Protein AF-0000000084759907 (afdb_homodimer)

Organism: Klebsiella aerogenes (strain ATCC 13048 / DSM 30053 / CCUG 1429 / JCM 1235 / KCTC 2190 / NBRC 13534 / NCIMB 10102 / NCTC 10006 / CDC 819-56) (NCBI:txid1028307)

Solvent-accessible surface area (backbone atoms only — not comparable to full-atom values): 24979 Å² total; per-residue (Å²): 133,86,45,31,64,56,52,44,50,54,52,48,52,50,49,43,72,73,48,43,68,75,48,41,65,66,50,70,73,31,71,71,45,77,44,54,67,70,35,72,51,76,68,52,68,46,30,34,35,36,30,67,34,40,32,29,42,32,28,35,56,46,85,34,51,57,77,48,69,73,71,87,73,69,74,87,65,75,75,53,58,35,48,60,47,72,41,39,60,69,39,74,44,29,52,39,41,48,44,28,75,64,71,75,63,42,36,30,21,58,40,71,23,29,31,30,61,42,45,48,68,60,51,50,63,61,33,50,35,74,73,38,34,52,50,50,47,24,52,51,18,41,55,51,48,51,42,51,48,50,39,47,47,75,48,29,92,40,74,63,52,29,51,54,54,46,51,52,50,49,50,51,29,51,75,68,68,67,56,77,61,67,31,47,65,58,48,48,49,40,57,43,82,64,56,65,69,58,51,51,50,52,53,50,50,38,39,74,68,52,25,33,42,71,57,95,54,20,73,73,43,72,72,39,82,72,71,93,70,135,131,86,46,29,64,55,54,42,52,53,52,48,52,50,50,41,73,72,47,44,70,73,49,41,64,65,50,69,74,31,73,72,45,77,44,52,66,71,35,73,53,76,69,54,68,46,29,33,36,36,30,68,34,39,32,30,42,32,28,36,57,45,86,34,51,56,76,52,70,73,71,89,73,68,75,86,64,76,73,51,57,34,46,60,48,71,42,39,61,69,40,73,43,29,51,36,45,49,45,29,55,90,64,74,63,42,36,30,20,57,39,71,24,28,32,28,61,43,45,46,66,60,51,49,63,61,33,52,35,74,73,40,33,53,51,50,46,25,51,51,17,41,53,52,48,50,42,51,49,50,42,48,46,73,48,30,92,41,73,63,52,28,50,53,52,46,51,52,48,50,51,50,29,51,74,69,70,67,57,76,62,65,32,47,65,59,48,48,49,43,57,44,80,64,57,67,69,57,52,51,50,53,53,50,50,36,38,75,71,52,24,34,41,72,58,96,55,20,73,73,41,73,71,38,82,73,72,93,72,133

Radius of gyration: 22.02 Å; Cα contacts (8 Å, |Δi|>4): 801; chains: 2; bounding box: 55×53×52 Å

Foldseek 3Di:
DDDPLLVLVVVVVVLCVVCVVLCVVVVVVFDKDWADAFDKDDAAAQKKKFWAAAKKFKKAFDPDPFPPPPPPPDDPPPRQIAGQDMDGHGAMDNCCNHPHDDGDIMITGQTGTMMGMDGPVSVCVSQPDDSSVVSVVVNVVSVVSSNVSLVVLQPPPDPVSSLLSLVVVQVSCVVVVRDRDFASLCSSVSHYVDDSVVSVVSVVVCVVVVQFDDDPRGTPDRRHDDDPPD/DDDPLLVLVVVVVVLCVVCVVLCVVVVVVFDKDWADAFDKDDQAAQKKKFWAAAKKFKKAFDPDDFDPPPPPPDDPPPRQIAGQDMDGHGAMDNCCNHPHDPGDMMITGQTGTMMGMDGNVVVCVSQPDDVSVVSVVVNVVSVVSSNVSLVVLQVPPDPVSSLLSLVVVQVSCVVVVRDRDFASLCSSVSHYVDDSVVSVVSVVVCVVVVQFDDDPRGTPDRRHDDDPPD

InterPro domains:
  IPR014710 RmlC-like jelly roll fold [G3DSA:2.60.120.10] (42-224)
  IPR041687 IprA, winged helix-turn-helix domain [PF15977] (183-227)

Secondary structure (DSSP, 8-state):
---HHHHHHHHHHHHHHHHGGGGHHHHHTS--EEE-TT-EE-PPTTEEEEEEEEEEEEEEESSS-TT----TTS------EEEEEEE-TT-EE-HHHHHSS---EEEEEEEEEEEEEEEHHHHHHHH-SHHHHHHHHHHHHHHHHHHHHHHHHTTSSSHHHHHHHHHHHHHHHHHHT------HHHHHHTT----HHHHHHHHHHHHHTTSEEEETTEEEEE-SPPPS--/---HHHHHHHHHHHHHHHHGGGGHHHHHTS--EEE-TT-EE-PPTTEEEEEEEEEEEEEEESSS-TT----TTS------EEEEEEE-TT-EE-HHHHHS----EEEEEEEEEEEEEEEHHHHHHHH-SHHHHHHHHHHHHHHHHHHHHHHHHTTSSSHHHHHHHHHHHHHHHHHHT------HHHHHHTT----HHHHHHHHHHHHHTTSEEEETTEEEEE-SPPPS--

pLDDT: mean 89.06, std 15.17, range [31.58, 98.56]

Nearest PDB structures (foldseek):
  2oz6-assembly1_A-2  TM=7.450E-01  e=2.806E-09  Pseudomonas aeruginosa
  7ff8-assembly1_A  TM=7.560E-01  e=1.128E-08  Pseudomonas aeruginosa PAO1
  7ff8-assembly1_B  TM=6.885E-01  e=2.065E-08  Pseudomonas aeruginosa PAO1
  8yz7-assembly1_A-2  TM=7.806E-01  e=4.000E-07  Deinococcus radiodurans R1 = ATCC 13939 = DSM 20539
  4i2o-assembly1_B  TM=7.352E-01  e=2.466E-07  Bradyrhizobium japonicum

Structure (mmCIF, N/CA/C/O backbone):
data_AF-0000000084759907-model_v1
#
loop_
_entity.id
_entity.type
_entity.pdbx_description
1 polymer 'IprA winged helix-turn-helix domain-containing protein'
#
loop_
_atom_site.group_PDB
_atom_site.id
_atom_site.type_symbol
_atom_site.label_atom_id
_atom_site.label_alt_id
_atom_site.label_comp_id
_atom_site.label_asym_id
_atom_site.label_entity_id
_atom_site.label_seq_id
_atom_site.pdbx_PDB_ins_code
_atom_site.Cartn_x
_atom_site.Cartn_y
_atom_site.Cartn_z
_atom_site.occupancy
_atom_site.B_iso_or_equiv
_atom_site.auth_seq_id
_atom_site.auth_comp_id
_atom_site.auth_asym_id
_atom_site.auth_atom_id
_atom_site.pdbx_PDB_model_num
ATOM 1 N N . MET A 1 1 ? 16.562 2.604 18 1 53.28 1 MET A N 1
ATOM 2 C CA . MET A 1 1 ? 15.148 2.209 18.031 1 53.28 1 MET A CA 1
ATOM 3 C C . MET A 1 1 ? 14.766 1.45 16.766 1 53.28 1 MET A C 1
ATOM 5 O O . MET A 1 1 ? 15.133 1.854 15.656 1 53.28 1 MET A O 1
ATOM 9 N N . LYS A 1 2 ? 14.328 0.301 16.922 1 64.94 2 LYS A N 1
ATOM 10 C CA . LYS A 1 2 ? 13.93 -0.572 15.828 1 64.94 2 LYS A CA 1
ATOM 11 C C . LYS A 1 2 ? 12.539 -0.198 15.305 1 64.94 2 LYS A C 1
ATOM 13 O O . LYS A 1 2 ? 11.602 -0.029 16.094 1 64.94 2 LYS A O 1
ATOM 18 N N . THR A 1 3 ? 12.531 0.354 14.008 1 80.56 3 THR A N 1
ATOM 19 C CA . THR A 1 3 ? 11.266 0.69 13.367 1 80.56 3 THR A CA 1
ATOM 20 C C . THR A 1 3 ? 10.711 -0.506 12.594 1 80.56 3 THR A C 1
ATOM 22 O O . THR A 1 3 ? 11.438 -1.467 12.336 1 80.56 3 THR A O 1
ATOM 25 N N . THR A 1 4 ? 9.453 -0.481 12.352 1 83.19 4 THR A N 1
ATOM 26 C CA . THR A 1 4 ? 8.828 -1.514 11.539 1 83.19 4 THR A CA 1
ATOM 27 C C . THR A 1 4 ? 9.539 -1.646 10.195 1 83.19 4 THR A C 1
ATOM 29 O O . THR A 1 4 ? 9.836 -2.758 9.75 1 83.19 4 THR A O 1
ATOM 32 N N . TYR A 1 5 ? 9.867 -0.606 9.68 1 88.38 5 TYR A N 1
ATOM 33 C CA . TYR A 1 5 ? 10.578 -0.612 8.406 1 88.38 5 TYR A CA 1
ATOM 34 C C . TYR A 1 5 ? 11.891 -1.383 8.516 1 88.38 5 TYR A C 1
ATOM 36 O O . TYR A 1 5 ? 12.195 -2.221 7.664 1 88.38 5 TYR A O 1
ATOM 44 N N . SER A 1 6 ? 12.633 -1.087 9.562 1 90.25 6 SER A N 1
ATOM 45 C CA . SER A 1 6 ? 13.938 -1.727 9.734 1 90.25 6 SER A CA 1
ATOM 46 C C . SER A 1 6 ? 13.797 -3.242 9.836 1 90.25 6 SER A C 1
ATOM 48 O O . SER A 1 6 ? 14.57 -3.984 9.227 1 90.25 6 SER A O 1
ATOM 50 N N . ASP A 1 7 ? 12.797 -3.615 10.523 1 89.94 7 ASP A N 1
ATOM 51 C CA . ASP A 1 7 ? 12.578 -5.047 10.68 1 89.94 7 ASP A CA 1
ATOM 52 C C . ASP A 1 7 ? 12.188 -5.695 9.352 1 89.94 7 ASP A C 1
ATOM 54 O O . ASP A 1 7 ? 12.719 -6.75 8.992 1 89.94 7 ASP A O 1
ATOM 58 N N . VAL A 1 8 ? 11.312 -5.07 8.617 1 91.94 8 VAL A N 1
ATOM 59 C CA . VAL A 1 8 ? 10.82 -5.605 7.352 1 91.94 8 VAL A CA 1
ATOM 60 C C . VAL A 1 8 ? 11.969 -5.691 6.344 1 91.94 8 VAL A C 1
ATOM 62 O O . VAL A 1 8 ? 12.164 -6.73 5.707 1 91.94 8 VAL A O 1
ATOM 65 N N . ILE A 1 9 ? 12.75 -4.684 6.281 1 93.25 9 ILE A N 1
ATOM 66 C CA . ILE A 1 9 ? 13.781 -4.629 5.258 1 93.25 9 ILE A CA 1
ATOM 67 C C . ILE A 1 9 ? 14.906 -5.609 5.605 1 93.25 9 ILE A C 1
ATOM 69 O O . ILE A 1 9 ? 15.508 -6.215 4.715 1 93.25 9 ILE A O 1
ATOM 73 N N . ASP A 1 10 ? 15.219 -5.773 6.918 1 94.38 10 ASP A N 1
ATOM 74 C CA . ASP A 1 10 ? 16.219 -6.762 7.328 1 94.38 10 ASP A CA 1
ATOM 75 C C . ASP A 1 10 ? 15.781 -8.172 6.934 1 94.38 10 ASP A C 1
ATOM 77 O O . ASP A 1 10 ? 16.578 -8.953 6.414 1 94.38 10 ASP A O 1
ATOM 81 N N . GLN A 1 11 ? 14.562 -8.445 7.195 1 94.75 11 GLN A N 1
ATOM 82 C CA . GLN A 1 11 ? 14.039 -9.758 6.828 1 94.75 11 GLN A CA 1
ATOM 83 C C . GLN A 1 11 ? 14.031 -9.938 5.312 1 94.75 11 GLN A C 1
ATOM 85 O O . GLN A 1 11 ? 14.367 -11.008 4.805 1 94.75 11 GLN A O 1
ATOM 90 N N . TYR A 1 12 ? 13.656 -8.922 4.602 1 95.69 12 TYR A N 1
ATOM 91 C CA . TYR A 1 12 ? 13.68 -8.969 3.143 1 95.69 12 TYR A CA 1
ATOM 92 C C . TYR A 1 12 ? 15.078 -9.289 2.625 1 95.69 12 TYR A C 1
ATOM 94 O O . TYR A 1 12 ? 15.242 -10.18 1.787 1 95.69 12 TYR A O 1
ATOM 102 N N . ASN A 1 13 ? 16.016 -8.555 3.123 1 94.31 13 ASN A N 1
ATOM 103 C CA . ASN A 1 13 ? 17.406 -8.758 2.688 1 94.31 13 ASN A CA 1
ATOM 104 C C . ASN A 1 13 ? 17.891 -10.172 2.986 1 94.31 13 ASN A C 1
ATOM 106 O O . ASN A 1 13 ? 18.656 -10.75 2.211 1 94.31 13 ASN A O 1
ATOM 110 N N . HIS A 1 14 ? 17.438 -10.648 4.055 1 94.69 14 HIS A N 1
ATOM 111 C CA . HIS A 1 14 ? 17.797 -12.016 4.398 1 94.69 14 HIS A CA 1
ATOM 112 C C . HIS A 1 14 ? 17.219 -13.008 3.385 1 94.69 14 HIS A C 1
ATOM 114 O O . HIS A 1 14 ? 17.922 -13.914 2.934 1 94.69 14 HIS A O 1
ATOM 120 N N . VAL A 1 15 ? 15.953 -12.805 3.041 1 93.88 15 VAL A N 1
ATOM 121 C CA . VAL A 1 15 ? 15.289 -13.672 2.076 1 93.88 15 VAL A CA 1
ATOM 122 C C . VAL A 1 15 ? 16.016 -13.602 0.734 1 93.88 15 VAL A C 1
ATOM 124 O O . VAL A 1 15 ? 16.297 -14.641 0.122 1 93.88 15 VAL A O 1
ATOM 127 N N . VAL A 1 16 ? 16.312 -12.461 0.287 1 94 16 VAL A N 1
ATOM 128 C CA . VAL A 1 16 ? 16.969 -12.273 -1.004 1 94 16 VAL A CA 1
ATOM 129 C C . VAL A 1 16 ? 18.359 -12.891 -0.975 1 94 16 VAL A C 1
ATOM 131 O O . VAL A 1 16 ? 18.766 -13.57 -1.924 1 94 16 VAL A O 1
ATOM 134 N N . ALA A 1 17 ? 19.078 -12.711 0.065 1 92.25 17 ALA A N 1
ATOM 135 C CA . ALA A 1 17 ? 20.422 -13.273 0.189 1 92.25 17 ALA A CA 1
ATOM 136 C C . ALA A 1 17 ? 20.391 -14.805 0.161 1 92.25 17 ALA A C 1
ATOM 138 O O . ALA A 1 17 ? 21.266 -15.445 -0.42 1 92.25 17 ALA A O 1
ATOM 139 N N . SER A 1 18 ? 19.359 -15.344 0.701 1 91.94 18 SER A N 1
ATOM 140 C CA . SER A 1 18 ? 19.297 -16.797 0.861 1 91.94 18 SER A CA 1
ATOM 141 C C . SER A 1 18 ? 18.703 -17.453 -0.375 1 91.94 18 SER A C 1
ATOM 143 O O . SER A 1 18 ? 19.062 -18.594 -0.698 1 91.94 18 SER A O 1
ATOM 145 N N . ASP A 1 19 ? 17.844 -16.734 -1.062 1 90.19 19 ASP A N 1
ATOM 146 C CA . ASP A 1 19 ? 17 -17.469 -2.012 1 90.19 19 ASP A CA 1
ATOM 147 C C . ASP A 1 19 ? 17.078 -16.828 -3.4 1 90.19 19 ASP A C 1
ATOM 149 O O . ASP A 1 19 ? 16.344 -17.234 -4.309 1 90.19 19 ASP A O 1
ATOM 153 N N . LEU A 1 20 ? 17.984 -15.938 -3.574 1 87.56 20 LEU A N 1
ATOM 154 C CA . LEU A 1 20 ? 18.047 -15.242 -4.855 1 87.56 20 LEU A CA 1
ATOM 155 C C . LEU A 1 20 ? 18.422 -16.203 -5.98 1 87.56 20 LEU A C 1
ATOM 157 O O . LEU A 1 20 ? 18.094 -15.953 -7.145 1 87.56 20 LEU A O 1
ATOM 161 N N . GLU A 1 21 ? 19.031 -17.266 -5.641 1 92.19 21 GLU A N 1
ATOM 162 C CA . GLU A 1 21 ? 19.406 -18.25 -6.637 1 92.19 21 GLU A CA 1
ATOM 163 C C . GLU A 1 21 ? 18.188 -18.828 -7.352 1 92.19 21 GLU A C 1
ATOM 165 O O . GLU A 1 21 ? 18.281 -19.234 -8.508 1 92.19 21 GLU A O 1
ATOM 170 N N . LEU A 1 22 ? 17.078 -18.797 -6.676 1 93.75 22 LEU A N 1
ATOM 171 C CA . LEU A 1 22 ? 15.836 -19.344 -7.234 1 93.75 22 LEU A CA 1
ATOM 172 C C . LEU A 1 22 ? 15.406 -18.562 -8.469 1 93.75 22 LEU A C 1
ATOM 174 O O . LEU A 1 22 ? 14.734 -19.094 -9.352 1 93.75 22 LEU A O 1
ATOM 178 N N . ILE A 1 23 ? 15.836 -17.297 -8.523 1 93.75 23 ILE A N 1
ATOM 179 C CA . ILE A 1 23 ? 15.359 -16.516 -9.656 1 93.75 23 ILE A CA 1
ATOM 180 C C . ILE A 1 23 ? 16.516 -16.203 -10.602 1 93.75 23 ILE A C 1
ATOM 182 O O . ILE A 1 23 ? 16.328 -15.578 -11.641 1 93.75 23 ILE A O 1
ATOM 186 N N . GLN A 1 24 ? 17.703 -16.703 -10.32 1 94.44 24 GLN A N 1
ATOM 187 C CA . GLN A 1 24 ? 18.891 -16.453 -11.117 1 94.44 24 GLN A CA 1
ATOM 188 C C . GLN A 1 24 ? 18.719 -16.953 -12.547 1 94.44 24 GLN A C 1
ATOM 190 O O . GLN A 1 24 ? 19.156 -16.297 -13.5 1 94.44 24 GLN A O 1
ATOM 195 N N . PRO A 1 25 ? 18.109 -18.078 -12.727 1 95.38 25 PRO A N 1
ATOM 196 C CA . PRO A 1 25 ? 17.922 -18.531 -14.102 1 95.38 25 PRO A CA 1
ATOM 197 C C . PRO A 1 25 ? 17.047 -17.594 -14.93 1 95.38 25 PRO A C 1
ATOM 199 O O . PRO A 1 25 ? 17.297 -17.406 -16.125 1 95.38 25 PRO A O 1
ATOM 202 N N . LEU A 1 26 ? 16.062 -17.047 -14.305 1 94.75 26 LEU A N 1
ATOM 203 C CA . LEU A 1 26 ? 15.203 -16.094 -15 1 94.75 26 LEU A CA 1
ATOM 204 C C . LEU A 1 26 ? 15.984 -14.82 -15.328 1 94.75 26 LEU A C 1
ATOM 206 O O . LEU A 1 26 ? 15.844 -14.266 -16.422 1 94.75 26 LEU A O 1
ATOM 210 N N . ILE A 1 27 ? 16.844 -14.391 -14.43 1 95 27 ILE A N 1
ATOM 211 C CA . ILE A 1 27 ? 17.672 -13.211 -14.609 1 95 27 ILE A CA 1
ATOM 212 C C . ILE A 1 27 ? 18.688 -13.461 -15.727 1 95 27 ILE A C 1
ATOM 214 O O . ILE A 1 27 ? 18.828 -12.633 -16.641 1 95 27 ILE A O 1
ATOM 218 N N . SER A 1 28 ? 19.266 -14.594 -15.711 1 95.19 28 SER A N 1
ATOM 219 C CA . SER A 1 28 ? 20.344 -14.914 -16.656 1 95.19 28 SER A CA 1
ATOM 220 C C . SER A 1 28 ? 19.797 -15.133 -18.062 1 95.19 28 SER A C 1
ATOM 222 O O . SER A 1 28 ? 20.516 -14.984 -19.047 1 95.19 28 SER A O 1
ATOM 224 N N . ALA A 1 29 ? 18.531 -15.461 -18.156 1 94.75 29 ALA A N 1
ATOM 225 C CA . ALA A 1 29 ? 17.906 -15.734 -19.453 1 94.75 29 ALA A CA 1
ATOM 226 C C . ALA A 1 29 ? 17.594 -14.438 -20.188 1 94.75 29 ALA A C 1
ATOM 228 O O . ALA A 1 29 ? 17.25 -14.461 -21.375 1 94.75 29 ALA A O 1
ATOM 229 N N . ASN A 1 30 ? 17.719 -13.312 -19.547 1 94.75 30 ASN A N 1
ATOM 230 C CA . ASN A 1 30 ? 17.359 -12.023 -20.125 1 94.75 30 ASN A CA 1
ATOM 231 C C . ASN A 1 30 ? 18.547 -11.055 -20.109 1 94.75 30 ASN A C 1
ATOM 233 O O . ASN A 1 30 ? 19.391 -11.125 -19.219 1 94.75 30 ASN A O 1
ATOM 237 N N . GLN A 1 31 ? 18.547 -10.172 -21.078 1 94.44 31 GLN A N 1
ATOM 238 C CA . GLN A 1 31 ? 19.625 -9.188 -21.141 1 94.44 31 GLN A CA 1
ATOM 239 C C . GLN A 1 31 ? 19.375 -8.047 -20.156 1 94.44 31 GLN A C 1
ATOM 241 O O . GLN A 1 31 ? 18.344 -7.395 -20.203 1 94.44 31 GLN A O 1
ATOM 246 N N . PRO A 1 32 ? 20.344 -7.816 -19.375 1 96.81 32 PRO A N 1
ATOM 247 C CA . PRO A 1 32 ? 20.188 -6.711 -18.422 1 96.81 32 PRO A CA 1
ATOM 248 C C . PRO A 1 32 ? 20.203 -5.344 -19.094 1 96.81 32 PRO A C 1
ATOM 250 O O . PRO A 1 32 ? 20.891 -5.152 -20.094 1 96.81 32 PRO A O 1
ATOM 253 N N . ARG A 1 33 ? 19.422 -4.461 -18.609 1 97.81 33 ARG A N 1
ATOM 254 C CA . ARG A 1 33 ? 19.406 -3.059 -19.016 1 97.81 33 ARG A CA 1
ATOM 255 C C . ARG A 1 33 ? 19.953 -2.16 -17.922 1 97.81 33 ARG A C 1
ATOM 257 O O . ARG A 1 33 ? 19.547 -2.262 -16.766 1 97.81 33 ARG A O 1
ATOM 264 N N . ILE A 1 34 ? 20.891 -1.344 -18.281 1 98.12 34 ILE A N 1
ATOM 265 C CA . ILE A 1 34 ? 21.453 -0.356 -17.359 1 98.12 34 ILE A CA 1
ATOM 266 C C . ILE A 1 34 ? 20.766 0.991 -17.578 1 98.12 34 ILE A C 1
ATOM 268 O O . ILE A 1 34 ? 20.703 1.494 -18.703 1 98.12 34 ILE A O 1
ATOM 272 N N . ILE A 1 35 ? 20.266 1.501 -16.5 1 98.12 35 ILE A N 1
ATOM 273 C CA . ILE A 1 35 ? 19.594 2.789 -16.578 1 98.12 35 ILE A CA 1
ATOM 274 C C . ILE A 1 35 ? 20.438 3.861 -15.891 1 98.12 35 ILE A C 1
ATOM 276 O O . ILE A 1 35 ? 20.875 3.678 -14.758 1 98.12 35 ILE A O 1
ATOM 280 N N . LYS A 1 36 ? 20.656 4.918 -16.578 1 97.69 36 LYS A N 1
ATOM 281 C CA . LYS A 1 36 ? 21.453 6.012 -16.031 1 97.69 36 LYS A CA 1
ATOM 282 C C . LYS A 1 36 ? 20.766 6.648 -14.82 1 97.69 36 LYS A C 1
ATOM 284 O O . LYS A 1 36 ? 19.531 6.707 -14.766 1 97.69 36 LYS A O 1
ATOM 289 N N . ASP A 1 37 ? 21.578 7.141 -13.945 1 96.75 37 ASP A N 1
ATOM 290 C CA . ASP A 1 37 ? 21.031 7.828 -12.781 1 96.75 37 ASP A CA 1
ATOM 291 C C . ASP A 1 37 ? 20.078 8.953 -13.203 1 96.75 37 ASP A C 1
ATOM 293 O O . ASP A 1 37 ? 20.375 9.695 -14.148 1 96.75 37 ASP A O 1
ATOM 297 N N . ASN A 1 38 ? 18.953 8.977 -12.578 1 96.19 38 ASN A N 1
ATOM 298 C CA . ASN A 1 38 ? 17.859 9.922 -12.797 1 96.19 38 ASN A CA 1
ATOM 299 C C . ASN A 1 38 ? 17.094 9.617 -14.086 1 96.19 38 ASN A C 1
ATOM 301 O O . ASN A 1 38 ? 16.234 10.391 -14.492 1 96.19 38 ASN A O 1
ATOM 305 N N . GLY A 1 39 ? 17.469 8.531 -14.664 1 97.31 39 GLY A N 1
ATOM 306 C CA . GLY A 1 39 ? 16.672 8.078 -15.789 1 97.31 39 GLY A CA 1
ATOM 307 C C . GLY A 1 39 ? 15.297 7.582 -15.375 1 97.31 39 GLY A C 1
ATOM 308 O O . GLY A 1 39 ? 15.164 6.848 -14.398 1 97.31 39 GLY A O 1
ATOM 309 N N . VAL A 1 40 ? 14.336 8.016 -16.141 1 96 40 VAL A N 1
ATOM 310 C CA . VAL A 1 40 ? 12.961 7.586 -15.922 1 96 40 VAL A CA 1
ATOM 311 C C . VAL A 1 40 ? 12.602 6.48 -16.906 1 96 40 VAL A C 1
ATOM 313 O O . VAL A 1 40 ? 12.977 6.543 -18.078 1 96 40 VAL A O 1
ATOM 316 N N . PHE A 1 41 ? 11.922 5.48 -16.406 1 94.81 41 PHE A N 1
ATOM 317 C CA . PHE A 1 41 ? 11.461 4.441 -17.312 1 94.81 41 PHE A CA 1
ATOM 318 C C . PHE A 1 41 ? 10.062 3.963 -16.922 1 94.81 41 PHE A C 1
ATOM 320 O O . PHE A 1 41 ? 9.617 4.195 -15.797 1 94.81 41 PHE A O 1
ATOM 327 N N . LYS A 1 42 ? 9.367 3.43 -17.844 1 90.5 42 LYS A N 1
ATOM 328 C CA . LYS A 1 42 ? 8.039 2.852 -17.625 1 90.5 42 LYS A CA 1
ATOM 329 C C . LYS A 1 42 ? 8.055 1.344 -17.859 1 90.5 42 LYS A C 1
ATOM 331 O O . LYS A 1 42 ? 8.93 0.825 -18.547 1 90.5 42 LYS A O 1
ATOM 336 N N . ILE A 1 43 ? 7.238 0.707 -17.203 1 94.5 43 ILE A N 1
ATOM 337 C CA . ILE A 1 43 ? 7.02 -0.717 -17.438 1 94.5 43 ILE A CA 1
ATOM 338 C C . ILE A 1 43 ? 5.758 -0.919 -18.266 1 94.5 43 ILE A C 1
ATOM 340 O O . ILE A 1 43 ? 4.672 -0.478 -17.891 1 94.5 43 ILE A O 1
ATOM 344 N N . GLU A 1 44 ? 5.914 -1.521 -19.422 1 93.25 44 GLU A N 1
ATOM 345 C CA . GLU A 1 44 ? 4.801 -1.723 -20.344 1 93.25 44 GLU A CA 1
ATOM 346 C C . GLU A 1 44 ? 3.955 -2.924 -19.922 1 93.25 44 GLU A C 1
ATOM 348 O O . GLU A 1 44 ? 4.469 -3.877 -19.344 1 93.25 44 GLU A O 1
ATOM 353 N N . PRO A 1 45 ? 2.621 -2.801 -20.266 1 94.12 45 PRO A N 1
ATOM 354 C CA . PRO A 1 45 ? 1.812 -4 -20.047 1 94.12 45 PRO A CA 1
ATOM 355 C C . PRO A 1 45 ? 2.404 -5.246 -20.703 1 94.12 45 PRO A C 1
ATOM 357 O O . PRO A 1 45 ? 2.854 -5.188 -21.844 1 94.12 45 PRO A O 1
ATOM 360 N N . GLY A 1 46 ? 2.48 -6.344 -19.969 1 95.25 46 GLY A N 1
ATOM 361 C CA . GLY A 1 46 ? 3.021 -7.586 -20.5 1 95.25 46 GLY A CA 1
ATOM 362 C C . GLY A 1 46 ? 4.48 -7.797 -20.141 1 95.25 46 GLY A C 1
ATOM 363 O O . GLY A 1 46 ? 5.062 -8.836 -20.484 1 95.25 46 GLY A O 1
ATOM 364 N N . GLU A 1 47 ? 4.961 -6.777 -19.438 1 95.38 47 GLU A N 1
ATOM 365 C CA . GLU A 1 47 ? 6.352 -6.871 -19 1 95.38 47 GLU A CA 1
ATOM 366 C C . GLU A 1 47 ? 6.461 -6.926 -17.484 1 95.38 47 GLU A C 1
ATOM 368 O O . GLU A 1 47 ? 5.703 -6.258 -16.781 1 95.38 47 GLU A O 1
ATOM 373 N N . VAL A 1 48 ? 7.383 -7.758 -17.031 1 97 48 VAL A N 1
ATOM 374 C CA . VAL A 1 48 ? 7.754 -7.797 -15.625 1 97 48 VAL A CA 1
ATOM 375 C C . VAL A 1 48 ? 9.242 -7.473 -15.477 1 97 48 VAL A C 1
ATOM 377 O O . VAL A 1 48 ? 10.062 -7.918 -16.281 1 97 48 VAL A O 1
ATOM 380 N N . VAL A 1 49 ? 9.555 -6.703 -14.516 1 98.06 49 VAL A N 1
ATOM 381 C CA . VAL A 1 49 ? 10.922 -6.215 -14.32 1 98.06 49 VAL A CA 1
ATOM 382 C C . VAL A 1 49 ? 11.461 -6.719 -12.984 1 98.06 49 VAL A C 1
ATOM 384 O O . VAL A 1 49 ? 10.773 -6.664 -11.961 1 98.06 49 VAL A O 1
ATOM 387 N N . ILE A 1 50 ? 12.648 -7.191 -13.008 1 98.12 50 ILE A N 1
ATOM 388 C CA . ILE A 1 50 ? 13.359 -7.602 -11.797 1 98.12 50 ILE A CA 1
ATOM 389 C C . ILE A 1 50 ? 14.547 -6.676 -11.555 1 98.12 50 ILE A C 1
ATOM 391 O O . ILE A 1 50 ? 15.352 -6.438 -12.461 1 98.12 50 ILE A O 1
ATOM 395 N N . VAL A 1 51 ? 14.648 -6.164 -10.414 1 98.31 51 VAL A N 1
ATOM 396 C CA . VAL A 1 51 ? 15.789 -5.324 -10.055 1 98.31 51 VAL A CA 1
ATOM 397 C C . VAL A 1 51 ? 17 -6.199 -9.734 1 98.31 51 VAL A C 1
ATOM 399 O O . VAL A 1 51 ? 16.969 -6.996 -8.789 1 98.31 51 VAL A O 1
ATOM 402 N N . VAL A 1 52 ? 18 -6 -10.492 1 97.75 52 VAL A N 1
ATOM 403 C CA . VAL A 1 52 ? 19.219 -6.793 -10.305 1 97.75 52 VAL A CA 1
ATOM 404 C C . VAL A 1 52 ? 20.188 -6.051 -9.398 1 97.75 52 VAL A C 1
ATOM 406 O O . VAL A 1 52 ? 20.859 -6.66 -8.555 1 97.75 52 VAL A O 1
ATOM 409 N N . GLU A 1 53 ? 20.328 -4.766 -9.594 1 97.06 53 GLU A N 1
ATOM 410 C CA . GLU A 1 53 ? 21.203 -3.893 -8.812 1 97.06 53 GLU A CA 1
ATOM 411 C C . GLU A 1 53 ? 20.641 -2.473 -8.742 1 97.06 53 GLU A C 1
ATOM 413 O O . GLU A 1 53 ? 19.891 -2.051 -9.625 1 97.06 53 GLU A O 1
ATOM 418 N N . GLY A 1 54 ? 21.078 -1.82 -7.648 1 97.75 54 GLY A N 1
ATOM 419 C CA . GLY A 1 54 ? 20.844 -0.388 -7.566 1 97.75 54 GLY A CA 1
ATOM 420 C C . GLY A 1 54 ? 19.578 -0.033 -6.828 1 97.75 54 GLY A C 1
ATOM 421 O O . GLY A 1 54 ? 19.047 -0.848 -6.074 1 97.75 54 GLY A O 1
ATOM 422 N N . ILE A 1 55 ? 19.188 1.263 -6.953 1 98.19 55 ILE A N 1
ATOM 423 C CA . ILE A 1 55 ? 18.062 1.822 -6.219 1 98.19 55 ILE A CA 1
ATOM 424 C C . ILE A 1 55 ? 17.125 2.531 -7.184 1 98.19 55 ILE A C 1
ATOM 426 O O . ILE A 1 55 ? 17.547 3.381 -7.969 1 98.19 55 ILE A O 1
ATOM 430 N N . ILE A 1 56 ? 15.875 2.148 -7.133 1 98.31 56 ILE A N 1
ATOM 431 C CA . ILE A 1 56 ? 14.836 2.75 -7.965 1 98.31 56 ILE A CA 1
ATOM 432 C C . ILE A 1 56 ? 13.82 3.471 -7.082 1 98.31 56 ILE A C 1
ATOM 434 O O . ILE A 1 56 ? 13.414 2.951 -6.043 1 98.31 56 ILE A O 1
ATOM 438 N N . ALA A 1 57 ? 13.484 4.68 -7.371 1 96.69 57 ALA A N 1
ATOM 439 C CA . ALA A 1 57 ? 12.359 5.359 -6.734 1 96.69 57 ALA A CA 1
ATOM 440 C C . ALA A 1 57 ? 11.055 5.066 -7.461 1 96.69 57 ALA A C 1
ATOM 442 O O . ALA A 1 57 ? 10.992 5.137 -8.695 1 96.69 57 ALA A O 1
ATOM 443 N N . ILE A 1 58 ? 10.094 4.656 -6.723 1 95.5 58 ILE A N 1
ATOM 444 C CA . ILE A 1 58 ? 8.75 4.445 -7.258 1 95.5 58 ILE A CA 1
ATOM 445 C C . ILE A 1 58 ? 7.848 5.613 -6.859 1 95.5 58 ILE A C 1
ATOM 447 O O . ILE A 1 58 ? 7.664 5.891 -5.672 1 95.5 58 ILE A O 1
ATOM 451 N N . GLU A 1 59 ? 7.223 6.234 -7.859 1 91.81 59 GLU A N 1
ATOM 452 C CA . GLU A 1 59 ? 6.504 7.477 -7.598 1 91.81 59 GLU A CA 1
ATOM 453 C C . GLU A 1 59 ? 5.133 7.477 -8.273 1 91.81 59 GLU A C 1
ATOM 455 O O . GLU A 1 59 ? 4.93 6.785 -9.273 1 91.81 59 GLU A O 1
ATOM 460 N N . VAL A 1 60 ? 4.258 8.141 -7.621 1 85.81 60 VAL A N 1
ATOM 461 C CA . VAL A 1 60 ? 2.934 8.391 -8.18 1 85.81 60 VAL A CA 1
ATOM 462 C C . VAL A 1 60 ? 2.684 9.891 -8.266 1 85.81 60 VAL A C 1
ATOM 464 O O . VAL A 1 60 ? 3.232 10.672 -7.477 1 85.81 60 VAL A O 1
ATOM 467 N N . GLU A 1 61 ? 1.879 10.273 -9.281 1 76.81 61 GLU A N 1
ATOM 468 C CA . GLU A 1 61 ? 1.539 11.695 -9.391 1 76.81 61 GLU A CA 1
ATOM 469 C C . GLU A 1 61 ? 0.533 12.102 -8.32 1 76.81 61 GLU A C 1
ATOM 471 O O . GLU A 1 61 ? -0.461 11.414 -8.094 1 76.81 61 GLU A O 1
ATOM 476 N N . TYR A 1 62 ? 0.872 13.164 -7.602 1 62.72 62 TYR A N 1
ATOM 477 C CA . TYR A 1 62 ? -0.032 13.664 -6.57 1 62.72 62 TYR A CA 1
ATOM 478 C C . TYR A 1 62 ? -1.387 14.031 -7.164 1 62.72 62 TYR A C 1
ATOM 480 O O . TYR A 1 62 ? -2.432 13.695 -6.598 1 62.72 62 TYR A O 1
ATOM 488 N N . ASN A 1 63 ? -1.321 15.211 -8.078 1 55.66 63 ASN A N 1
ATOM 489 C CA . ASN A 1 63 ? -2.527 15.891 -8.539 1 55.66 63 ASN A CA 1
ATOM 490 C C . ASN A 1 63 ? -3.438 14.945 -9.32 1 55.66 63 ASN A C 1
ATOM 492 O O . ASN A 1 63 ? -4.582 15.289 -9.617 1 55.66 63 ASN A O 1
ATOM 496 N N . ALA A 1 64 ? -2.842 14.023 -9.797 1 47.72 64 ALA A N 1
ATOM 497 C CA . ALA A 1 64 ? -3.688 13.227 -10.68 1 47.72 64 ALA A CA 1
ATOM 498 C C . ALA A 1 64 ? -4.418 12.133 -9.898 1 47.72 64 ALA A C 1
ATOM 500 O O . ALA A 1 64 ? -3.785 11.305 -9.242 1 47.72 64 ALA A O 1
ATOM 501 N N . GLY A 1 65 ? -5.551 12.516 -9.281 1 45.69 65 GLY A N 1
ATOM 502 C CA . GLY A 1 65 ? -6.207 11.258 -8.961 1 45.69 65 GLY A CA 1
ATOM 503 C C . GLY A 1 65 ? -5.781 10.117 -9.867 1 45.69 65 GLY A C 1
ATOM 504 O O . GLY A 1 65 ? -5.344 10.344 -10.992 1 45.69 65 GLY A O 1
ATOM 505 N N . PHE A 1 66 ? -5.375 9.086 -9.445 1 41.97 66 PHE A N 1
ATOM 506 C CA . PHE A 1 66 ? -5.219 7.945 -10.352 1 41.97 66 PHE A CA 1
ATOM 507 C C . PHE A 1 66 ? -6.336 7.918 -11.383 1 41.97 66 PHE A C 1
ATOM 509 O O . PHE A 1 66 ? -7.52 7.969 -11.031 1 41.97 66 PHE A O 1
ATOM 516 N N . GLY A 1 67 ? -6.199 8.398 -12.695 1 39.34 67 GLY A N 1
ATOM 517 C CA . GLY A 1 67 ? -7.102 8.414 -13.844 1 39.34 67 GLY A CA 1
ATOM 518 C C . GLY A 1 67 ? -7.316 9.805 -14.406 1 39.34 67 GLY A C 1
ATOM 519 O O . GLY A 1 67 ? -8.117 9.992 -15.328 1 39.34 67 GLY A O 1
ATOM 520 N N . SER A 1 68 ? -7.301 10.773 -13.633 1 36.16 68 SER A N 1
ATOM 521 C CA . SER A 1 68 ? -7.609 12.031 -14.305 1 36.16 68 SER A CA 1
ATOM 522 C C . SER A 1 68 ? -6.52 12.398 -15.312 1 36.16 68 SER A C 1
ATOM 524 O O . SER A 1 68 ? -5.34 12.469 -14.961 1 36.16 68 SER A O 1
ATOM 526 N N . ALA A 1 69 ? -6.793 12.039 -16.516 1 34.22 69 ALA A N 1
ATOM 527 C CA . ALA A 1 69 ? -5.996 12.703 -17.547 1 34.22 69 ALA A CA 1
ATOM 528 C C . ALA A 1 69 ? -5.828 14.188 -17.234 1 34.22 69 ALA A C 1
ATOM 530 O O . ALA A 1 69 ? -6.809 14.891 -16.969 1 34.22 69 ALA A O 1
ATOM 531 N N . SER A 1 70 ? -4.762 14.562 -16.766 1 37.47 70 SER A N 1
ATOM 532 C CA . SER A 1 70 ? -4.543 16 -16.719 1 37.47 70 SER A CA 1
ATOM 533 C C . SER A 1 70 ? -5.25 16.719 -17.859 1 37.47 70 SER A C 1
ATOM 535 O O . SER A 1 70 ? -5.16 16.281 -19.016 1 37.47 70 SER A O 1
ATOM 537 N N . LYS A 1 71 ? -6.344 17.359 -17.75 1 34.31 71 LYS A N 1
ATOM 538 C CA . LYS A 1 71 ? -6.656 18.328 -18.797 1 34.31 71 LYS A CA 1
ATOM 539 C C . LYS A 1 71 ? -5.426 19.156 -19.172 1 34.31 71 LYS A C 1
ATOM 541 O O . LYS A 1 71 ? -4.66 19.562 -18.297 1 34.31 71 LYS A O 1
ATOM 546 N N . ARG A 1 72 ? -4.934 19.125 -20.5 1 34.25 72 ARG A N 1
ATOM 547 C CA . ARG A 1 72 ? -3.844 19.719 -21.281 1 34.25 72 ARG A CA 1
ATOM 548 C C . ARG A 1 72 ? -3.543 21.141 -20.812 1 34.25 72 ARG A C 1
ATOM 550 O O . ARG A 1 72 ? -2.57 21.75 -21.266 1 34.25 72 ARG A O 1
ATOM 557 N N . GLY A 1 73 ? -4.48 21.984 -20.453 1 31.58 73 GLY A N 1
ATOM 558 C CA . GLY A 1 73 ? -4.23 23.422 -20.469 1 31.58 73 GLY A CA 1
ATOM 559 C C . GLY A 1 73 ? -3.584 23.922 -19.203 1 31.58 73 GLY A C 1
ATOM 560 O O . GLY A 1 73 ? -3.455 25.141 -19 1 31.58 73 GLY A O 1
ATOM 561 N N . ALA A 1 74 ? -4.059 23.406 -18.031 1 35.28 74 ALA A N 1
ATOM 562 C CA . ALA A 1 74 ? -3.453 24.172 -16.938 1 35.28 74 ALA A CA 1
ATOM 563 C C . ALA A 1 74 ? -1.931 24.094 -17 1 35.28 74 ALA A C 1
ATOM 565 O O . ALA A 1 74 ? -1.369 23.078 -17.406 1 35.28 74 ALA A O 1
ATOM 566 N N . ARG A 1 75 ? -1.163 25.109 -16.828 1 34.34 75 ARG A N 1
ATOM 567 C CA . ARG A 1 75 ? 0.269 25.391 -16.812 1 34.34 75 ARG A CA 1
ATOM 568 C C . ARG A 1 75 ? 1.058 24.203 -16.297 1 34.34 75 ARG A C 1
ATOM 570 O O . ARG A 1 75 ? 0.516 23.344 -15.578 1 34.34 75 ARG A O 1
ATOM 577 N N . SER A 1 76 ? 2.348 23.938 -16.781 1 38.09 76 SER A N 1
ATOM 578 C CA . SER A 1 76 ? 3.557 23.156 -16.531 1 38.09 76 SER A CA 1
ATOM 579 C C . SER A 1 76 ? 3.736 22.875 -15.047 1 38.09 76 SER A C 1
ATOM 581 O O . SER A 1 76 ? 4.828 23.062 -14.5 1 38.09 76 SER A O 1
ATOM 583 N N . LYS A 1 77 ? 2.752 23.078 -14.211 1 39.84 77 LYS A N 1
ATOM 584 C CA . LYS A 1 77 ? 3.143 22.938 -12.812 1 39.84 77 LYS A CA 1
ATOM 585 C C . LYS A 1 77 ? 3.814 21.594 -12.547 1 39.84 77 LYS A C 1
ATOM 587 O O . LYS A 1 77 ? 3.438 20.578 -13.141 1 39.84 77 LYS A O 1
ATOM 592 N N . THR A 1 78 ? 5.098 21.562 -12.281 1 46.72 78 THR A N 1
ATOM 593 C CA . THR A 1 78 ? 5.926 20.469 -11.773 1 46.72 78 THR A CA 1
ATOM 594 C C . THR A 1 78 ? 5.066 19.422 -11.07 1 46.72 78 THR A C 1
ATOM 596 O O . THR A 1 78 ? 4.328 19.734 -10.141 1 46.72 78 THR A O 1
ATOM 599 N N . LEU A 1 79 ? 4.582 18.5 -11.852 1 55.84 79 LEU A N 1
ATOM 600 C CA . LEU A 1 79 ? 3.832 17.375 -11.305 1 55.84 79 LEU A CA 1
ATOM 601 C C . LEU A 1 79 ? 4.418 16.938 -9.961 1 55.84 79 LEU A C 1
ATOM 603 O O . LEU A 1 79 ? 5.594 16.578 -9.891 1 55.84 79 LEU A O 1
ATOM 607 N N . ASP A 1 80 ? 3.893 17.422 -8.906 1 72.81 80 ASP A N 1
ATOM 608 C CA . ASP A 1 80 ? 4.359 16.984 -7.598 1 72.81 80 ASP A CA 1
ATOM 609 C C . ASP A 1 80 ? 4.219 15.477 -7.434 1 72.81 80 ASP A C 1
ATOM 611 O O . ASP A 1 80 ? 3.143 14.922 -7.668 1 72.81 80 ASP A O 1
ATOM 615 N N . MET A 1 81 ? 5.418 14.859 -7.52 1 80.81 81 MET A N 1
ATOM 616 C CA . MET A 1 81 ? 5.477 13.414 -7.375 1 80.81 81 MET A CA 1
ATOM 617 C C . MET A 1 81 ? 5.625 13.016 -5.906 1 80.81 81 MET A C 1
ATOM 619 O O . MET A 1 81 ? 6.254 13.734 -5.129 1 80.81 81 MET A O 1
ATOM 623 N N . LEU A 1 82 ? 4.918 11.992 -5.645 1 86.81 82 LEU A N 1
ATOM 624 C CA . LEU A 1 82 ? 5.059 11.391 -4.324 1 86.81 82 LEU A CA 1
ATOM 625 C C . LEU A 1 82 ? 5.801 10.062 -4.414 1 86.81 82 LEU A C 1
ATOM 627 O O . LEU A 1 82 ? 5.41 9.18 -5.188 1 86.81 82 LEU A O 1
ATOM 631 N N . GLN A 1 83 ? 6.898 9.977 -3.699 1 91.31 83 GLN A N 1
ATOM 632 C CA . GLN A 1 83 ? 7.59 8.695 -3.643 1 91.31 83 GLN A CA 1
ATOM 633 C C . GLN A 1 83 ? 6.898 7.738 -2.676 1 91.31 83 GLN A C 1
ATOM 635 O O . GLN A 1 83 ? 6.738 8.047 -1.493 1 91.31 83 GLN A O 1
ATOM 640 N N . ILE A 1 84 ? 6.547 6.594 -3.197 1 91 84 ILE A N 1
ATOM 641 C CA . ILE A 1 84 ? 5.758 5.688 -2.367 1 91 84 ILE A CA 1
ATOM 642 C C . ILE A 1 84 ? 6.605 4.484 -1.971 1 91 84 ILE A C 1
ATOM 644 O O . ILE A 1 84 ? 6.223 3.711 -1.088 1 91 84 ILE A O 1
ATOM 648 N N . GLY A 1 85 ? 7.707 4.348 -2.617 1 92.38 85 GLY A N 1
ATOM 649 C CA . GLY A 1 85 ? 8.57 3.219 -2.305 1 92.38 85 GLY A CA 1
ATOM 650 C C . GLY A 1 85 ? 9.875 3.236 -3.07 1 92.38 85 GLY A C 1
ATOM 651 O O . GLY A 1 85 ? 10.18 4.207 -3.77 1 92.38 85 GLY A O 1
ATOM 652 N N . LYS A 1 86 ? 10.656 2.18 -2.791 1 95.69 86 LYS A N 1
ATOM 653 C CA . LYS A 1 86 ? 11.938 1.972 -3.455 1 95.69 86 LYS A CA 1
ATOM 654 C C . LYS A 1 86 ? 12.047 0.557 -4.016 1 95.69 86 LYS A C 1
ATOM 656 O O . LYS A 1 86 ? 11.438 -0.375 -3.482 1 95.69 86 LYS A O 1
ATOM 661 N N . GLY A 1 87 ? 12.695 0.512 -5.098 1 97.44 87 GLY A N 1
ATOM 662 C CA . GLY A 1 87 ? 13.094 -0.781 -5.629 1 97.44 87 GLY A CA 1
ATOM 663 C C . GLY A 1 87 ? 14.555 -1.105 -5.371 1 97.44 87 GLY A C 1
ATOM 664 O O . GLY A 1 87 ? 15.438 -0.283 -5.637 1 97.44 87 GLY A O 1
ATOM 665 N N . ILE A 1 88 ? 14.797 -2.227 -4.832 1 97.25 88 ILE A N 1
ATOM 666 C CA . ILE A 1 88 ? 16.156 -2.715 -4.602 1 97.25 88 ILE A CA 1
ATOM 667 C C . ILE A 1 88 ? 16.281 -4.141 -5.133 1 97.25 88 ILE A C 1
ATOM 669 O O . ILE A 1 88 ? 15.32 -4.707 -5.66 1 97.25 88 ILE A O 1
ATOM 673 N N . ARG A 1 89 ? 17.438 -4.664 -4.977 1 96.75 89 ARG A N 1
ATOM 674 C CA . ARG A 1 89 ? 17.781 -5.965 -5.539 1 96.75 89 ARG A CA 1
ATOM 675 C C . ARG A 1 89 ? 16.75 -7.02 -5.145 1 96.75 89 ARG A C 1
ATOM 677 O O . ARG A 1 89 ? 16.422 -7.16 -3.965 1 96.75 89 ARG A O 1
ATOM 684 N N . GLY A 1 90 ? 16.234 -7.738 -6.176 1 96.94 90 GLY A N 1
ATOM 685 C CA . GLY A 1 90 ? 15.336 -8.859 -5.941 1 96.94 90 GLY A CA 1
ATOM 686 C C . GLY A 1 90 ? 13.867 -8.484 -6.078 1 96.94 90 GLY A C 1
ATOM 687 O O . GLY A 1 90 ? 13.008 -9.359 -6.203 1 96.94 90 GLY A O 1
ATOM 688 N N . MET A 1 91 ? 13.539 -7.238 -6.004 1 97.62 91 MET A N 1
ATOM 689 C CA . MET A 1 91 ? 12.148 -6.82 -6.113 1 97.62 91 MET A CA 1
ATOM 690 C C . MET A 1 91 ? 11.648 -6.965 -7.543 1 97.62 91 MET A C 1
ATOM 692 O O . MET A 1 91 ? 12.43 -6.867 -8.492 1 97.62 91 MET A O 1
ATOM 696 N N . ILE A 1 92 ? 10.406 -7.23 -7.664 1 97.75 92 ILE A N 1
ATOM 697 C CA . ILE A 1 92 ? 9.758 -7.508 -8.938 1 97.75 92 ILE A CA 1
ATOM 698 C C . ILE A 1 92 ? 8.648 -6.484 -9.188 1 97.75 92 ILE A C 1
ATOM 700 O O . ILE A 1 92 ? 7.797 -6.258 -8.328 1 97.75 92 ILE A O 1
ATOM 704 N N . PHE A 1 93 ? 8.695 -5.852 -10.336 1 97.12 93 PHE A N 1
ATOM 705 C CA . PHE A 1 93 ? 7.707 -4.852 -10.727 1 97.12 93 PHE A CA 1
ATOM 706 C C . PHE A 1 93 ? 7.031 -5.238 -12.039 1 97.12 93 PHE A C 1
ATOM 708 O O . PHE A 1 93 ? 7.461 -6.18 -12.711 1 97.12 93 PHE A O 1
ATOM 715 N N . GLY A 1 94 ? 5.965 -4.555 -12.312 1 96.25 94 GLY A N 1
ATOM 716 C CA . GLY A 1 94 ? 5.246 -4.824 -13.547 1 96.25 94 GLY A CA 1
ATOM 717 C C . GLY A 1 94 ? 3.988 -5.648 -13.344 1 96.25 94 GLY A C 1
ATOM 718 O O . GLY A 1 94 ? 3.229 -5.883 -14.281 1 96.25 94 GLY A O 1
ATOM 719 N N . ILE A 1 95 ? 3.775 -6.074 -12.086 1 96.25 95 ILE A N 1
ATOM 720 C CA . ILE A 1 95 ? 2.598 -6.879 -11.781 1 96.25 95 ILE A CA 1
ATOM 721 C C . ILE A 1 95 ? 1.336 -6.039 -11.969 1 96.25 95 ILE A C 1
ATOM 723 O O . ILE A 1 95 ? 0.38 -6.48 -12.609 1 96.25 95 ILE A O 1
ATOM 727 N N . ILE A 1 96 ? 1.337 -4.844 -11.469 1 94.62 96 ILE A N 1
ATOM 728 C CA . ILE A 1 96 ? 0.183 -3.965 -11.617 1 94.62 96 ILE A CA 1
ATOM 729 C C . ILE A 1 96 ? -0.049 -3.654 -13.094 1 94.62 96 ILE A C 1
ATOM 731 O O . ILE A 1 96 ? -1.177 -3.75 -13.578 1 94.62 96 ILE A O 1
ATOM 735 N N . GLU A 1 97 ? 0.994 -3.352 -13.805 1 94.44 97 GLU A N 1
ATOM 736 C CA . GLU A 1 97 ? 0.903 -2.977 -15.211 1 94.44 97 GLU A CA 1
ATOM 737 C C . GLU A 1 97 ? 0.394 -4.141 -16.062 1 94.44 97 GLU A C 1
ATOM 739 O O . GLU A 1 97 ? -0.323 -3.932 -17.047 1 94.44 97 GLU A O 1
ATOM 744 N N . SER A 1 98 ? 0.73 -5.297 -15.664 1 95.56 98 SER A N 1
ATOM 745 C CA . SER A 1 98 ? 0.467 -6.445 -16.531 1 95.56 98 SER A CA 1
ATOM 746 C C . SER A 1 98 ? -0.824 -7.152 -16.125 1 95.56 98 SER A C 1
ATOM 748 O O . SER A 1 98 ? -1.465 -7.801 -16.953 1 95.56 98 SER A O 1
ATOM 750 N N . TYR A 1 99 ? -1.168 -7.078 -14.844 1 95.75 99 TYR A N 1
ATOM 751 C CA . TYR A 1 99 ? -2.293 -7.875 -14.367 1 95.75 99 TYR A CA 1
ATOM 752 C C . TYR A 1 99 ? -3.379 -6.984 -13.773 1 95.75 99 TYR A C 1
ATOM 754 O O . TYR A 1 99 ? -4.508 -7.43 -13.555 1 95.75 99 TYR A O 1
ATOM 762 N N . GLY A 1 100 ? -3.039 -5.723 -13.445 1 93.56 100 GLY A N 1
ATOM 763 C CA . GLY A 1 100 ? -3.943 -4.863 -12.703 1 93.56 100 GLY A CA 1
ATOM 764 C C . GLY A 1 100 ? -4.566 -3.771 -13.555 1 93.56 100 GLY A C 1
ATOM 765 O O . GLY A 1 100 ? -4.621 -3.889 -14.773 1 93.56 100 GLY A O 1
ATOM 766 N N . PRO A 1 101 ? -5.348 -2.621 -12.891 1 86.75 101 PRO A N 1
ATOM 767 C CA . PRO A 1 101 ? -6.105 -1.548 -13.531 1 86.75 101 PRO A CA 1
ATOM 768 C C . PRO A 1 101 ? -5.207 -0.476 -14.148 1 86.75 101 PRO A C 1
ATOM 770 O O . PRO A 1 101 ? -5.703 0.541 -14.641 1 86.75 101 PRO A O 1
ATOM 773 N N . ALA A 1 102 ? -4.336 -0.482 -14.727 1 72.94 102 ALA A N 1
ATOM 774 C CA . ALA A 1 102 ? -3.428 0.511 -15.297 1 72.94 102 ALA A CA 1
ATOM 775 C C . ALA A 1 102 ? -3.199 1.667 -14.328 1 72.94 102 ALA A C 1
ATOM 777 O O . ALA A 1 102 ? -4.027 2.578 -14.234 1 72.94 102 ALA A O 1
ATOM 778 N N . LEU A 1 103 ? -2.449 1.646 -13.359 1 78.38 103 LEU A N 1
ATOM 779 C CA . LEU A 1 103 ? -1.955 2.764 -12.562 1 78.38 103 LEU A CA 1
ATOM 780 C C . LEU A 1 103 ? -0.685 3.346 -13.172 1 78.38 103 LEU A C 1
ATOM 782 O O . LEU A 1 103 ? 0.145 2.607 -13.711 1 78.38 103 LEU A O 1
ATOM 786 N N . SER A 1 104 ? -0.679 4.598 -13.102 1 78.94 104 SER A N 1
ATOM 787 C CA . SER A 1 104 ? 0.507 5.262 -13.633 1 78.94 104 SER A CA 1
ATOM 788 C C . SER A 1 104 ? 1.61 5.348 -12.586 1 78.94 104 SER A C 1
ATOM 790 O O . SER A 1 104 ? 1.606 6.246 -11.742 1 78.94 104 SER A O 1
ATOM 792 N N . LEU A 1 105 ? 2.447 4.41 -12.594 1 89.94 105 LEU A N 1
ATOM 793 C CA . LEU A 1 105 ? 3.623 4.469 -11.734 1 89.94 105 LEU A CA 1
ATOM 794 C C . LEU A 1 105 ? 4.84 4.961 -12.516 1 89.94 105 LEU A C 1
ATOM 796 O O . LEU A 1 105 ? 4.992 4.656 -13.695 1 89.94 105 LEU A O 1
ATOM 800 N N . LYS A 1 106 ? 5.527 5.773 -11.875 1 93 106 LYS A N 1
ATOM 801 C CA . LYS A 1 106 ? 6.789 6.262 -12.43 1 93 106 LYS A CA 1
ATOM 802 C C . LYS A 1 106 ? 7.98 5.633 -11.711 1 93 106 LYS A C 1
ATOM 804 O O . LYS A 1 106 ? 8.047 5.629 -10.484 1 93 106 LYS A O 1
ATOM 809 N N . TYR A 1 107 ? 8.875 5.148 -12.531 1 96.62 107 TYR A N 1
ATOM 810 C CA . TYR A 1 107 ? 10.094 4.551 -12 1 96.62 107 TYR A CA 1
ATOM 811 C C . TYR A 1 107 ? 11.312 5.398 -12.352 1 96.62 107 TYR A C 1
ATOM 813 O O . TYR A 1 107 ? 11.562 5.676 -13.531 1 96.62 107 TYR A O 1
ATOM 821 N N . THR A 1 108 ? 12.031 5.812 -11.383 1 97.38 108 THR A N 1
ATOM 822 C CA . THR A 1 108 ? 13.227 6.625 -11.594 1 97.38 108 THR A CA 1
ATOM 823 C C . THR A 1 108 ? 14.469 5.922 -11.055 1 97.38 108 THR A C 1
ATOM 825 O O . THR A 1 108 ? 14.523 5.582 -9.867 1 97.38 108 THR A O 1
ATOM 828 N N . ALA A 1 109 ? 15.469 5.723 -11.93 1 98.44 109 ALA A N 1
ATOM 829 C CA . ALA A 1 109 ? 16.75 5.184 -11.484 1 98.44 109 ALA A CA 1
ATOM 830 C C . ALA A 1 109 ? 17.516 6.203 -10.641 1 98.44 109 ALA A C 1
ATOM 832 O O . ALA A 1 109 ? 17.75 7.328 -11.086 1 98.44 109 ALA A O 1
ATOM 833 N N . LYS A 1 110 ? 17.906 5.746 -9.461 1 97.62 110 LYS A N 1
ATOM 834 C CA . LYS A 1 110 ? 18.531 6.715 -8.562 1 97.62 110 LYS A CA 1
ATOM 835 C C . LYS A 1 110 ? 20.016 6.418 -8.391 1 97.62 110 LYS A C 1
ATOM 837 O O . LYS A 1 110 ? 20.828 7.336 -8.258 1 97.62 110 LYS A O 1
ATOM 842 N N . LYS A 1 111 ? 20.375 5.145 -8.328 1 96.88 111 LYS A N 1
ATOM 843 C CA . LYS A 1 111 ? 21.766 4.789 -8.109 1 96.88 111 LYS A CA 1
ATOM 844 C C . LYS A 1 111 ? 22.109 3.443 -8.742 1 96.88 111 LYS A C 1
ATOM 846 O O . LYS A 1 111 ? 21.609 2.402 -8.305 1 96.88 111 LYS A O 1
ATOM 851 N N . ASN A 1 112 ? 22.969 3.396 -9.766 1 97.19 112 ASN A N 1
ATOM 852 C CA . ASN A 1 112 ? 23.562 2.205 -10.367 1 97.19 112 ASN A CA 1
ATOM 853 C C . ASN A 1 112 ? 22.5 1.152 -10.68 1 97.19 112 ASN A C 1
ATOM 855 O O . ASN A 1 112 ? 22.656 -0.017 -10.328 1 97.19 112 ASN A O 1
ATOM 859 N N . VAL A 1 113 ? 21.531 1.505 -11.406 1 98.38 113 VAL A N 1
ATOM 860 C CA . VAL A 1 113 ? 20.391 0.63 -11.586 1 98.38 113 VAL A CA 1
ATOM 861 C C . VAL A 1 113 ? 20.641 -0.323 -12.758 1 98.38 113 VAL A C 1
ATOM 863 O O . VAL A 1 113 ? 21 0.111 -13.852 1 98.38 113 VAL A O 1
ATOM 866 N N . LYS A 1 114 ? 20.531 -1.521 -12.492 1 98.5 114 LYS A N 1
ATOM 867 C CA . LYS A 1 114 ? 20.484 -2.611 -13.461 1 98.5 114 LYS A CA 1
ATOM 868 C C . LYS A 1 114 ? 19.203 -3.438 -13.305 1 98.5 114 LYS A C 1
ATOM 870 O O . LYS A 1 114 ? 18.891 -3.9 -12.211 1 98.5 114 LYS A O 1
ATOM 875 N N . ILE A 1 115 ? 18.469 -3.627 -14.422 1 98.56 115 ILE A N 1
ATOM 876 C CA . ILE A 1 115 ? 17.219 -4.395 -14.367 1 98.56 115 ILE A CA 1
ATOM 877 C C . ILE A 1 115 ? 17.203 -5.43 -15.492 1 98.56 115 ILE A C 1
ATOM 879 O O . ILE A 1 115 ? 17.953 -5.316 -16.453 1 98.56 115 ILE A O 1
ATOM 883 N N . VAL A 1 116 ? 16.375 -6.418 -15.336 1 98.12 116 VAL A N 1
ATOM 884 C CA . VAL A 1 116 ? 16.031 -7.344 -16.406 1 98.12 116 VAL A CA 1
ATOM 885 C C . VAL A 1 116 ? 14.531 -7.34 -16.641 1 98.12 116 VAL A C 1
ATOM 887 O O . VAL A 1 116 ? 13.75 -7.227 -15.688 1 98.12 116 VAL A O 1
ATOM 890 N N . THR A 1 117 ? 14.156 -7.422 -17.859 1 97.94 117 THR A N 1
ATOM 891 C CA . THR A 1 117 ? 12.75 -7.453 -18.25 1 97.94 117 THR A CA 1
ATOM 892 C C . THR A 1 117 ? 12.398 -8.789 -18.906 1 97.94 117 THR A C 1
ATOM 894 O O . THR A 1 117 ? 13.156 -9.305 -19.719 1 97.94 117 THR A O 1
ATOM 897 N N . CYS A 1 118 ? 11.367 -9.352 -18.484 1 96.81 118 CYS A N 1
ATOM 898 C CA . CYS A 1 118 ? 10.867 -10.562 -19.125 1 96.81 118 CYS A CA 1
ATOM 899 C C . CYS A 1 118 ? 9.398 -10.422 -19.484 1 96.81 118 CYS A C 1
ATOM 901 O O . CYS A 1 118 ? 8.68 -9.625 -18.891 1 96.81 118 CYS A O 1
ATOM 903 N N . GLY A 1 119 ? 8.992 -11.164 -20.453 1 96.88 119 GLY A N 1
ATOM 904 C CA . GLY A 1 119 ? 7.598 -11.156 -20.844 1 96.88 119 GLY A CA 1
ATOM 905 C C . GLY A 1 119 ? 6.691 -11.875 -19.859 1 96.88 119 GLY A C 1
ATOM 906 O O . GLY A 1 119 ? 7.152 -12.727 -19.109 1 96.88 119 GLY A O 1
ATOM 907 N N . LYS A 1 120 ? 5.477 -11.547 -19.938 1 96.19 120 LYS A N 1
ATOM 908 C CA . LYS A 1 120 ? 4.469 -12.102 -19.047 1 96.19 120 LYS A CA 1
ATOM 909 C C . LYS A 1 120 ? 4.426 -13.617 -19.141 1 96.19 120 LYS A C 1
ATOM 911 O O . LYS A 1 120 ? 4.352 -14.305 -18.109 1 96.19 120 LYS A O 1
ATOM 916 N N . GLU A 1 121 ? 4.461 -14.188 -20.312 1 95.5 121 GLU A N 1
ATOM 917 C CA . GLU A 1 121 ? 4.402 -15.633 -20.516 1 95.5 121 GLU A CA 1
ATOM 918 C C . GLU A 1 121 ? 5.605 -16.328 -19.875 1 95.5 121 GLU A C 1
ATOM 920 O O . GLU A 1 121 ? 5.457 -17.344 -19.203 1 95.5 121 GLU A O 1
ATOM 925 N N . ALA A 1 122 ? 6.75 -15.781 -20.141 1 96 122 ALA A N 1
ATOM 926 C CA . ALA A 1 122 ? 7.961 -16.344 -19.547 1 96 122 ALA A CA 1
ATOM 927 C C . ALA A 1 122 ? 7.918 -16.266 -18.031 1 96 122 ALA A C 1
ATOM 929 O O . ALA A 1 122 ? 8.328 -17.203 -17.344 1 96 122 ALA A O 1
ATOM 930 N N . PHE A 1 123 ? 7.426 -15.211 -17.5 1 97.38 123 PHE A N 1
ATOM 931 C CA . PHE A 1 123 ? 7.27 -15 -16.062 1 97.38 123 PHE A CA 1
ATOM 932 C C . PHE A 1 123 ? 6.367 -16.062 -15.461 1 97.38 123 PHE A C 1
ATOM 934 O O . PHE A 1 123 ? 6.734 -16.703 -14.477 1 97.38 123 PHE A O 1
ATOM 941 N N . GLU A 1 124 ? 5.242 -16.25 -16.094 1 97.5 124 GLU A N 1
ATOM 942 C CA . GLU A 1 124 ? 4.289 -17.234 -15.594 1 97.5 124 GLU A CA 1
ATOM 943 C C . GLU A 1 124 ? 4.863 -18.641 -15.656 1 97.5 124 GLU A C 1
ATOM 945 O O . GLU A 1 124 ? 4.801 -19.391 -14.672 1 97.5 124 GLU A O 1
ATOM 950 N N . HIS A 1 125 ? 5.457 -18.938 -16.75 1 96.44 125 HIS A N 1
ATOM 951 C CA . HIS A 1 125 ? 6.031 -20.266 -16.922 1 96.44 125 HIS A CA 1
ATOM 952 C C . HIS A 1 125 ? 7.102 -20.547 -15.867 1 96.44 125 HIS A C 1
ATOM 954 O O . HIS A 1 125 ? 7.207 -21.656 -15.359 1 96.44 125 HIS A O 1
ATOM 960 N N . TYR A 1 126 ? 7.816 -19.531 -15.555 1 97.38 126 TYR A N 1
ATOM 961 C CA . TYR A 1 126 ? 8.93 -19.703 -14.625 1 97.38 126 TYR A CA 1
ATOM 962 C C . TYR A 1 126 ? 8.43 -19.922 -13.211 1 97.38 126 TYR A C 1
ATOM 964 O O . TYR A 1 126 ? 8.961 -20.766 -12.477 1 97.38 126 TYR A O 1
ATOM 972 N N . PHE A 1 127 ? 7.395 -19.25 -12.82 1 97.56 127 PHE A N 1
ATOM 973 C CA . PHE A 1 127 ? 7.023 -19.203 -11.406 1 97.56 127 PHE A CA 1
ATOM 974 C C . PHE A 1 127 ? 5.949 -20.25 -11.102 1 97.56 127 PHE A C 1
ATOM 976 O O . PHE A 1 127 ? 5.656 -20.516 -9.938 1 97.56 127 PHE A O 1
ATOM 983 N N . ILE A 1 128 ? 5.414 -20.859 -12.148 1 97.12 128 ILE A N 1
ATOM 984 C CA . ILE A 1 128 ? 4.445 -21.922 -11.922 1 97.12 128 ILE A CA 1
ATOM 985 C C . ILE A 1 128 ? 5.172 -23.219 -11.555 1 97.12 128 ILE A C 1
ATOM 987 O O . ILE A 1 128 ? 5.078 -24.219 -12.273 1 97.12 128 ILE A O 1
ATOM 991 N N . GLN A 1 129 ? 5.957 -23.156 -10.625 1 95.25 129 GLN A N 1
ATOM 992 C CA . GLN A 1 129 ? 6.68 -24.203 -9.922 1 95.25 129 GLN A CA 1
ATOM 993 C C . GLN A 1 129 ? 6.68 -23.969 -8.414 1 95.25 129 GLN A C 1
ATOM 995 O O . GLN A 1 129 ? 6.793 -22.828 -7.961 1 95.25 129 GLN A O 1
ATOM 1000 N N . ARG A 1 130 ? 6.625 -24.984 -7.668 1 90.5 130 ARG A N 1
ATOM 1001 C CA . ARG A 1 130 ? 6.332 -24.875 -6.242 1 90.5 130 ARG A CA 1
ATOM 1002 C C . ARG A 1 130 ? 7.344 -23.969 -5.551 1 90.5 130 ARG A C 1
ATOM 1004 O O . ARG A 1 130 ? 6.965 -23 -4.883 1 90.5 130 ARG A O 1
ATOM 1011 N N . ASP A 1 131 ? 8.617 -24.219 -5.629 1 93.12 131 ASP A N 1
ATOM 1012 C CA . ASP A 1 131 ? 9.633 -23.438 -4.914 1 93.12 131 ASP A CA 1
ATOM 1013 C C . ASP A 1 131 ? 9.703 -22.016 -5.434 1 93.12 131 ASP A C 1
ATOM 1015 O O . ASP A 1 131 ? 9.859 -21.062 -4.656 1 93.12 131 ASP A O 1
ATOM 1019 N N . ARG A 1 132 ? 9.477 -21.828 -6.719 1 96.69 132 ARG A N 1
ATOM 1020 C CA . ARG A 1 132 ? 9.555 -20.516 -7.324 1 96.69 132 ARG A CA 1
ATOM 1021 C C . ARG A 1 132 ? 8.297 -19.703 -7.031 1 96.69 132 ARG A C 1
ATOM 1023 O O . ARG A 1 132 ? 8.367 -18.484 -6.824 1 96.69 132 ARG A O 1
ATOM 1030 N N . PHE A 1 133 ? 7.246 -20.453 -6.992 1 97.56 133 PHE A N 1
ATOM 1031 C CA . PHE A 1 133 ? 5.988 -19.828 -6.609 1 97.56 133 PHE A CA 1
ATOM 1032 C C . PHE A 1 133 ? 6.074 -19.25 -5.199 1 97.56 133 PHE A C 1
ATOM 1034 O O . PHE A 1 133 ? 5.719 -18.094 -4.969 1 97.56 133 PHE A O 1
ATOM 1041 N N . ALA A 1 134 ? 6.52 -20.016 -4.309 1 96.25 134 ALA A N 1
ATOM 1042 C CA . ALA A 1 134 ? 6.645 -19.594 -2.918 1 96.25 134 ALA A CA 1
ATOM 1043 C C . ALA A 1 134 ? 7.57 -18.375 -2.803 1 96.25 134 ALA A C 1
ATOM 1045 O O . ALA A 1 134 ? 7.285 -17.438 -2.049 1 96.25 134 ALA A O 1
ATOM 1046 N N . TYR A 1 135 ? 8.641 -18.422 -3.5 1 96.94 135 TYR A N 1
ATOM 1047 C CA . TYR A 1 135 ? 9.586 -17.312 -3.486 1 96.94 135 TYR A CA 1
ATOM 1048 C C . TYR A 1 135 ? 8.93 -16.031 -4.012 1 96.94 135 TYR A C 1
ATOM 1050 O O . TYR A 1 135 ? 9.086 -14.961 -3.424 1 96.94 135 TYR A O 1
ATOM 1058 N N . LEU A 1 136 ? 8.156 -16.141 -5.09 1 97.5 136 LEU A N 1
ATOM 1059 C CA . LEU A 1 136 ? 7.434 -15 -5.641 1 97.5 136 LEU A CA 1
ATOM 1060 C C . LEU A 1 136 ? 6.457 -14.43 -4.621 1 97.5 136 LEU A C 1
ATOM 1062 O O . LEU A 1 136 ? 6.391 -13.211 -4.43 1 97.5 136 LEU A O 1
ATOM 1066 N N . MET A 1 137 ? 5.734 -15.266 -3.963 1 96.81 137 MET A N 1
ATOM 1067 C CA . MET A 1 137 ? 4.793 -14.82 -2.939 1 96.81 137 MET A CA 1
ATOM 1068 C C . MET A 1 137 ? 5.52 -14.086 -1.817 1 96.81 137 MET A C 1
ATOM 1070 O O . MET A 1 137 ? 5.008 -13.109 -1.277 1 96.81 137 MET A O 1
ATOM 1074 N N . GLU A 1 138 ? 6.68 -14.57 -1.458 1 96.62 138 GLU A N 1
ATOM 1075 C CA . GLU A 1 138 ? 7.477 -13.906 -0.431 1 96.62 138 GLU A CA 1
ATOM 1076 C C . GLU A 1 138 ? 7.859 -12.492 -0.86 1 96.62 138 GLU A C 1
ATOM 1078 O O . GLU A 1 138 ? 7.68 -11.539 -0.102 1 96.62 138 GLU A O 1
ATOM 1083 N N . ILE A 1 139 ? 8.336 -12.383 -2.041 1 96.94 139 ILE A N 1
ATOM 1084 C CA . ILE A 1 139 ? 8.75 -11.078 -2.553 1 96.94 139 ILE A CA 1
ATOM 1085 C C . ILE A 1 139 ? 7.551 -10.133 -2.586 1 96.94 139 ILE A C 1
ATOM 1087 O O . ILE A 1 139 ? 7.645 -8.984 -2.135 1 96.94 139 ILE A O 1
ATOM 1091 N N . MET A 1 140 ? 6.438 -10.602 -3.053 1 96.19 140 MET A N 1
ATOM 1092 C CA . MET A 1 140 ? 5.23 -9.789 -3.137 1 96.19 140 MET A CA 1
ATOM 1093 C C . MET A 1 140 ? 4.742 -9.391 -1.748 1 96.19 140 MET A C 1
ATOM 1095 O O . MET A 1 140 ? 4.297 -8.266 -1.542 1 96.19 140 MET A O 1
ATOM 1099 N N . ALA A 1 141 ? 4.84 -10.328 -0.851 1 96.31 141 ALA A N 1
ATOM 1100 C CA . ALA A 1 141 ? 4.43 -10.047 0.522 1 96.31 141 ALA A CA 1
ATOM 1101 C C . ALA A 1 141 ? 5.277 -8.93 1.13 1 96.31 141 ALA A C 1
ATOM 1103 O O . ALA A 1 141 ? 4.75 -8.047 1.805 1 96.31 141 ALA A O 1
ATOM 1104 N N . PHE A 1 142 ? 6.535 -8.984 0.912 1 95.62 142 PHE A N 1
ATOM 1105 C CA . PHE A 1 142 ? 7.422 -7.961 1.445 1 95.62 142 PHE A CA 1
ATOM 1106 C C . PHE A 1 142 ? 7.148 -6.613 0.786 1 95.62 142 PHE A C 1
ATOM 1108 O O . PHE A 1 142 ? 7.141 -5.578 1.456 1 95.62 142 PHE A O 1
ATOM 1115 N N . GLN A 1 143 ? 6.938 -6.629 -0.521 1 94.94 143 GLN A N 1
ATOM 1116 C CA . GLN A 1 143 ? 6.641 -5.379 -1.216 1 94.94 143 GLN A CA 1
ATOM 1117 C C . GLN A 1 143 ? 5.328 -4.777 -0.726 1 94.94 143 GLN A C 1
ATOM 1119 O O . GLN A 1 143 ? 5.238 -3.568 -0.5 1 94.94 143 GLN A O 1
ATOM 1124 N N . LEU A 1 144 ? 4.375 -5.574 -0.553 1 93.75 144 LEU A N 1
ATOM 1125 C CA . LEU A 1 144 ? 3.102 -5.117 -0.008 1 93.75 144 LEU A CA 1
ATOM 1126 C C . LEU A 1 144 ? 3.281 -4.562 1.402 1 93.75 144 LEU A C 1
ATOM 1128 O O . LEU A 1 144 ? 2.738 -3.508 1.735 1 93.75 144 LEU A O 1
ATOM 1132 N N . SER A 1 145 ? 4.055 -5.227 2.203 1 93.56 145 SER A N 1
ATOM 1133 C CA . SER A 1 145 ? 4.305 -4.797 3.574 1 93.56 145 SER A CA 1
ATOM 1134 C C . SER A 1 145 ? 4.98 -3.428 3.609 1 93.56 145 SER A C 1
ATOM 1136 O O . SER A 1 145 ? 4.672 -2.602 4.473 1 93.56 145 SER A O 1
ATOM 1138 N N . LEU A 1 146 ? 5.828 -3.238 2.701 1 92.81 146 LEU A N 1
ATOM 1139 C CA . LEU A 1 146 ? 6.551 -1.972 2.658 1 92.81 146 LEU A CA 1
ATOM 1140 C C . LEU A 1 146 ? 5.621 -0.832 2.248 1 92.81 146 LEU A C 1
ATOM 1142 O O . LEU A 1 146 ? 5.75 0.289 2.746 1 92.81 146 LEU A O 1
ATOM 1146 N N . ILE A 1 147 ? 4.699 -1.157 1.387 1 92.19 147 ILE A N 1
ATOM 1147 C CA . ILE A 1 147 ? 3.732 -0.142 0.983 1 92.19 147 ILE A CA 1
ATOM 1148 C C . ILE A 1 147 ? 2.783 0.156 2.143 1 92.19 147 ILE A C 1
ATOM 1150 O O . ILE A 1 147 ? 2.441 1.314 2.391 1 92.19 147 ILE A O 1
ATOM 1154 N N . ILE A 1 148 ? 2.398 -0.832 2.797 1 91.19 148 ILE A N 1
ATOM 1155 C CA . ILE A 1 148 ? 1.53 -0.661 3.957 1 91.19 148 ILE A CA 1
ATOM 1156 C C . ILE A 1 148 ? 2.256 0.148 5.031 1 91.19 148 ILE A C 1
ATOM 1158 O O . ILE A 1 148 ? 1.67 1.042 5.645 1 91.19 148 ILE A O 1
ATOM 1162 N N . ASP A 1 149 ? 3.48 -0.156 5.266 1 89.31 149 ASP A N 1
ATOM 1163 C CA . ASP A 1 149 ? 4.289 0.577 6.234 1 89.31 149 ASP A CA 1
ATOM 1164 C C . ASP A 1 149 ? 4.395 2.053 5.859 1 89.31 149 ASP A C 1
ATOM 1166 O O . ASP A 1 149 ? 4.293 2.928 6.719 1 89.31 149 ASP A O 1
ATOM 1170 N N . ALA A 1 150 ? 4.621 2.314 4.582 1 88.69 150 ALA A N 1
ATOM 1171 C CA . ALA A 1 150 ? 4.691 3.693 4.102 1 88.69 150 ALA A CA 1
ATOM 1172 C C . ALA A 1 150 ? 3.367 4.422 4.328 1 88.69 150 ALA A C 1
ATOM 1174 O O . ALA A 1 150 ? 3.354 5.594 4.707 1 88.69 150 ALA A O 1
ATOM 1175 N N . HIS A 1 151 ? 2.316 3.723 4.043 1 87.12 151 HIS A N 1
ATOM 1176 C CA . HIS A 1 151 ? 0.98 4.254 4.285 1 87.12 151 HIS A CA 1
ATOM 1177 C C . HIS A 1 151 ? 0.781 4.59 5.762 1 87.12 151 HIS A C 1
ATOM 1179 O O . HIS A 1 151 ? 0.299 5.676 6.094 1 87.12 151 HIS A O 1
ATOM 1185 N N . HIS A 1 152 ? 1.181 3.738 6.555 1 84.31 152 HIS A N 1
ATOM 1186 C CA . HIS A 1 152 ? 1.036 3.912 7.996 1 84.31 152 HIS A CA 1
ATOM 1187 C C . HIS A 1 152 ? 1.871 5.086 8.5 1 84.31 152 HIS A C 1
ATOM 1189 O O . HIS A 1 152 ? 1.406 5.879 9.32 1 84.31 152 HIS A O 1
ATOM 1195 N N . GLU A 1 153 ? 3.031 5.145 8.094 1 84.69 153 GLU A N 1
ATOM 1196 C CA . GLU A 1 153 ? 3.984 6.156 8.539 1 84.69 153 GLU A CA 1
ATOM 1197 C C . GLU A 1 153 ? 3.449 7.562 8.289 1 84.69 153 GLU A C 1
ATOM 1199 O O . GLU A 1 153 ? 3.695 8.477 9.086 1 84.69 153 GLU A O 1
ATOM 1204 N N . LYS A 1 154 ? 2.705 7.703 7.32 1 82.31 154 LYS A N 1
ATOM 1205 C CA . LYS A 1 154 ? 2.176 9.016 6.957 1 82.31 154 LYS A CA 1
ATOM 1206 C C . LYS A 1 154 ? 0.921 9.344 7.758 1 82.31 154 LYS A C 1
ATOM 1208 O O . LYS A 1 154 ? 0.434 10.477 7.727 1 82.31 154 LYS A O 1
ATOM 1213 N N . ASN A 1 155 ? 0.481 8.398 8.461 1 80.56 155 ASN A N 1
ATOM 1214 C CA . ASN A 1 155 ? -0.753 8.578 9.219 1 80.56 155 ASN A CA 1
ATOM 1215 C C . ASN A 1 155 ? -0.509 8.469 10.727 1 80.56 155 ASN A C 1
ATOM 1217 O O . ASN A 1 155 ? -1.432 8.172 11.484 1 80.56 155 ASN A O 1
ATOM 1221 N N . LEU A 1 156 ? 0.641 8.68 11 1 81.19 156 LEU A N 1
ATOM 1222 C CA . LEU A 1 156 ? 0.947 8.695 12.43 1 81.19 156 LEU A CA 1
ATOM 1223 C C . LEU A 1 156 ? 0.228 9.852 13.125 1 81.19 156 LEU A C 1
ATOM 1225 O O . LEU A 1 156 ? -0.252 10.773 12.461 1 81.19 156 LEU A O 1
ATOM 1229 N N . PRO A 1 157 ? 0.116 9.789 14.398 1 75.44 157 PRO A N 1
ATOM 1230 C CA . PRO A 1 157 ? -0.761 10.711 15.125 1 75.44 157 PRO A CA 1
ATOM 1231 C C . PRO A 1 157 ? -0.359 12.172 14.945 1 75.44 157 PRO A C 1
ATOM 1233 O O . PRO A 1 157 ? -1.224 13.047 14.891 1 75.44 157 PRO A O 1
ATOM 1236 N N . SER A 1 158 ? 0.932 12.438 14.945 1 83.12 158 SER A N 1
ATOM 1237 C CA . SER A 1 158 ? 1.371 13.812 14.766 1 83.12 158 SER A CA 1
ATOM 1238 C C . SER A 1 158 ? 2.375 13.93 13.625 1 83.12 158 SER A C 1
ATOM 1240 O O . SER A 1 158 ? 3.021 12.945 13.258 1 83.12 158 SER A O 1
ATOM 1242 N N . ARG A 1 159 ? 2.412 15.141 13.141 1 86.56 159 ARG A N 1
ATOM 1243 C CA . ARG A 1 159 ? 3.412 15.398 12.102 1 86.56 159 ARG A CA 1
ATOM 1244 C C . ARG A 1 159 ? 4.82 15.125 12.625 1 86.56 159 ARG A C 1
ATOM 1246 O O . ARG A 1 159 ? 5.68 14.648 11.891 1 86.56 159 ARG A O 1
ATOM 1253 N N . TYR A 1 160 ? 5.059 15.453 13.867 1 91.94 160 TYR A N 1
ATOM 1254 C CA . TYR A 1 160 ? 6.355 15.164 14.469 1 91.94 160 TYR A CA 1
ATOM 1255 C C . TYR A 1 160 ? 6.641 13.672 14.461 1 91.94 160 TYR A C 1
ATOM 1257 O O . TYR A 1 160 ? 7.766 13.25 14.188 1 91.94 160 TYR A O 1
ATOM 1265 N N . ASP A 1 161 ? 5.629 12.852 14.758 1 89.31 161 ASP A N 1
ATOM 1266 C CA . ASP A 1 161 ? 5.82 11.406 14.742 1 89.31 161 ASP A CA 1
ATOM 1267 C C . ASP A 1 161 ? 6.246 10.922 13.359 1 89.31 161 ASP A C 1
ATOM 1269 O O . ASP A 1 161 ? 7.074 10.016 13.242 1 89.31 161 ASP A O 1
ATOM 1273 N N . THR A 1 162 ? 5.641 11.516 12.406 1 90.56 162 THR A N 1
ATOM 1274 C CA . THR A 1 162 ? 6.008 11.18 11.039 1 90.56 162 THR A CA 1
ATOM 1275 C C . THR A 1 162 ? 7.457 11.555 10.75 1 90.56 162 THR A C 1
ATOM 1277 O O . THR A 1 162 ? 8.211 10.758 10.188 1 90.56 162 THR A O 1
ATOM 1280 N N . ILE A 1 163 ? 7.855 12.75 11.164 1 94.5 163 ILE A N 1
ATOM 1281 C CA . ILE A 1 163 ? 9.227 13.219 10.961 1 94.5 163 ILE A CA 1
ATOM 1282 C C . ILE A 1 163 ? 10.195 12.273 11.68 1 94.5 163 ILE A C 1
ATOM 1284 O O . ILE A 1 163 ? 11.203 11.859 11.102 1 94.5 163 ILE A O 1
ATOM 1288 N N . LYS A 1 164 ? 9.859 11.977 12.906 1 93.88 164 LYS A N 1
ATOM 1289 C CA . LYS A 1 164 ? 10.68 11.062 13.695 1 93.88 164 LYS A CA 1
ATOM 1290 C C . LYS A 1 164 ? 10.875 9.734 12.961 1 93.88 164 LYS A C 1
ATOM 1292 O O . LYS A 1 164 ? 12.008 9.266 12.812 1 93.88 164 LYS A O 1
ATOM 1297 N N . SER A 1 165 ? 9.773 9.18 12.523 1 91.81 165 SER A N 1
ATOM 1298 C CA . SER A 1 165 ? 9.828 7.91 11.805 1 91.81 165 SER A CA 1
ATOM 1299 C C . SER A 1 165 ? 10.695 8.016 10.562 1 91.81 165 SER A C 1
ATOM 1301 O O . SER A 1 165 ? 11.484 7.113 10.266 1 91.81 165 SER A O 1
ATOM 1303 N N . MET A 1 166 ? 10.617 9.133 9.883 1 94.44 166 MET A N 1
ATOM 1304 C CA . MET A 1 166 ? 11.352 9.328 8.641 1 94.44 166 MET A CA 1
ATOM 1305 C C . MET A 1 166 ? 12.844 9.492 8.906 1 94.44 166 MET A C 1
ATOM 1307 O O . MET A 1 166 ? 13.68 9.07 8.102 1 94.44 166 MET A O 1
ATOM 1311 N N . ILE A 1 167 ? 13.156 10.094 10 1 96.19 167 ILE A N 1
ATOM 1312 C CA . ILE A 1 167 ? 14.562 10.227 10.375 1 96.19 167 ILE A CA 1
ATOM 1313 C C . ILE A 1 167 ? 15.172 8.844 10.594 1 96.19 167 ILE A C 1
ATOM 1315 O O . ILE A 1 167 ? 16.25 8.555 10.086 1 96.19 167 ILE A O 1
ATOM 1319 N N . TYR A 1 168 ? 14.477 8.062 11.25 1 94.62 168 TYR A N 1
ATOM 1320 C CA . TYR A 1 168 ? 14.984 6.715 11.5 1 94.62 168 TYR A CA 1
ATOM 1321 C C . TYR A 1 168 ? 15.055 5.91 10.203 1 94.62 168 TYR A C 1
ATOM 1323 O O . TYR A 1 168 ? 15.977 5.121 10.008 1 94.62 168 TYR A O 1
ATOM 1331 N N . ARG A 1 169 ? 14.078 6.074 9.398 1 94.56 169 ARG A N 1
ATOM 1332 C CA . ARG A 1 169 ? 14.102 5.406 8.102 1 94.56 169 ARG A CA 1
ATOM 1333 C C . ARG A 1 169 ? 15.305 5.859 7.273 1 94.56 169 ARG A C 1
ATOM 1335 O O . ARG A 1 169 ? 15.961 5.039 6.633 1 94.56 169 ARG A O 1
ATOM 1342 N N . TYR A 1 170 ? 15.516 7.094 7.289 1 96.25 170 TYR A N 1
ATOM 1343 C CA . TYR A 1 170 ? 16.688 7.645 6.617 1 96.25 170 TYR A CA 1
ATOM 1344 C C . TYR A 1 170 ? 17.953 6.973 7.105 1 96.25 170 TYR A C 1
ATOM 1346 O O . TYR A 1 170 ? 18.766 6.492 6.305 1 96.25 170 TYR A O 1
ATOM 1354 N N . LYS A 1 171 ? 18.094 6.969 8.375 1 96.12 171 LYS A N 1
ATOM 1355 C CA . LYS A 1 171 ? 19.297 6.398 8.977 1 96.12 171 LYS A CA 1
ATOM 1356 C C . LYS A 1 171 ? 19.438 4.922 8.625 1 96.12 171 LYS A C 1
ATOM 1358 O O . LYS A 1 171 ? 20.531 4.461 8.305 1 96.12 171 LYS A O 1
ATOM 1363 N N . LYS A 1 172 ? 18.391 4.219 8.648 1 94.94 172 LYS A N 1
ATOM 1364 C CA . LYS A 1 172 ? 18.438 2.803 8.289 1 94.94 172 LYS A CA 1
ATOM 1365 C C . LYS A 1 172 ? 18.875 2.609 6.844 1 94.94 172 LYS A C 1
ATOM 1367 O O . LYS A 1 172 ? 19.688 1.735 6.551 1 94.94 172 LYS A O 1
ATOM 1372 N N . GLN A 1 173 ? 18.297 3.4 5.938 1 95.06 173 GLN A N 1
ATOM 1373 C CA . GLN A 1 173 ? 18.672 3.307 4.531 1 95.06 173 GLN A CA 1
ATOM 1374 C C . GLN A 1 173 ? 20.141 3.686 4.32 1 95.06 173 GLN A C 1
ATOM 1376 O O 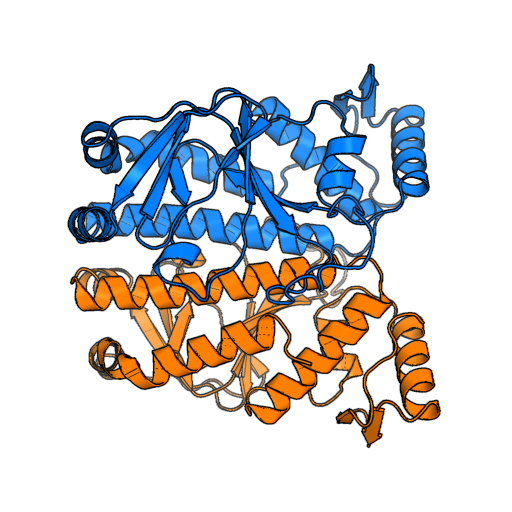. GLN A 1 173 ? 20.812 3.1 3.477 1 95.06 173 GLN A O 1
ATOM 1381 N N . GLN A 1 174 ? 20.547 4.598 5.062 1 95 174 GLN A N 1
ATOM 1382 C CA . GLN A 1 174 ? 21.953 4.992 5.027 1 95 174 GLN A CA 1
ATOM 1383 C C . GLN A 1 174 ? 22.859 3.838 5.457 1 95 174 GLN A C 1
ATOM 1385 O O . GLN A 1 174 ? 23.812 3.492 4.75 1 95 174 GLN A O 1
ATOM 1390 N N . ASP A 1 175 ? 22.516 3.248 6.535 1 93.81 175 ASP A N 1
ATOM 1391 C CA . ASP A 1 175 ? 23.297 2.15 7.09 1 93.81 175 ASP A CA 1
ATOM 1392 C C . ASP A 1 175 ? 23.281 0.938 6.164 1 93.81 175 ASP A C 1
ATOM 1394 O O . ASP A 1 175 ? 24.266 0.207 6.066 1 93.81 175 ASP A O 1
ATOM 1398 N N . ALA A 1 176 ? 22.188 0.786 5.48 1 91.62 176 ALA A N 1
ATOM 1399 C CA . ALA A 1 176 ? 22.016 -0.378 4.613 1 91.62 176 ALA A CA 1
ATOM 1400 C C . ALA A 1 176 ? 22.594 -0.113 3.221 1 91.62 176 ALA A C 1
ATOM 1402 O O . ALA A 1 176 ? 22.625 -1.012 2.377 1 91.62 176 ALA A O 1
ATOM 1403 N N . GLY A 1 177 ? 22.969 1.097 2.91 1 90.44 177 GLY A N 1
ATOM 1404 C CA . GLY A 1 177 ? 23.562 1.432 1.626 1 90.44 177 GLY A CA 1
ATOM 1405 C C . GLY A 1 177 ? 22.531 1.599 0.52 1 90.44 177 GLY A C 1
ATOM 1406 O O . GLY A 1 177 ? 22.859 1.44 -0.66 1 90.44 177 GLY A O 1
ATOM 1407 N N . VAL A 1 178 ? 21.234 1.875 0.925 1 91.94 178 VAL A N 1
ATOM 1408 C CA . VAL A 1 178 ? 20.203 2 -0.092 1 91.94 178 VAL A CA 1
ATOM 1409 C C . VAL A 1 178 ? 19.656 3.424 -0.095 1 91.94 178 VAL A C 1
ATOM 1411 O O . VAL A 1 178 ? 18.578 3.68 -0.652 1 91.94 178 VAL A O 1
ATOM 1414 N N . LEU A 1 179 ? 20.312 4.297 0.622 1 93.5 179 LEU A N 1
ATOM 1415 C CA . LEU A 1 179 ? 19.938 5.707 0.616 1 93.5 179 LEU A CA 1
ATOM 1416 C C . LEU A 1 179 ? 20.359 6.375 -0.687 1 93.5 179 LEU A C 1
ATOM 1418 O O . LEU A 1 179 ? 21.484 6.18 -1.153 1 93.5 179 LEU A O 1
ATOM 1422 N N . HIS A 1 180 ? 19.406 7.172 -1.254 1 90.06 180 HIS A N 1
ATOM 1423 C CA . HIS A 1 180 ? 19.781 7.883 -2.471 1 90.06 180 HIS A CA 1
ATOM 1424 C C . HIS A 1 180 ? 19.531 9.383 -2.332 1 90.06 180 HIS A C 1
ATOM 1426 O O . HIS A 1 180 ? 20.016 10.172 -3.146 1 90.06 180 HIS A O 1
ATOM 1432 N N . ASP A 1 181 ? 18.703 9.766 -1.39 1 91.25 181 ASP A N 1
ATOM 1433 C CA . ASP A 1 181 ? 18.5 11.18 -1.067 1 91.25 181 ASP A CA 1
ATOM 1434 C C . ASP A 1 181 ? 19.547 11.648 -0.052 1 91.25 181 ASP A C 1
ATOM 1436 O O . ASP A 1 181 ? 19.484 11.281 1.123 1 91.25 181 ASP A O 1
ATOM 1440 N N . ARG A 1 182 ? 20.359 12.5 -0.404 1 91.75 182 ARG A N 1
ATOM 1441 C CA . ARG A 1 182 ? 21.406 12.93 0.513 1 91.75 182 ARG A CA 1
ATOM 1442 C C . ARG A 1 182 ? 20.859 13.867 1.58 1 91.75 182 ARG A C 1
ATOM 1444 O O . ARG A 1 182 ? 21.203 13.758 2.756 1 91.75 182 ARG A O 1
ATOM 1451 N N . SER A 1 183 ? 19.969 14.742 1.173 1 96.44 183 SER A N 1
ATOM 1452 C CA . SER A 1 183 ? 19.359 15.703 2.09 1 96.44 183 SER A CA 1
ATOM 1453 C C . SER A 1 183 ? 18.234 15.062 2.887 1 96.44 183 SER A C 1
ATOM 1455 O O . SER A 1 183 ? 17.281 14.547 2.309 1 96.44 183 SER A O 1
ATOM 1457 N N . LEU A 1 184 ? 18.438 15.133 4.188 1 97.81 184 LEU A N 1
ATOM 1458 C CA . LEU A 1 184 ? 17.375 14.609 5.047 1 97.81 184 LEU A CA 1
ATOM 1459 C C . LEU A 1 184 ? 16.062 15.328 4.785 1 97.81 184 LEU A C 1
ATOM 1461 O O . LEU A 1 184 ? 15.008 14.695 4.707 1 97.81 184 LEU A O 1
ATOM 1465 N N . ALA A 1 185 ? 16.094 16.656 4.664 1 96.94 185 ALA A N 1
ATOM 1466 C CA . ALA A 1 185 ? 14.891 17.422 4.402 1 96.94 185 ALA A CA 1
ATOM 1467 C C . ALA A 1 185 ? 14.242 17 3.088 1 96.94 185 ALA A C 1
ATOM 1469 O O . ALA A 1 185 ? 13.031 16.781 3.027 1 96.94 185 ALA A O 1
ATOM 1470 N N . SER A 1 186 ? 15.047 16.844 2.057 1 95 186 SER A N 1
ATOM 1471 C CA . SER A 1 186 ? 14.539 16.406 0.757 1 95 186 SER A CA 1
ATOM 1472 C C . SER A 1 186 ? 13.938 15.016 0.831 1 95 186 SER A C 1
ATOM 1474 O O . SER A 1 186 ? 12.898 14.742 0.217 1 95 186 SER A O 1
ATOM 1476 N N . PHE A 1 187 ? 14.625 14.172 1.586 1 96.38 187 PHE A N 1
ATOM 1477 C CA . PHE A 1 187 ? 14.148 12.805 1.807 1 96.38 187 PHE A CA 1
ATOM 1478 C C . PHE A 1 187 ? 12.727 12.812 2.363 1 96.38 187 PHE A C 1
ATOM 1480 O O . PHE A 1 187 ? 11.859 12.086 1.876 1 96.38 187 PHE A O 1
ATOM 1487 N N . ILE A 1 188 ? 12.469 13.625 3.32 1 95.69 188 ILE A N 1
ATOM 1488 C CA . ILE A 1 188 ? 11.188 13.664 4.012 1 95.69 188 ILE A CA 1
ATOM 1489 C C . ILE A 1 188 ? 10.148 14.352 3.123 1 95.69 188 ILE A C 1
ATOM 1491 O O . ILE A 1 188 ? 9.023 13.852 2.973 1 95.69 188 ILE A O 1
ATOM 1495 N N . LEU A 1 189 ? 10.5 15.422 2.473 1 92 189 LEU A N 1
ATOM 1496 C CA . LEU A 1 189 ? 9.57 16.219 1.695 1 92 189 LEU A CA 1
ATOM 1497 C C . LEU A 1 189 ? 9.086 15.461 0.465 1 92 189 LEU A C 1
ATOM 1499 O O . LEU A 1 189 ? 7.941 15.625 0.037 1 92 189 LEU A O 1
ATOM 1503 N N . LYS A 1 190 ? 9.914 14.594 -0.086 1 90.12 190 LYS A N 1
ATOM 1504 C CA . LYS A 1 190 ? 9.547 13.812 -1.26 1 90.12 190 LYS A CA 1
ATOM 1505 C C . LYS A 1 190 ? 8.523 12.734 -0.905 1 90.12 190 LYS A C 1
ATOM 1507 O O . LYS A 1 190 ? 7.883 12.164 -1.79 1 90.12 190 LYS A O 1
ATOM 1512 N N . ARG A 1 191 ? 8.367 12.508 0.386 1 90.31 191 ARG A N 1
ATOM 1513 C CA . ARG A 1 191 ? 7.539 11.391 0.817 1 90.31 191 ARG A CA 1
ATOM 1514 C C . ARG A 1 191 ? 6.328 11.875 1.606 1 90.31 191 ARG A C 1
ATOM 1516 O O . ARG A 1 191 ? 5.441 11.086 1.945 1 90.31 191 ARG A O 1
ATOM 1523 N N . THR A 1 192 ? 6.348 13.109 1.946 1 86.94 192 THR A N 1
ATOM 1524 C CA . THR A 1 192 ? 5.27 13.672 2.754 1 86.94 192 THR A CA 1
ATOM 1525 C C . THR A 1 192 ? 4.82 15.016 2.191 1 86.94 192 THR A C 1
ATOM 1527 O O . THR A 1 192 ? 5.535 15.641 1.403 1 86.94 192 THR A O 1
ATOM 1530 N N . LYS A 1 193 ? 3.629 15.461 2.57 1 77.75 193 LYS A N 1
ATOM 1531 C CA . LYS A 1 193 ? 3.127 16.766 2.172 1 77.75 193 LYS A CA 1
ATOM 1532 C C . LYS A 1 193 ? 3.219 17.766 3.322 1 77.75 193 LYS A C 1
ATOM 1534 O O . LYS A 1 193 ? 2.406 18.688 3.42 1 77.75 193 LYS A O 1
ATOM 1539 N N . MET A 1 194 ? 4.238 17.703 4.004 1 84.94 194 MET A N 1
ATOM 1540 C CA . MET A 1 194 ? 4.371 18.641 5.113 1 84.94 194 MET A CA 1
ATOM 1541 C C . MET A 1 194 ? 5.02 19.953 4.648 1 84.94 194 MET A C 1
ATOM 1543 O O . MET A 1 194 ? 5.723 19.969 3.639 1 84.94 194 MET A O 1
ATOM 1547 N N . SER A 1 195 ? 4.703 21 5.359 1 88.69 195 SER A N 1
ATOM 1548 C CA . SER A 1 195 ? 5.277 22.297 5.023 1 88.69 195 SER A CA 1
ATOM 1549 C C . SER A 1 195 ? 6.785 22.312 5.266 1 88.69 195 SER A C 1
ATOM 1551 O O . SER A 1 195 ? 7.262 21.781 6.262 1 88.69 195 SER A O 1
ATOM 1553 N N . ARG A 1 196 ? 7.418 22.922 4.336 1 92.31 196 ARG A N 1
ATOM 1554 C CA . ARG A 1 196 ? 8.867 23.062 4.457 1 92.31 196 ARG A CA 1
ATOM 1555 C C . ARG A 1 196 ? 9.234 23.797 5.746 1 92.31 196 ARG A C 1
ATOM 1557 O O . ARG A 1 196 ? 10.148 23.375 6.461 1 92.31 196 ARG A O 1
ATOM 1564 N N . SER A 1 197 ? 8.477 24.844 6.059 1 94.88 197 SER A N 1
ATOM 1565 C CA . SER A 1 197 ? 8.773 25.672 7.23 1 94.88 197 SER A CA 1
ATOM 1566 C C . SER A 1 197 ? 8.68 24.859 8.516 1 94.88 197 SER A C 1
ATOM 1568 O O . SER A 1 197 ? 9.547 24.953 9.383 1 94.88 197 SER A O 1
ATOM 1570 N N . TYR A 1 198 ? 7.711 24.078 8.555 1 94.44 198 TYR A N 1
ATOM 1571 C CA . TYR A 1 198 ? 7.523 23.25 9.742 1 94.44 198 TYR A CA 1
ATOM 1572 C C . TYR A 1 198 ? 8.641 22.219 9.867 1 94.44 198 TYR A C 1
ATOM 1574 O O . TYR A 1 198 ? 9.219 22.047 10.945 1 94.44 198 TYR A O 1
ATOM 1582 N N . LEU A 1 199 ? 8.961 21.547 8.82 1 96.62 199 LEU A N 1
ATOM 1583 C CA . LEU A 1 199 ? 10 20.531 8.828 1 96.62 199 LEU A CA 1
ATOM 1584 C C . LEU A 1 199 ? 11.336 21.125 9.266 1 96.62 199 LEU A C 1
ATOM 1586 O O . LEU A 1 199 ? 12.008 20.578 10.148 1 96.62 199 LEU A O 1
ATOM 1590 N N . PHE A 1 200 ? 11.672 22.219 8.711 1 97 200 PHE A N 1
ATOM 1591 C CA . PHE A 1 200 ? 12.961 22.828 9.008 1 97 200 PHE A CA 1
ATOM 1592 C C . PHE A 1 200 ? 13.023 23.297 10.453 1 97 200 PHE A C 1
ATOM 1594 O O . PHE A 1 200 ? 14.078 23.219 11.094 1 97 200 PHE A O 1
ATOM 1601 N N . LYS A 1 201 ? 11.922 23.766 10.898 1 97.44 201 LYS A N 1
ATOM 1602 C CA . LYS A 1 201 ? 11.859 24.156 12.305 1 97.44 201 LYS A CA 1
ATOM 1603 C C . LYS A 1 201 ? 12.141 22.953 13.211 1 97.44 201 LYS A C 1
ATOM 1605 O O . LYS A 1 201 ? 12.953 23.047 14.133 1 97.44 201 LYS A O 1
ATOM 1610 N N . ILE A 1 202 ? 11.492 21.844 12.961 1 97.31 202 ILE A N 1
ATOM 1611 C CA . ILE A 1 202 ? 11.648 20.641 13.773 1 97.31 202 ILE A CA 1
ATOM 1612 C C . ILE A 1 202 ? 13.086 20.156 13.703 1 97.31 202 ILE A C 1
ATOM 1614 O O . ILE A 1 202 ? 13.703 19.844 14.727 1 97.31 202 ILE A O 1
ATOM 1618 N N . LEU A 1 203 ? 13.641 20.094 12.484 1 97.62 203 LEU A N 1
ATOM 1619 C CA . LEU A 1 203 ? 15.008 19.609 12.305 1 97.62 203 LEU A CA 1
ATOM 1620 C C . LEU A 1 203 ? 16 20.516 13.008 1 97.62 203 LEU A C 1
ATOM 1622 O O . LEU A 1 203 ? 16.969 20.031 13.609 1 97.62 203 LEU A O 1
ATOM 1626 N N . ALA A 1 204 ? 15.781 21.781 12.93 1 97.56 204 ALA A N 1
ATOM 1627 C CA . ALA A 1 204 ? 16.641 22.75 13.609 1 97.56 204 ALA A CA 1
ATOM 1628 C C . ALA A 1 204 ? 16.609 22.547 15.117 1 97.56 204 ALA A C 1
ATOM 1630 O O . ALA A 1 204 ? 17.656 22.562 15.773 1 97.56 204 ALA A O 1
ATOM 1631 N N . GLU A 1 205 ? 15.453 22.375 15.672 1 97.31 205 GLU A N 1
ATOM 1632 C CA . GLU A 1 205 ? 15.289 22.172 17.109 1 97.31 205 GLU A CA 1
ATOM 1633 C C . GLU A 1 205 ? 15.938 20.875 17.562 1 97.31 205 GLU A C 1
ATOM 1635 O O . GLU A 1 205 ? 16.547 20.828 18.641 1 97.31 205 GLU A O 1
ATOM 1640 N N . LEU A 1 206 ? 15.734 19.828 16.797 1 97.5 206 LEU A N 1
ATOM 1641 C CA . LEU A 1 206 ? 16.359 18.562 17.141 1 97.5 206 LEU A CA 1
ATOM 1642 C C . LEU A 1 206 ? 17.875 18.672 17.109 1 97.5 206 LEU A C 1
ATOM 1644 O O . LEU A 1 206 ? 18.562 18.094 17.953 1 97.5 206 LEU A O 1
ATOM 1648 N N . LYS A 1 207 ? 18.406 19.406 16.109 1 97.38 207 LYS A N 1
ATOM 1649 C CA . LYS A 1 207 ? 19.844 19.625 16 1 97.38 207 LYS A CA 1
ATOM 1650 C C . LYS A 1 207 ? 20.359 20.453 17.188 1 97.38 207 LYS A C 1
ATOM 1652 O O . LYS A 1 207 ? 21.359 20.094 17.812 1 97.38 207 LYS A O 1
ATOM 1657 N N . GLU A 1 208 ? 19.656 21.516 17.516 1 97.19 208 GLU A N 1
ATOM 1658 C CA . GLU A 1 208 ? 20.047 22.375 18.625 1 97.19 208 GLU A CA 1
ATOM 1659 C C . GLU A 1 208 ? 20 21.625 19.953 1 97.19 208 GLU A C 1
ATOM 1661 O O . GLU A 1 208 ? 20.828 21.844 20.828 1 97.19 208 GLU A O 1
ATOM 1666 N N . GLY A 1 209 ? 19.016 20.781 20.062 1 96.5 209 GLY A N 1
ATOM 1667 C CA . GLY A 1 209 ? 18.859 19.984 21.266 1 96.5 209 GLY A CA 1
ATOM 1668 C C . GLY A 1 209 ? 19.875 18.859 21.375 1 96.5 209 GLY A C 1
ATOM 1669 O O . GLY A 1 209 ? 19.953 18.188 22.406 1 96.5 209 GLY A O 1
ATOM 1670 N N . GLY A 1 210 ? 20.625 18.641 20.312 1 96.06 210 GLY A N 1
ATOM 1671 C CA . GLY A 1 210 ? 21.688 17.641 20.312 1 96.06 210 GLY A CA 1
ATOM 1672 C C . GLY A 1 210 ? 21.188 16.234 20.031 1 96.06 210 GLY A C 1
ATOM 1673 O O . GLY A 1 210 ? 21.891 15.258 20.281 1 96.06 210 GLY A O 1
ATOM 1674 N N . TYR A 1 211 ? 20 16.125 19.531 1 97.25 211 TYR A N 1
ATOM 1675 C CA . TYR A 1 211 ? 19.438 14.805 19.266 1 97.25 211 TYR A CA 1
ATOM 1676 C C . TYR A 1 211 ? 19.969 14.242 17.953 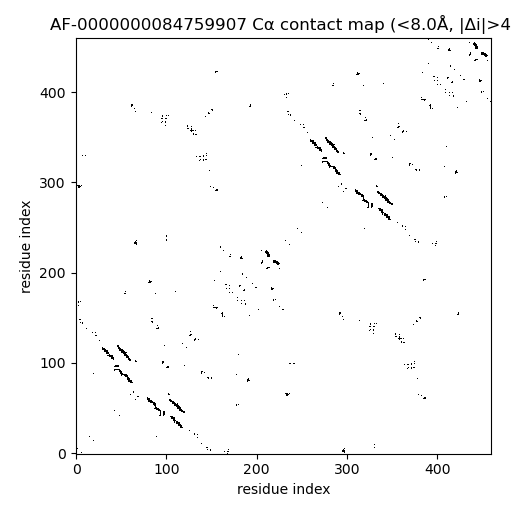1 97.25 211 TYR A C 1
ATOM 1678 O O . TYR A 1 211 ? 20.172 13.031 17.828 1 97.25 211 TYR A O 1
ATOM 1686 N N . ILE A 1 212 ? 20.125 15.133 17 1 98.12 212 ILE A N 1
ATOM 1687 C CA . ILE A 1 212 ? 20.656 14.695 15.711 1 98.12 212 ILE A CA 1
ATOM 1688 C C . ILE A 1 212 ? 21.844 15.562 15.32 1 98.12 212 ILE A C 1
ATOM 1690 O O . ILE A 1 212 ? 21.969 16.703 15.766 1 98.12 212 ILE A O 1
ATOM 1694 N N . LYS A 1 213 ? 22.75 15.016 14.586 1 98.12 213 LYS A N 1
ATOM 1695 C CA . LYS A 1 213 ? 23.875 15.711 13.977 1 98.12 213 LYS A CA 1
ATOM 1696 C C . LYS A 1 213 ? 23.734 15.773 12.461 1 98.12 213 LYS A C 1
ATOM 1698 O O . LYS A 1 213 ? 23.562 14.742 11.805 1 98.12 213 LYS A O 1
ATOM 1703 N N . MET A 1 214 ? 23.719 16.984 11.969 1 97.31 214 MET A N 1
ATOM 1704 C CA . MET A 1 214 ? 23.562 17.188 10.531 1 97.31 214 MET A CA 1
ATOM 1705 C C . MET A 1 214 ? 24.703 18.016 9.969 1 97.31 214 MET A C 1
ATOM 1707 O O . MET A 1 214 ? 25.188 18.938 10.617 1 97.31 214 MET A O 1
ATOM 1711 N N . GLU A 1 215 ? 25.125 17.641 8.773 1 96.31 215 GLU A N 1
ATOM 1712 C CA . GLU A 1 215 ? 26.125 18.391 8.016 1 96.31 215 GLU A CA 1
ATOM 1713 C C . GLU A 1 215 ? 25.703 18.547 6.555 1 96.31 215 GLU A C 1
ATOM 1715 O O . GLU A 1 215 ? 25.438 17.547 5.875 1 96.31 215 GLU A O 1
ATOM 1720 N N . ASN A 1 216 ? 25.609 19.781 6.098 1 95.31 216 ASN A N 1
ATOM 1721 C CA . ASN A 1 216 ? 25.25 20.078 4.715 1 95.31 216 ASN A CA 1
ATOM 1722 C C . ASN A 1 216 ? 23.938 19.406 4.324 1 95.31 216 ASN A C 1
ATOM 1724 O O . ASN A 1 216 ? 23.859 18.781 3.268 1 95.31 216 ASN A O 1
ATOM 1728 N N . GLY A 1 217 ? 23 19.312 5.254 1 95.69 217 GLY A N 1
ATOM 1729 C CA . GLY A 1 217 ? 21.672 18.797 4.984 1 95.69 217 GLY A CA 1
ATOM 1730 C C . GLY A 1 217 ? 21.547 17.297 5.168 1 95.69 217 GLY A C 1
ATOM 1731 O O . GLY A 1 217 ? 20.453 16.75 5.09 1 95.69 217 GLY A O 1
ATOM 1732 N N . GLU A 1 218 ? 22.688 16.672 5.43 1 97.56 218 GLU A N 1
ATOM 1733 C CA . GLU A 1 218 ? 22.703 15.227 5.582 1 97.56 218 GLU A CA 1
ATOM 1734 C C . GLU A 1 218 ? 22.703 14.82 7.055 1 97.56 218 GLU A C 1
ATOM 1736 O O . GLU A 1 218 ? 23.375 15.445 7.879 1 97.56 218 GLU A O 1
ATOM 1741 N N . LEU A 1 219 ? 21.953 13.812 7.383 1 97.81 219 LEU A N 1
ATOM 1742 C CA . LEU A 1 219 ? 21.984 13.25 8.727 1 97.81 219 LEU A CA 1
ATOM 1743 C C . LEU A 1 219 ? 23.25 12.43 8.945 1 97.81 219 LEU A C 1
ATOM 1745 O O . LEU A 1 219 ? 23.469 11.438 8.25 1 97.81 219 LEU A O 1
ATOM 1749 N N . ILE A 1 220 ? 24.016 12.844 9.867 1 97.38 220 ILE A N 1
ATOM 1750 C CA . ILE A 1 220 ? 25.25 12.133 10.172 1 97.38 220 ILE A CA 1
ATOM 1751 C C . ILE A 1 220 ? 24.984 11.07 11.234 1 97.38 220 ILE A C 1
ATOM 1753 O O . ILE A 1 220 ? 25.516 9.961 11.156 1 97.38 220 ILE A O 1
ATOM 1757 N N . ASP A 1 221 ? 24.219 11.531 12.211 1 96.44 221 ASP A N 1
ATOM 1758 C CA . ASP A 1 221 ? 23.969 10.594 13.297 1 96.44 221 ASP A CA 1
ATOM 1759 C C . ASP A 1 221 ? 22.75 11.008 14.125 1 96.44 221 ASP A C 1
ATOM 1761 O O . ASP A 1 221 ? 22.375 12.18 14.125 1 96.44 221 ASP A O 1
ATOM 1765 N N . ILE A 1 222 ? 22.109 10.047 14.688 1 96.69 222 ILE A N 1
ATOM 1766 C CA . ILE A 1 222 ? 21.156 10.273 15.758 1 96.69 222 ILE A CA 1
ATOM 1767 C C . ILE A 1 222 ? 21.844 10.102 17.109 1 96.69 222 ILE A C 1
ATOM 1769 O O . ILE A 1 222 ? 22.047 8.969 17.562 1 96.69 222 ILE A O 1
ATOM 1773 N N . ALA A 1 223 ? 22.141 11.133 17.703 1 95.62 223 ALA A N 1
ATOM 1774 C CA . ALA A 1 223 ? 23.016 11.148 18.875 1 95.62 223 ALA A CA 1
ATOM 1775 C C . ALA A 1 223 ? 22.266 10.656 20.125 1 95.62 223 ALA A C 1
ATOM 1777 O O . ALA A 1 223 ? 22.875 10.062 21.016 1 95.62 223 ALA A O 1
ATOM 1778 N N . HIS A 1 224 ? 21.031 10.977 20.188 1 93.75 224 HIS A N 1
ATOM 1779 C CA . HIS A 1 224 ? 20.156 10.555 21.281 1 93.75 224 HIS A CA 1
ATOM 1780 C C . HIS A 1 224 ? 18.797 10.125 20.766 1 93.75 224 HIS A C 1
ATOM 1782 O O . HIS A 1 224 ? 18.391 10.516 19.656 1 93.75 224 HIS A O 1
ATOM 1788 N N . GLU A 1 225 ? 18.203 9.406 21.578 1 90.81 225 GLU A N 1
ATOM 1789 C CA . GLU A 1 225 ? 16.844 9.055 21.234 1 90.81 225 GLU A CA 1
ATOM 1790 C C . GLU A 1 225 ? 15.977 10.297 21.047 1 90.81 225 GLU A C 1
ATOM 1792 O O . GLU A 1 225 ? 16.047 11.234 21.859 1 90.81 225 GLU A O 1
ATOM 1797 N N . LEU A 1 226 ? 15.242 10.273 19.984 1 93.69 226 LEU A N 1
ATOM 1798 C CA . LEU A 1 226 ? 14.422 11.445 19.703 1 93.69 226 LEU A CA 1
ATOM 1799 C C . LEU A 1 226 ? 13.305 11.594 20.734 1 93.69 226 LEU A C 1
ATOM 1801 O O . LEU A 1 226 ? 12.727 10.594 21.172 1 93.69 226 LEU A O 1
ATOM 1805 N N . PRO A 1 227 ? 13 12.734 21.094 1 91.56 227 PRO A N 1
ATOM 1806 C CA . PRO A 1 227 ? 11.969 12.953 22.109 1 91.56 227 PRO A CA 1
ATOM 1807 C C . PRO A 1 227 ? 10.609 12.391 21.703 1 91.56 227 PRO A C 1
ATOM 1809 O O . PRO A 1 227 ? 10.297 12.344 20.5 1 91.56 227 PRO A O 1
ATOM 1812 N N . GLU A 1 228 ? 9.789 12.031 22.688 1 85.56 228 GLU A N 1
ATOM 1813 C CA . GLU A 1 228 ? 8.461 11.484 22.422 1 85.56 228 GLU A CA 1
ATOM 1814 C C . GLU A 1 228 ? 7.52 12.562 21.891 1 85.56 228 GLU A C 1
ATOM 1816 O O . GLU A 1 228 ? 6.68 12.297 21.031 1 85.56 228 GLU A O 1
ATOM 1821 N N . LYS A 1 229 ? 7.652 13.703 22.609 1 82.88 229 LYS A N 1
ATOM 1822 C CA . LYS A 1 229 ? 6.801 14.812 22.203 1 82.88 229 LYS A CA 1
ATOM 1823 C C . LYS A 1 229 ? 7.633 16.047 21.859 1 82.88 229 LYS A C 1
ATOM 1825 O O . LYS A 1 229 ? 8.688 16.281 22.453 1 82.88 229 LYS A O 1
ATOM 1830 N N . PHE A 1 230 ? 7.129 16.719 20.844 1 78.94 230 PHE A N 1
ATOM 1831 C CA . PHE A 1 230 ? 7.777 17.969 20.5 1 78.94 230 PHE A CA 1
ATOM 1832 C C . PHE A 1 230 ? 7.137 19.141 21.234 1 78.94 230 PHE A C 1
ATOM 1834 O O . PHE A 1 230 ? 5.91 19.25 21.281 1 78.94 230 PHE A O 1
ATOM 1841 N N . MET B 1 1 ? -17.891 12.562 -11.023 1 52.66 1 MET B N 1
ATOM 1842 C CA . MET B 1 1 ? -16.453 12.594 -11.234 1 52.66 1 MET B CA 1
ATOM 1843 C C . MET B 1 1 ? -15.828 11.227 -10.969 1 52.66 1 MET B C 1
ATOM 1845 O O . MET B 1 1 ? -16.172 10.562 -9.984 1 52.66 1 MET B O 1
ATOM 1849 N N . LYS B 1 2 ? -15.227 10.695 -11.922 1 65.12 2 LYS B N 1
ATOM 1850 C CA . LYS B 1 2 ? -14.586 9.383 -11.844 1 65.12 2 LYS B CA 1
ATOM 1851 C C . LYS B 1 2 ? -13.242 9.469 -11.117 1 65.12 2 LYS B C 1
ATOM 1853 O O . LYS B 1 2 ? -12.43 10.344 -11.414 1 65.12 2 LYS B O 1
ATOM 1858 N N . THR B 1 3 ? -13.227 8.82 -9.875 1 80.44 3 THR B N 1
ATOM 1859 C CA . THR B 1 3 ? -11.984 8.75 -9.109 1 80.44 3 THR B CA 1
ATOM 1860 C C . THR B 1 3 ? -11.18 7.508 -9.477 1 80.44 3 THR B C 1
ATOM 1862 O O . THR B 1 3 ? -11.711 6.586 -10.102 1 80.44 3 THR B O 1
ATOM 1865 N N . THR B 1 4 ? -9.922 7.555 -9.211 1 83.19 4 THR B N 1
ATOM 1866 C CA . THR B 1 4 ? -9.07 6.391 -9.43 1 83.19 4 THR B CA 1
ATOM 1867 C C . THR B 1 4 ? -9.641 5.164 -8.727 1 83.19 4 THR B C 1
ATOM 1869 O O . THR B 1 4 ? -9.711 4.082 -9.312 1 83.19 4 THR B O 1
ATOM 1872 N N . TYR B 1 5 ? -10.109 5.371 -7.625 1 88.31 5 TYR B N 1
ATOM 1873 C CA . TYR B 1 5 ? -10.703 4.273 -6.871 1 88.31 5 TYR B CA 1
ATOM 1874 C C . TYR B 1 5 ? -11.867 3.65 -7.633 1 88.31 5 TYR B C 1
ATOM 1876 O O . TYR B 1 5 ? -11.961 2.426 -7.75 1 88.31 5 TYR B O 1
ATOM 1884 N N . SER B 1 6 ? -12.742 4.504 -8.125 1 90 6 SER B N 1
ATOM 1885 C CA . SER B 1 6 ? -13.922 4.02 -8.828 1 90 6 SER B CA 1
ATOM 1886 C C . SER B 1 6 ? -13.539 3.174 -10.039 1 90 6 SER B C 1
ATOM 1888 O O . SER B 1 6 ? -14.125 2.111 -10.266 1 90 6 SER B O 1
ATOM 1890 N N . ASP B 1 7 ? -12.555 3.635 -10.688 1 89.69 7 ASP B N 1
ATOM 1891 C CA . ASP B 1 7 ? -12.102 2.895 -11.867 1 89.69 7 ASP B CA 1
ATOM 1892 C C . ASP B 1 7 ? -11.508 1.546 -11.469 1 89.69 7 ASP B C 1
ATOM 1894 O O . ASP B 1 7 ? -11.812 0.522 -12.086 1 89.69 7 ASP B O 1
ATOM 1898 N N . VAL B 1 8 ? -10.695 1.524 -10.453 1 91.56 8 VAL B N 1
ATOM 1899 C CA . VAL B 1 8 ? -10.016 0.312 -10.016 1 91.56 8 VAL B CA 1
ATOM 1900 C C . VAL B 1 8 ? -11.039 -0.706 -9.516 1 91.56 8 VAL B C 1
ATOM 1902 O O . VAL B 1 8 ? -11.008 -1.873 -9.914 1 91.56 8 VAL B O 1
ATOM 1905 N N . ILE B 1 9 ? -11.977 -0.256 -8.781 1 93.12 9 ILE B N 1
ATOM 1906 C CA . ILE B 1 9 ? -12.922 -1.181 -8.164 1 93.12 9 ILE B CA 1
ATOM 1907 C C . ILE B 1 9 ? -13.875 -1.721 -9.227 1 93.12 9 ILE B C 1
ATOM 1909 O O . ILE B 1 9 ? -14.289 -2.879 -9.164 1 93.12 9 ILE B O 1
ATOM 1913 N N . ASP B 1 10 ? -14.266 -0.89 -10.219 1 94.25 10 ASP B N 1
ATOM 1914 C CA . ASP B 1 10 ? -15.102 -1.364 -11.32 1 94.25 10 ASP B CA 1
ATOM 1915 C C . ASP B 1 10 ? -14.406 -2.473 -12.102 1 94.25 10 ASP B C 1
ATOM 1917 O O . ASP B 1 10 ? -15.016 -3.494 -12.422 1 94.25 10 ASP B O 1
ATOM 1921 N N . GLN B 1 11 ? -13.188 -2.236 -12.375 1 94.5 11 GLN B N 1
ATOM 1922 C CA . GLN B 1 11 ? -12.414 -3.248 -13.094 1 94.5 11 GLN B CA 1
ATOM 1923 C C . GLN B 1 11 ? -12.25 -4.512 -12.258 1 94.5 11 GLN B C 1
ATOM 1925 O O . GLN B 1 11 ? -12.359 -5.625 -12.773 1 94.5 11 GLN B O 1
ATOM 1930 N N . TYR B 1 12 ? -12.008 -4.348 -10.992 1 95.69 12 TYR B N 1
ATOM 1931 C CA . TYR B 1 12 ? -11.906 -5.492 -10.094 1 95.69 12 TYR B CA 1
ATOM 1932 C C . TYR B 1 12 ? -13.18 -6.328 -10.125 1 95.69 12 TYR B C 1
ATOM 1934 O O . TYR B 1 12 ? -13.125 -7.551 -10.273 1 95.69 12 TYR B O 1
ATOM 1942 N N . ASN B 1 13 ? -14.266 -5.66 -9.969 1 94.31 13 ASN B N 1
ATOM 1943 C CA . ASN B 1 13 ? -15.547 -6.355 -9.961 1 94.31 13 ASN B CA 1
ATOM 1944 C C . ASN B 1 13 ? -15.797 -7.098 -11.266 1 94.31 13 ASN B C 1
ATOM 1946 O O . ASN B 1 13 ? -16.375 -8.18 -11.273 1 94.31 13 ASN B O 1
ATOM 1950 N N . HIS B 1 14 ? -15.375 -6.496 -12.273 1 94.62 14 HIS B N 1
ATOM 1951 C CA . HIS B 1 14 ? -15.516 -7.152 -13.57 1 94.62 14 HIS B CA 1
ATOM 1952 C C . HIS B 1 14 ? -14.695 -8.438 -13.625 1 94.62 14 HIS B C 1
ATOM 1954 O O . HIS B 1 14 ? -15.18 -9.477 -14.078 1 94.62 14 HIS B O 1
ATOM 1960 N N . VAL B 1 15 ? -13.453 -8.359 -13.148 1 93.75 15 VAL B N 1
ATOM 1961 C CA . VAL B 1 15 ? -12.57 -9.516 -13.133 1 93.75 15 VAL B CA 1
ATOM 1962 C C . VAL B 1 15 ? -13.188 -10.625 -12.273 1 93.75 15 VAL B C 1
ATOM 1964 O O . VAL B 1 15 ? -13.242 -11.781 -12.688 1 93.75 15 VAL B O 1
ATOM 1967 N N . VAL B 1 16 ? -13.648 -10.297 -11.141 1 93.88 16 VAL B N 1
ATOM 1968 C CA . VAL B 1 16 ? -14.219 -11.273 -10.219 1 93.88 16 VAL B CA 1
ATOM 1969 C C . VAL B 1 16 ? -15.484 -11.883 -10.828 1 93.88 16 VAL B C 1
ATOM 1971 O O . VAL B 1 16 ? -15.688 -13.094 -10.758 1 93.88 16 VAL B O 1
ATOM 1974 N N . ALA B 1 17 ? -16.312 -11.117 -11.414 1 92.12 17 ALA B N 1
ATOM 1975 C CA . ALA B 1 17 ? -17.531 -11.609 -12.031 1 92.12 17 ALA B CA 1
ATOM 1976 C C . ALA B 1 17 ? -17.219 -12.57 -13.172 1 92.12 17 ALA B C 1
ATOM 1978 O O . ALA B 1 17 ? -17.922 -13.57 -13.352 1 92.12 17 ALA B O 1
ATOM 1979 N N . SER B 1 18 ? -16.188 -12.312 -13.852 1 91.75 18 SER B N 1
ATOM 1980 C CA . SER B 1 18 ? -15.883 -13.086 -15.055 1 91.75 18 SER B CA 1
ATOM 1981 C C . SER B 1 18 ? -15.086 -14.344 -14.727 1 91.75 18 SER B C 1
ATOM 1983 O O . SER B 1 18 ? -15.203 -15.359 -15.414 1 91.75 18 SER B O 1
ATOM 1985 N N . ASP B 1 19 ? -14.289 -14.266 -13.664 1 90.25 19 ASP B N 1
ATOM 1986 C CA . ASP B 1 19 ? -13.273 -15.305 -13.531 1 90.25 19 ASP B CA 1
ATOM 1987 C C . ASP B 1 19 ? -13.344 -15.977 -12.164 1 90.25 19 ASP B C 1
ATOM 1989 O O . ASP B 1 19 ? -12.484 -16.797 -11.82 1 90.25 19 ASP B O 1
ATOM 1993 N N . LEU B 1 20 ? -14.383 -15.695 -11.445 1 87.75 20 LEU B N 1
ATOM 1994 C CA . LEU B 1 20 ? -14.469 -16.25 -10.102 1 87.75 20 LEU B CA 1
ATOM 1995 C C . LEU B 1 20 ? -14.578 -17.766 -10.133 1 87.75 20 LEU B C 1
ATOM 1997 O O . LEU B 1 20 ? -14.219 -18.438 -9.172 1 87.75 20 LEU B O 1
ATOM 2001 N N . GLU B 1 21 ? -15.023 -18.281 -11.219 1 92 21 GLU B N 1
ATOM 2002 C CA . GLU B 1 21 ? -15.148 -19.734 -11.367 1 92 21 GLU B CA 1
ATOM 2003 C C . GLU B 1 21 ? -13.789 -20.422 -11.234 1 92 21 GLU B C 1
ATOM 2005 O O . GLU B 1 21 ? -13.711 -21.578 -10.805 1 92 21 GLU B O 1
ATOM 2010 N N . LEU B 1 22 ? -12.766 -19.688 -11.555 1 93.69 22 LEU B N 1
ATOM 2011 C CA . LEU B 1 22 ? -11.414 -20.25 -11.5 1 93.69 22 LEU B CA 1
ATOM 2012 C C . LEU B 1 22 ? -11.031 -20.609 -10.07 1 93.69 22 LEU B C 1
ATOM 2014 O O . LEU B 1 22 ? -10.211 -21.5 -9.852 1 93.69 22 LEU B O 1
ATOM 2018 N N . ILE B 1 23 ? -11.664 -19.938 -9.109 1 93.69 23 ILE B N 1
ATOM 2019 C CA . ILE B 1 23 ? -11.242 -20.219 -7.742 1 93.69 23 ILE B CA 1
ATOM 2020 C C . ILE B 1 23 ? -12.359 -20.938 -7 1 93.69 23 ILE B C 1
ATOM 2022 O O . ILE B 1 23 ? -12.195 -21.328 -5.836 1 93.69 23 ILE B O 1
ATOM 2026 N N . GLN B 1 24 ? -13.438 -21.25 -7.664 1 94.38 24 GLN B N 1
ATOM 2027 C C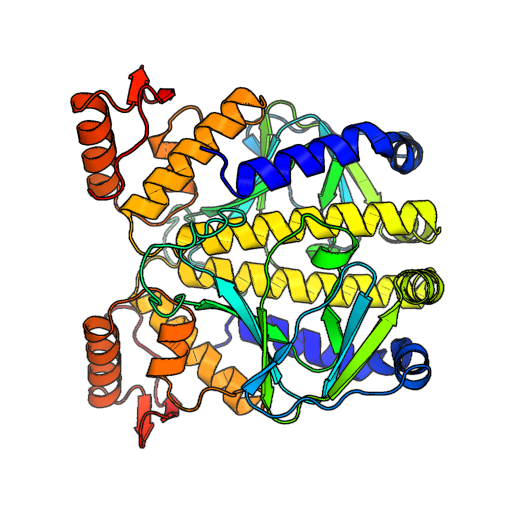A . GLN B 1 24 ? -14.594 -21.891 -7.051 1 94.38 24 GLN B CA 1
ATOM 2028 C C . GLN B 1 24 ? -14.227 -23.266 -6.5 1 94.38 24 GLN B C 1
ATOM 2030 O O . GLN B 1 24 ? -14.68 -23.656 -5.426 1 94.38 24 GLN B O 1
ATOM 2035 N N . PRO B 1 25 ? -13.422 -24 -7.203 1 95.38 25 PRO B N 1
ATOM 2036 C CA . PRO B 1 25 ? -13.039 -25.312 -6.652 1 95.38 25 PRO B CA 1
ATOM 2037 C C . PRO B 1 25 ? -12.289 -25.188 -5.328 1 95.38 25 PRO B C 1
ATOM 2039 O O . PRO B 1 25 ? -12.469 -26.031 -4.441 1 95.38 25 PRO B O 1
ATOM 2042 N N . LEU B 1 26 ? -11.453 -24.219 -5.242 1 94.75 26 LEU B N 1
ATOM 2043 C CA . LEU B 1 26 ? -10.727 -24 -3.996 1 94.75 26 LEU B CA 1
ATOM 2044 C C . LEU B 1 26 ? -11.68 -23.594 -2.877 1 94.75 26 LEU B C 1
ATOM 2046 O O . LEU B 1 26 ? -11.547 -24.062 -1.742 1 94.75 26 LEU B O 1
ATOM 2050 N N . ILE B 1 27 ? -12.664 -22.781 -3.191 1 95 27 ILE B N 1
ATOM 2051 C CA . ILE B 1 27 ? -13.672 -22.328 -2.24 1 95 27 ILE B CA 1
ATOM 2052 C C . ILE B 1 27 ? -14.531 -23.516 -1.791 1 95 27 ILE B C 1
ATOM 2054 O O . ILE B 1 27 ? -14.742 -23.719 -0.593 1 95 27 ILE B O 1
ATOM 2058 N N . SER B 1 28 ? -14.906 -24.312 -2.711 1 95.06 28 SER B N 1
ATOM 2059 C CA . SER B 1 28 ? -15.828 -25.406 -2.434 1 95.06 28 SER B CA 1
ATOM 2060 C C . SER B 1 28 ? -15.141 -26.516 -1.653 1 95.06 28 SER B C 1
ATOM 2062 O O . SER B 1 28 ? -15.805 -27.297 -0.961 1 95.06 28 SER B O 1
ATOM 2064 N N . ALA B 1 29 ? -13.852 -26.594 -1.745 1 94.75 29 ALA B N 1
ATOM 2065 C CA . ALA B 1 29 ? -13.086 -27.641 -1.075 1 94.75 29 ALA B CA 1
ATOM 2066 C C . ALA B 1 29 ? -12.945 -27.344 0.415 1 94.75 29 ALA B C 1
ATOM 2068 O O . ALA B 1 29 ? -12.508 -28.203 1.186 1 94.75 29 ALA B O 1
ATOM 2069 N N . ASN B 1 30 ? -13.305 -26.156 0.854 1 94.69 30 ASN B N 1
ATOM 2070 C CA . ASN B 1 30 ? -13.133 -25.75 2.244 1 94.69 30 ASN B CA 1
ATOM 2071 C C . ASN B 1 30 ? -14.461 -25.328 2.871 1 94.69 30 ASN B C 1
ATOM 2073 O O . ASN B 1 30 ? -15.352 -24.844 2.176 1 94.69 30 ASN B O 1
ATOM 2077 N N . GLN B 1 31 ? -14.531 -25.516 4.16 1 94.5 31 GLN B N 1
ATOM 2078 C CA . GLN B 1 31 ? -15.742 -25.141 4.875 1 94.5 31 GLN B CA 1
ATOM 2079 C C . GLN B 1 31 ? -15.781 -23.625 5.129 1 94.5 31 GLN B C 1
ATOM 2081 O O . GLN B 1 31 ? -14.859 -23.078 5.742 1 94.5 31 GLN B O 1
ATOM 2086 N N . PRO B 1 32 ? -16.828 -23.047 4.73 1 96.88 32 PRO B N 1
ATOM 2087 C CA . PRO B 1 32 ? -16.938 -21.594 4.973 1 96.88 32 PRO B CA 1
ATOM 2088 C C . PRO B 1 32 ? -17.125 -21.266 6.453 1 96.88 32 PRO B C 1
ATOM 2090 O O . PRO B 1 32 ? -17.75 -22.031 7.188 1 96.88 32 PRO B O 1
ATOM 2093 N N . ARG B 1 33 ? -16.547 -20.219 6.883 1 97.81 33 ARG B N 1
ATOM 2094 C CA . ARG B 1 33 ? -16.719 -19.641 8.211 1 97.81 33 ARG B CA 1
ATOM 2095 C C . ARG B 1 33 ? -17.516 -18.328 8.148 1 97.81 33 ARG B C 1
ATOM 2097 O O . ARG B 1 33 ? -17.188 -17.438 7.359 1 97.81 33 ARG B O 1
ATOM 2104 N N . ILE B 1 34 ? -18.547 -18.281 8.914 1 98.12 34 ILE B N 1
ATOM 2105 C CA . ILE B 1 34 ? -19.328 -17.062 9.031 1 98.12 34 ILE B CA 1
ATOM 2106 C C . ILE B 1 34 ? -18.875 -16.25 10.25 1 98.12 34 ILE B C 1
ATOM 2108 O O . ILE B 1 34 ? -18.812 -16.781 11.359 1 98.12 34 ILE B O 1
ATOM 2112 N N . ILE B 1 35 ? -18.562 -15.039 10 1 98.06 35 ILE B N 1
ATOM 2113 C CA . ILE B 1 35 ? -18.125 -14.172 11.094 1 98.06 35 ILE B CA 1
ATOM 2114 C C . ILE B 1 35 ? -19.188 -13.133 11.398 1 98.06 35 ILE B C 1
ATOM 2116 O O . ILE B 1 35 ? -19.688 -12.453 10.492 1 98.06 35 ILE B O 1
ATOM 2120 N N . LYS B 1 36 ? -19.531 -13.023 12.609 1 97.69 36 LYS B N 1
ATOM 2121 C CA . LYS B 1 36 ? -20.547 -12.07 13.031 1 97.69 36 LYS B CA 1
ATOM 2122 C C . LYS B 1 36 ? -20.078 -10.633 12.797 1 97.69 36 LYS B C 1
ATOM 2124 O O . LYS B 1 36 ? -18.891 -10.336 12.898 1 97.69 36 LYS B O 1
ATOM 2129 N N . ASP B 1 37 ? -21.047 -9.812 12.539 1 96.69 37 ASP B N 1
ATOM 2130 C CA . ASP B 1 37 ? -20.719 -8.398 12.352 1 96.69 37 ASP B CA 1
ATOM 2131 C C . ASP B 1 37 ? -19.953 -7.848 13.555 1 96.69 37 ASP B C 1
ATOM 2133 O O . ASP B 1 37 ? -20.297 -8.148 14.703 1 96.69 37 ASP B O 1
ATOM 2137 N N . ASN B 1 38 ? -18.875 -7.168 13.281 1 96.12 38 ASN B N 1
ATOM 2138 C CA . ASN B 1 38 ? -17.953 -6.555 14.234 1 96.12 38 ASN B CA 1
ATOM 2139 C C . ASN B 1 38 ? -17.047 -7.594 14.891 1 96.12 38 ASN B C 1
ATOM 2141 O O . ASN B 1 38 ? -16.297 -7.273 15.805 1 96.12 38 ASN B O 1
ATOM 2145 N N . GLY B 1 39 ? -17.203 -8.773 14.406 1 97.25 39 GLY B N 1
ATOM 2146 C CA . GLY B 1 39 ? -16.25 -9.773 14.852 1 97.25 39 GLY B CA 1
ATOM 2147 C C . GLY B 1 39 ? -14.844 -9.539 14.32 1 97.25 39 GLY B C 1
ATOM 2148 O O . GLY B 1 39 ? -14.664 -9.227 13.141 1 97.25 39 GLY B O 1
ATOM 2149 N N . VAL B 1 40 ? -13.906 -9.672 15.219 1 96 40 VAL B N 1
ATOM 2150 C CA . VAL B 1 40 ? -12.5 -9.547 14.852 1 96 40 VAL B CA 1
ATOM 2151 C C . VAL B 1 40 ? -11.875 -10.93 14.68 1 96 40 VAL B C 1
ATOM 2153 O O . VAL B 1 40 ? -12.164 -11.844 15.461 1 96 40 VAL B O 1
ATOM 2156 N N . PHE B 1 41 ? -11.086 -11.055 13.641 1 94.81 41 PHE B N 1
ATOM 2157 C CA . PHE B 1 41 ? -10.383 -12.328 13.469 1 94.81 41 PHE B CA 1
ATOM 2158 C C . PHE B 1 41 ? -8.961 -12.094 12.969 1 94.81 41 PHE B C 1
ATOM 2160 O O . PHE B 1 41 ? -8.648 -11.016 12.461 1 94.81 41 PHE B O 1
ATOM 2167 N N . LYS B 1 42 ? -8.125 -13.016 13.234 1 90.5 42 LYS B N 1
ATOM 2168 C CA . LYS B 1 42 ? -6.746 -12.992 12.766 1 90.5 42 LYS B CA 1
ATOM 2169 C C . LYS B 1 42 ? -6.48 -14.102 11.758 1 90.5 42 LYS B C 1
ATOM 2171 O O . LYS B 1 42 ? -7.199 -15.102 11.719 1 90.5 42 LYS B O 1
ATOM 2176 N N . ILE B 1 43 ? -5.625 -13.852 10.906 1 94.62 43 ILE B N 1
ATOM 2177 C CA . ILE B 1 43 ? -5.141 -14.875 9.984 1 94.62 43 ILE B CA 1
ATOM 2178 C C . ILE B 1 43 ? -3.799 -15.414 10.469 1 94.62 43 ILE B C 1
ATOM 2180 O O . ILE B 1 43 ? -2.844 -14.656 10.648 1 94.62 43 ILE B O 1
ATOM 2184 N N . GLU B 1 44 ? -3.746 -16.688 10.734 1 93.38 44 GLU B N 1
ATOM 2185 C CA . GLU B 1 44 ? -2.543 -17.328 11.266 1 93.38 44 GLU B CA 1
ATOM 2186 C C . GLU B 1 44 ? -1.536 -17.609 10.156 1 93.38 44 GLU B C 1
ATOM 2188 O O . GLU B 1 44 ? -1.919 -17.844 9.008 1 93.38 44 GLU B O 1
ATOM 2193 N N . PRO B 1 45 ? -0.223 -17.547 10.578 1 94.19 45 PRO B N 1
ATOM 2194 C CA . PRO B 1 45 ? 0.762 -17.984 9.586 1 94.19 45 PRO B CA 1
ATOM 2195 C C . PRO B 1 45 ? 0.448 -19.375 9.008 1 94.19 45 PRO B C 1
ATOM 2197 O O . PRO B 1 45 ? 0.087 -20.281 9.758 1 94.19 45 PRO B O 1
ATOM 2200 N N . GLY B 1 46 ? 0.504 -19.516 7.699 1 95.31 46 GLY B N 1
ATOM 2201 C CA . GLY B 1 46 ? 0.232 -20.781 7.043 1 95.31 46 GLY B CA 1
ATOM 2202 C C . GLY B 1 46 ? -1.193 -20.891 6.535 1 95.31 46 GLY B C 1
ATOM 2203 O O . GLY B 1 46 ? -1.559 -21.891 5.918 1 95.31 46 GLY B O 1
ATOM 2204 N N . GLU B 1 47 ? -1.9 -19.797 6.809 1 95.44 47 GLU B N 1
ATOM 2205 C CA . GLU B 1 47 ? -3.285 -19.766 6.352 1 95.44 47 GLU B CA 1
ATOM 2206 C C . GLU B 1 47 ? -3.506 -18.656 5.324 1 95.44 47 GLU B C 1
ATOM 2208 O O . GLU B 1 47 ? -2.934 -17.578 5.445 1 95.44 47 GLU B O 1
ATOM 2213 N N . VAL B 1 48 ? -4.305 -19 4.332 1 97.12 48 VAL B N 1
ATOM 2214 C CA . VAL B 1 48 ? -4.777 -18 3.367 1 97.12 48 VAL B CA 1
ATOM 2215 C C . VAL B 1 48 ? -6.305 -17.953 3.393 1 97.12 48 VAL B C 1
ATOM 2217 O O . VAL B 1 48 ? -6.969 -18.984 3.51 1 97.12 48 VAL B O 1
ATOM 2220 N N . VAL B 1 49 ? -6.816 -16.797 3.322 1 98.06 49 VAL B N 1
ATOM 2221 C CA . VAL B 1 49 ? -8.25 -16.578 3.457 1 98.06 49 VA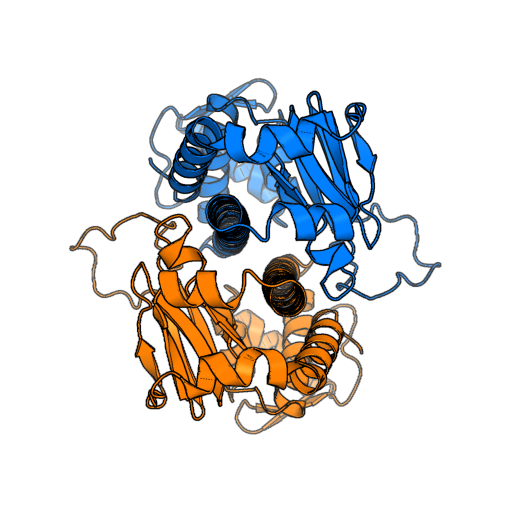L B CA 1
ATOM 2222 C C . VAL B 1 49 ? -8.805 -15.969 2.172 1 98.06 49 VAL B C 1
ATOM 2224 O O . VAL B 1 49 ? -8.219 -15.039 1.613 1 98.06 49 VAL B O 1
ATOM 2227 N N . ILE B 1 50 ? -9.891 -16.5 1.728 1 98.12 50 ILE B N 1
ATOM 2228 C CA . ILE B 1 50 ? -10.617 -15.953 0.582 1 98.12 50 ILE B CA 1
ATOM 2229 C C . ILE B 1 50 ? -11.961 -15.391 1.038 1 98.12 50 ILE B C 1
ATOM 2231 O O . ILE B 1 50 ? -12.719 -16.062 1.735 1 98.12 50 ILE B O 1
ATOM 2235 N N . VAL B 1 51 ? -12.242 -14.219 0.682 1 98.25 51 VAL B N 1
ATOM 2236 C CA . VAL B 1 51 ? -13.523 -13.617 1.001 1 98.25 51 VAL B CA 1
ATOM 2237 C C . VAL B 1 51 ? -14.594 -14.125 0.033 1 98.25 51 VAL B C 1
ATOM 2239 O O . VAL B 1 51 ? -14.5 -13.898 -1.176 1 98.25 51 VAL B O 1
ATOM 2242 N N . VAL B 1 52 ? -15.555 -14.75 0.592 1 97.75 52 VAL B N 1
ATOM 2243 C CA . VAL B 1 52 ? -16.625 -15.32 -0.226 1 97.75 52 VAL B CA 1
ATOM 2244 C C . VAL B 1 52 ? -17.781 -14.328 -0.319 1 97.75 52 VAL B C 1
ATOM 2246 O O . VAL B 1 52 ? -18.406 -14.18 -1.378 1 97.75 52 VAL B O 1
ATOM 2249 N N . GLU B 1 53 ? -18.109 -13.703 0.772 1 97.06 53 GLU B N 1
ATOM 2250 C CA . GLU B 1 53 ? -19.188 -12.719 0.868 1 97.06 53 GLU B CA 1
ATOM 2251 C C . GLU B 1 53 ? -18.891 -11.68 1.947 1 97.06 53 GLU B C 1
ATOM 2253 O O . GLU B 1 53 ? -18.141 -11.953 2.895 1 97.06 53 GLU B O 1
ATOM 2258 N N . GLY B 1 54 ? -19.516 -10.516 1.712 1 97.69 54 GLY B N 1
ATOM 2259 C CA . GLY B 1 54 ? -19.547 -9.516 2.77 1 97.69 54 GLY B CA 1
ATOM 2260 C C . GLY B 1 54 ? -18.406 -8.508 2.664 1 97.69 54 GLY B C 1
ATOM 2261 O O . GLY B 1 54 ? -17.812 -8.352 1.6 1 97.69 54 GLY B O 1
ATOM 2262 N N . ILE B 1 55 ? -18.25 -7.738 3.762 1 98.19 55 ILE B N 1
ATOM 2263 C CA . ILE B 1 55 ? -17.297 -6.633 3.803 1 98.19 55 ILE B CA 1
ATOM 2264 C C . ILE B 1 55 ? -16.406 -6.762 5.043 1 98.19 55 ILE B C 1
ATOM 2266 O O . ILE B 1 55 ? -16.922 -6.895 6.16 1 98.19 55 ILE B O 1
ATOM 2270 N N . ILE B 1 56 ? -15.141 -6.746 4.82 1 98.25 56 ILE B N 1
ATOM 2271 C CA . ILE B 1 56 ? -14.156 -6.824 5.898 1 98.25 56 ILE B CA 1
ATOM 2272 C C . ILE B 1 56 ? -13.359 -5.523 5.965 1 98.25 56 ILE B C 1
ATOM 2274 O O . ILE B 1 56 ? -12.953 -4.984 4.93 1 98.25 56 ILE B O 1
ATOM 2278 N N . ALA B 1 57 ? -13.195 -4.93 7.109 1 96.69 57 ALA B N 1
ATOM 2279 C CA . ALA B 1 57 ? -12.266 -3.82 7.309 1 96.69 57 ALA B CA 1
ATOM 2280 C C . ALA B 1 57 ? -10.867 -4.332 7.66 1 96.69 57 ALA B C 1
ATOM 2282 O O . ALA B 1 57 ? -10.719 -5.211 8.516 1 96.69 57 ALA B O 1
ATOM 2283 N N . ILE B 1 58 ? -9.914 -3.863 6.941 1 95.44 58 ILE B N 1
ATOM 2284 C CA . ILE B 1 58 ? -8.523 -4.168 7.234 1 95.44 58 ILE B CA 1
ATOM 2285 C C . ILE B 1 58 ? -7.871 -2.98 7.941 1 95.44 58 ILE B C 1
ATOM 2287 O O . ILE B 1 58 ? -7.84 -1.872 7.402 1 95.44 58 ILE B O 1
ATOM 2291 N N . GLU B 1 59 ? -7.281 -3.25 9.109 1 91.88 59 GLU B N 1
ATOM 2292 C CA . GLU B 1 59 ? -6.809 -2.148 9.945 1 91.88 59 GLU B CA 1
ATOM 2293 C C . GLU B 1 59 ? -5.41 -2.426 10.492 1 91.88 59 GLU B C 1
ATOM 2295 O O . GLU B 1 59 ? -5.012 -3.584 10.625 1 91.88 59 GLU B O 1
ATOM 2300 N N . VAL B 1 60 ? -4.73 -1.344 10.664 1 85.94 60 VAL B N 1
ATOM 2301 C CA . VAL B 1 60 ? -3.426 -1.384 11.312 1 85.94 60 VAL B CA 1
ATOM 2302 C C . VAL B 1 60 ? -3.426 -0.454 12.523 1 85.94 60 VAL B C 1
ATOM 2304 O O . VAL B 1 60 ? -4.172 0.528 12.562 1 85.94 60 VAL B O 1
ATOM 2307 N N . GLU B 1 61 ? -2.602 -0.832 13.531 1 76.94 61 GLU B N 1
ATOM 2308 C CA . GLU B 1 61 ? -2.498 0.035 14.703 1 76.94 61 GLU B CA 1
ATOM 2309 C C . GLU B 1 61 ? -1.671 1.279 14.398 1 76.94 61 GLU B C 1
ATOM 2311 O O . GLU B 1 61 ? -0.592 1.185 13.805 1 76.94 61 GLU B O 1
ATOM 2316 N N . TYR B 1 62 ? -2.242 2.447 14.711 1 63.34 62 TYR B N 1
ATOM 2317 C CA . TYR B 1 62 ? -1.518 3.695 14.492 1 63.34 62 TYR B CA 1
ATOM 2318 C C . TYR B 1 62 ? -0.206 3.707 15.266 1 63.34 62 TYR B C 1
ATOM 2320 O O . TYR B 1 62 ? 0.833 4.105 14.734 1 63.34 62 TYR B O 1
ATOM 2328 N N . ASN B 1 63 ? -0.379 3.684 16.75 1 56.06 63 ASN B N 1
ATOM 2329 C CA . ASN B 1 63 ? 0.721 3.967 17.656 1 56.06 63 ASN B CA 1
ATOM 2330 C C . ASN B 1 63 ? 1.853 2.955 17.516 1 56.06 63 ASN B C 1
ATOM 2332 O O . ASN B 1 63 ? 2.945 3.156 18.047 1 56.06 63 ASN B O 1
ATOM 2336 N N . ALA B 1 64 ? 1.483 1.916 17.062 1 48.72 64 ALA B N 1
ATOM 2337 C CA . ALA B 1 64 ? 2.545 0.913 17.078 1 48.72 64 ALA B CA 1
ATOM 2338 C C . ALA B 1 64 ? 3.316 0.909 15.758 1 48.72 64 ALA B C 1
ATOM 2340 O O . ALA B 1 64 ? 2.729 0.74 14.688 1 48.72 64 ALA B O 1
ATOM 2341 N N . GLY B 1 65 ? 4.352 1.799 15.695 1 46.59 65 GLY B N 1
ATOM 2342 C CA . GLY B 1 65 ? 5.129 1.345 14.555 1 46.59 65 GLY B CA 1
ATOM 2343 C C . GLY B 1 65 ? 4.957 -0.134 14.266 1 46.59 65 GLY B C 1
ATOM 2344 O O . GLY B 1 65 ? 4.598 -0.908 15.156 1 46.59 65 GLY B O 1
ATOM 2345 N N . PHE B 1 66 ? 4.738 -0.561 13.18 1 42.53 66 PHE B N 1
ATOM 2346 C CA . PHE B 1 66 ? 4.816 -1.991 12.906 1 42.53 66 PHE B CA 1
ATOM 2347 C C . PHE B 1 66 ? 5.98 -2.623 13.656 1 42.53 66 PHE B C 1
ATOM 2349 O O . PHE B 1 66 ? 7.113 -2.143 13.578 1 42.53 66 PHE B O 1
ATOM 2356 N N . GLY B 1 67 ? 5.832 -3.307 14.883 1 39.31 67 GLY B N 1
ATOM 2357 C CA . GLY B 1 67 ? 6.789 -4.016 15.719 1 39.31 67 GLY B CA 1
ATOM 2358 C C . GLY B 1 67 ? 6.809 -3.523 17.156 1 39.31 67 GLY B C 1
ATOM 2359 O O . GLY B 1 67 ? 7.625 -3.975 17.953 1 39.31 67 GLY B O 1
ATOM 2360 N N . SER B 1 68 ? 6.559 -2.354 17.391 1 36.09 68 SER B N 1
ATOM 2361 C CA . SER B 1 68 ? 6.68 -2.023 18.812 1 36.09 68 SER B CA 1
ATOM 2362 C C . SER B 1 68 ? 5.625 -2.748 19.641 1 36.09 68 SER B C 1
ATOM 2364 O O . SER B 1 68 ? 4.426 -2.637 19.359 1 36.09 68 SER B O 1
ATOM 2366 N N . ALA B 1 69 ? 6.059 -3.855 20.172 1 34.84 69 ALA B N 1
ATOM 2367 C CA . ALA B 1 69 ? 5.234 -4.391 21.25 1 34.84 69 ALA B CA 1
ATOM 2368 C C . ALA B 1 69 ? 4.797 -3.283 22.203 1 34.84 69 ALA B C 1
ATOM 2370 O O . ALA B 1 69 ? 5.625 -2.506 22.688 1 34.84 69 ALA B O 1
ATOM 2371 N N . SER B 1 70 ? 3.672 -2.863 22.094 1 38 70 SER B N 1
ATOM 2372 C CA . SER B 1 70 ? 3.209 -1.983 23.172 1 38 70 SER B CA 1
ATOM 2373 C C . SER B 1 70 ? 3.84 -2.359 24.5 1 38 70 SER B C 1
ATOM 2375 O O . SER B 1 70 ? 3.885 -3.537 24.875 1 38 70 SER B O 1
ATOM 2377 N N . LYS B 1 71 ? 4.793 -1.706 25.062 1 34.38 71 LYS B N 1
ATOM 2378 C CA . LYS B 1 71 ? 5.016 -1.887 26.5 1 34.38 71 LYS B CA 1
ATOM 2379 C C . LYS B 1 71 ? 3.693 -1.906 27.25 1 34.38 71 LYS B C 1
ATOM 2381 O O . LYS B 1 71 ? 2.803 -1.098 26.984 1 34.38 71 LYS B O 1
ATOM 2386 N N . ARG B 1 72 ? 3.33 -3.055 28.047 1 34.22 72 ARG B N 1
ATOM 2387 C CA . ARG B 1 72 ? 2.219 -3.504 28.875 1 34.22 72 ARG B CA 1
ATOM 2388 C C . ARG B 1 72 ? 1.634 -2.346 29.672 1 34.22 72 ARG B C 1
ATOM 2390 O O . ARG B 1 72 ? 0.616 -2.506 30.359 1 34.22 72 ARG B O 1
ATOM 2397 N N . GLY B 1 73 ? 2.387 -1.34 30.125 1 31.95 73 GLY B N 1
ATOM 2398 C CA . GLY B 1 73 ? 1.899 -0.516 31.219 1 31.95 73 GLY B CA 1
ATOM 2399 C C . GLY B 1 73 ? 1.083 0.674 30.766 1 31.95 73 GLY B C 1
ATOM 2400 O O . GLY B 1 73 ? 0.712 1.532 31.562 1 31.95 73 GLY B O 1
ATOM 2401 N N . ALA B 1 74 ? 1.558 1.33 29.672 1 35.91 74 ALA B N 1
ATOM 2402 C CA . ALA B 1 74 ? 0.739 2.529 29.516 1 35.91 74 ALA B CA 1
ATOM 2403 C C . ALA B 1 74 ? -0.739 2.172 29.375 1 35.91 74 ALA B C 1
ATOM 2405 O O . ALA B 1 74 ? -1.085 1.145 28.797 1 35.91 74 ALA B O 1
ATOM 2406 N N . ARG B 1 75 ? -1.663 2.779 30.016 1 34.88 75 ARG B N 1
ATOM 2407 C CA . ARG B 1 75 ? -3.119 2.734 30.078 1 34.88 75 ARG B CA 1
ATOM 2408 C C . ARG B 1 75 ? -3.715 2.287 28.75 1 34.88 75 ARG B C 1
ATOM 2410 O O . ARG B 1 75 ? -3.082 2.428 27.703 1 34.88 75 ARG B O 1
ATOM 2417 N N . SER B 1 76 ? -4.863 1.477 28.703 1 38.5 76 SER B N 1
ATOM 2418 C CA . SER B 1 76 ? -5.906 0.989 27.812 1 38.5 76 SER B CA 1
ATOM 2419 C C . SER B 1 76 ? -6.148 1.962 26.656 1 38.5 76 SER B C 1
ATOM 2421 O O . SER B 1 76 ? -7.289 2.371 26.422 1 38.5 76 SER B O 1
ATOM 2423 N N . LYS B 1 77 ? -5.328 2.938 26.391 1 39.97 77 LYS B N 1
ATOM 2424 C CA . LYS B 1 77 ? -5.812 3.887 25.406 1 39.97 77 LYS B CA 1
ATOM 2425 C C . LYS B 1 77 ? -6.227 3.172 24.109 1 39.97 77 LYS B C 1
ATOM 2427 O O . LYS B 1 77 ? -5.609 2.178 23.719 1 39.97 77 LYS B O 1
ATOM 2432 N N . THR B 1 78 ? -7.504 3.141 23.781 1 46.25 78 THR B N 1
ATOM 2433 C CA . THR B 1 78 ? -8.156 2.732 22.547 1 46.25 78 THR B CA 1
ATOM 2434 C C . THR B 1 78 ? -7.184 2.797 21.375 1 46.25 78 THR B C 1
ATOM 2436 O O . THR B 1 78 ? -6.613 3.854 21.094 1 46.25 78 THR B O 1
ATOM 2439 N N . LEU B 1 79 ? -6.441 1.746 21.188 1 56.09 79 LEU B N 1
ATOM 2440 C CA . LEU B 1 79 ? -5.539 1.635 20.047 1 56.09 79 LEU B CA 1
ATOM 2441 C C . LEU B 1 79 ? -6.152 2.273 18.797 1 56.09 79 LEU B C 1
ATOM 2443 O O . LEU B 1 79 ? -7.242 1.886 18.375 1 56.09 79 LEU B O 1
ATOM 2447 N N . ASP B 1 80 ? -5.832 3.486 18.547 1 72.94 80 ASP B N 1
ATOM 2448 C CA . ASP B 1 80 ? -6.324 4.137 17.344 1 72.94 80 ASP B CA 1
ATOM 2449 C C . ASP B 1 80 ? -5.934 3.346 16.094 1 72.94 80 ASP B C 1
ATOM 2451 O O . ASP B 1 80 ? -4.766 2.988 15.922 1 72.94 80 ASP B O 1
ATOM 2455 N N . MET B 1 81 ? -7.012 2.689 15.594 1 80.94 81 MET B N 1
ATOM 2456 C CA . MET B 1 81 ? -6.828 1.888 14.391 1 80.94 81 MET B CA 1
ATOM 2457 C C . MET B 1 81 ? -7.027 2.736 13.141 1 80.94 81 MET B C 1
ATOM 2459 O O . MET B 1 81 ? -7.832 3.668 13.133 1 80.94 81 MET B O 1
ATOM 2463 N N . LEU B 1 82 ? -6.188 2.432 12.242 1 87.06 82 LEU B N 1
ATOM 2464 C CA . LEU B 1 82 ? -6.328 3.029 10.914 1 87.06 82 LEU B CA 1
ATOM 2465 C C . LEU B 1 82 ? -6.824 2 9.906 1 87.06 82 LEU B C 1
ATOM 2467 O O . LEU B 1 82 ? -6.23 0.929 9.766 1 87.06 82 LEU B O 1
ATOM 2471 N N . GLN B 1 83 ? -7.941 2.316 9.297 1 91.31 83 GLN B N 1
ATOM 2472 C CA . GLN B 1 83 ? -8.406 1.438 8.227 1 91.31 83 GLN B CA 1
ATOM 2473 C C . GLN B 1 83 ? -7.641 1.695 6.934 1 91.31 83 GLN B C 1
ATOM 2475 O O . GLN B 1 83 ? -7.637 2.816 6.422 1 91.31 83 GLN B O 1
ATOM 2480 N N . ILE B 1 84 ? -7.055 0.633 6.434 1 91 84 ILE B N 1
ATOM 2481 C CA . ILE B 1 84 ? -6.191 0.836 5.273 1 91 84 ILE B CA 1
ATOM 2482 C C . ILE B 1 84 ? -6.852 0.241 4.031 1 91 84 ILE B C 1
ATOM 2484 O O . ILE B 1 84 ? -6.418 0.504 2.904 1 91 84 ILE B O 1
ATOM 2488 N N . GLY B 1 85 ? -7.852 -0.531 4.254 1 92.31 85 GLY B N 1
ATOM 2489 C CA . GLY B 1 85 ? -8.531 -1.144 3.121 1 92.31 85 GLY B CA 1
ATOM 2490 C C . GLY B 1 85 ? -9.758 -1.943 3.521 1 92.31 85 GLY B C 1
ATOM 2491 O O . GLY B 1 85 ? -10.156 -1.938 4.688 1 92.31 85 GLY B O 1
ATOM 2492 N N . LYS B 1 86 ? -10.352 -2.523 2.469 1 95.62 86 LYS B N 1
ATOM 2493 C CA . LYS B 1 86 ? -11.523 -3.379 2.633 1 95.62 86 LYS B CA 1
ATOM 2494 C C . LYS B 1 86 ? -11.336 -4.711 1.91 1 95.62 86 LYS B C 1
ATOM 2496 O O . LYS B 1 86 ? -10.617 -4.785 0.911 1 95.62 86 LYS B O 1
ATOM 2501 N N . GLY B 1 87 ? -11.898 -5.672 2.521 1 97.38 87 GLY B N 1
ATOM 2502 C CA . GLY B 1 87 ? -12.023 -6.953 1.848 1 97.38 87 GLY B CA 1
ATOM 2503 C C . GLY B 1 87 ? -13.422 -7.215 1.318 1 97.38 87 GLY B C 1
ATOM 2504 O O . GLY B 1 87 ? -14.406 -7.055 2.045 1 97.38 87 GLY B O 1
ATOM 2505 N N . ILE B 1 88 ? -13.5 -7.543 0.089 1 97.19 88 ILE B N 1
ATOM 2506 C CA . ILE B 1 88 ? -14.766 -7.906 -0.537 1 97.19 88 ILE B CA 1
ATOM 2507 C C . ILE B 1 88 ? -14.609 -9.227 -1.292 1 97.19 88 ILE B C 1
ATOM 2509 O O . ILE B 1 88 ? -13.523 -9.812 -1.312 1 97.19 88 ILE B O 1
ATOM 2513 N N . ARG B 1 89 ? -15.672 -9.625 -1.896 1 96.69 89 ARG B N 1
ATOM 2514 C CA . ARG B 1 89 ? -15.742 -10.93 -2.557 1 96.69 89 ARG B CA 1
ATOM 2515 C C . ARG B 1 89 ? -14.578 -11.109 -3.527 1 96.69 89 ARG B C 1
ATOM 2517 O O . ARG B 1 89 ? -14.32 -10.242 -4.363 1 96.69 89 ARG B O 1
ATOM 2524 N N . GLY B 1 90 ? -13.867 -12.258 -3.375 1 96.81 90 GLY B N 1
ATOM 2525 C CA . GLY B 1 90 ? -12.812 -12.625 -4.305 1 96.81 90 GLY B CA 1
ATOM 2526 C C . GLY B 1 90 ? -11.422 -12.242 -3.818 1 96.81 90 GLY B C 1
ATOM 2527 O O . GLY B 1 90 ? -10.422 -12.742 -4.336 1 96.81 90 GLY B O 1
ATOM 2528 N N . MET B 1 91 ? -11.32 -11.344 -2.885 1 97.56 91 MET B N 1
ATOM 2529 C CA . MET B 1 91 ? -10.016 -10.922 -2.385 1 97.56 91 MET B CA 1
ATOM 2530 C C . MET B 1 91 ? -9.383 -12.023 -1.531 1 97.56 91 MET B C 1
ATOM 2532 O O . MET B 1 91 ? -10.094 -12.812 -0.91 1 97.56 91 MET B O 1
ATOM 2536 N N . ILE B 1 92 ? -8.117 -12.062 -1.562 1 97.81 92 ILE B N 1
ATOM 2537 C CA . ILE B 1 92 ? -7.328 -13.094 -0.898 1 97.81 92 ILE B CA 1
ATOM 2538 C C . ILE B 1 92 ? -6.398 -12.453 0.131 1 97.81 92 ILE B C 1
ATOM 2540 O O . ILE B 1 92 ? -5.672 -11.508 -0.185 1 97.81 92 ILE B O 1
ATOM 2544 N N . PHE B 1 93 ? -6.461 -12.938 1.354 1 97.19 93 PHE B N 1
ATOM 2545 C CA . PHE B 1 93 ? -5.633 -12.43 2.445 1 97.19 93 PHE B CA 1
ATOM 2546 C C . PHE B 1 93 ? -4.801 -13.555 3.053 1 97.19 93 PHE B C 1
ATOM 2548 O O . PHE B 1 93 ? -5.004 -14.727 2.734 1 97.19 93 PHE B O 1
ATOM 2555 N N . GLY B 1 94 ? -3.848 -13.148 3.842 1 96.31 94 GLY B N 1
ATOM 2556 C CA . GLY B 1 94 ? -2.996 -14.141 4.488 1 96.31 94 GLY B CA 1
ATOM 2557 C C . GLY B 1 94 ? -1.637 -14.281 3.828 1 96.31 94 GLY B C 1
ATOM 2558 O O . GLY B 1 94 ? -0.776 -15.016 4.316 1 96.31 94 GLY B O 1
ATOM 2559 N N . ILE B 1 95 ? -1.459 -13.555 2.717 1 96.25 95 ILE B N 1
ATOM 2560 C CA . ILE B 1 95 ? -0.192 -13.625 1.997 1 96.25 95 ILE B CA 1
ATOM 2561 C C . ILE B 1 95 ? 0.921 -13.031 2.857 1 96.25 95 ILE B C 1
ATOM 2563 O O . ILE B 1 95 ? 1.985 -13.633 3.012 1 96.25 95 ILE B O 1
ATOM 2567 N N . ILE B 1 96 ? 0.678 -11.898 3.445 1 94.69 96 ILE B N 1
ATOM 2568 C CA . ILE B 1 96 ? 1.676 -11.258 4.301 1 94.69 96 ILE B CA 1
ATOM 2569 C C . ILE B 1 96 ? 1.969 -12.156 5.504 1 94.69 96 ILE B C 1
ATOM 2571 O O . ILE B 1 96 ? 3.131 -12.398 5.836 1 94.69 96 ILE B O 1
ATOM 2575 N N . GLU B 1 97 ? 0.957 -12.688 6.117 1 94.44 97 GLU B N 1
ATOM 2576 C CA . GLU B 1 97 ? 1.098 -13.508 7.312 1 94.44 97 GLU B CA 1
ATOM 2577 C C . GLU B 1 97 ? 1.865 -14.797 7.012 1 94.44 97 GLU B C 1
ATOM 2579 O O . GLU B 1 97 ? 2.611 -15.289 7.855 1 94.44 97 GLU B O 1
ATOM 2584 N N . SER B 1 98 ? 1.696 -15.266 5.84 1 95.69 98 SER B N 1
ATOM 2585 C CA . SER B 1 98 ? 2.221 -16.594 5.543 1 95.69 98 SER B CA 1
ATOM 2586 C C . SER B 1 98 ? 3.576 -16.516 4.848 1 95.69 98 SER B C 1
ATOM 2588 O O . SER B 1 98 ? 4.379 -17.438 4.93 1 95.69 98 SER B O 1
ATOM 2590 N N . TYR B 1 99 ? 3.789 -15.43 4.102 1 95.88 99 TYR B N 1
ATOM 2591 C CA . TYR B 1 99 ? 4.988 -15.367 3.271 1 95.88 99 TYR B CA 1
ATOM 2592 C C . TYR B 1 99 ? 5.859 -14.18 3.654 1 95.88 99 TYR B C 1
ATOM 2594 O O . TYR B 1 99 ? 7.027 -14.109 3.264 1 95.88 99 TYR B O 1
ATOM 2602 N N . GLY B 1 100 ? 5.227 -13.172 4.297 1 93.69 100 GLY B N 1
ATOM 2603 C CA . GLY B 1 100 ? 5.914 -11.914 4.543 1 93.69 100 GLY B CA 1
ATOM 2604 C C . GLY B 1 100 ? 6.395 -11.773 5.973 1 93.69 100 GLY B C 1
ATOM 2605 O O . GLY B 1 100 ? 6.574 -12.766 6.68 1 93.69 100 GLY B O 1
ATOM 2606 N N . PRO B 1 101 ? 6.648 -10.367 6.234 1 85.12 101 PRO B N 1
ATOM 2607 C CA . PRO B 1 101 ? 7.109 -10.062 7.594 1 85.12 101 PRO B CA 1
ATOM 2608 C C . PRO B 1 101 ? 5.965 -10.016 8.609 1 85.12 101 PRO B C 1
ATOM 2610 O O . PRO B 1 101 ? 4.809 -9.82 8.227 1 85.12 101 PRO B O 1
ATOM 2613 N N . ALA B 1 102 ? 5.992 -10.664 9.68 1 73.12 102 ALA B N 1
ATOM 2614 C CA . ALA B 1 102 ? 4.953 -10.617 10.703 1 73.12 102 ALA B CA 1
ATOM 2615 C C . ALA B 1 102 ? 4.434 -9.195 10.898 1 73.12 102 ALA B C 1
ATOM 2617 O O . ALA B 1 102 ? 5.113 -8.359 11.492 1 73.12 102 ALA B O 1
ATOM 2618 N N . LEU B 1 103 ? 3.467 -8.656 10.023 1 78.44 103 LEU B N 1
ATOM 2619 C CA . LEU B 1 103 ? 2.74 -7.43 10.312 1 78.44 103 LEU B CA 1
ATOM 2620 C C . LEU B 1 103 ? 1.44 -7.727 11.055 1 78.44 103 LEU B C 1
ATOM 2622 O O . LEU B 1 103 ? 0.786 -8.734 10.789 1 78.44 103 LEU B O 1
ATOM 2626 N N . SER B 1 104 ? 1.189 -6.875 11.922 1 79.06 104 SER B N 1
ATOM 2627 C CA . SER B 1 104 ? -0.045 -7.055 12.68 1 79.06 104 SER B CA 1
ATOM 2628 C C . SER B 1 104 ? -1.229 -6.402 11.969 1 79.06 104 SER B C 1
ATOM 2630 O O . SER B 1 104 ? -1.451 -5.195 12.102 1 79.06 104 SER B O 1
ATOM 2632 N N . LEU B 1 105 ? -1.886 -7.145 11.18 1 89.94 105 LEU B N 1
ATOM 2633 C CA . LEU B 1 105 ? -3.121 -6.668 10.57 1 89.94 105 LEU B CA 1
ATOM 2634 C C . LEU B 1 105 ? -4.34 -7.16 11.352 1 89.94 105 LEU B C 1
ATOM 2636 O O . LEU B 1 105 ? -4.336 -8.281 11.867 1 89.94 105 LEU B O 1
ATOM 2640 N N . LYS B 1 106 ? -5.219 -6.301 11.484 1 93 106 LYS B N 1
ATOM 2641 C CA . LYS B 1 106 ? -6.496 -6.629 12.109 1 93 106 LYS B CA 1
ATOM 2642 C C . LYS B 1 106 ? -7.613 -6.688 11.07 1 93 106 LYS B C 1
ATOM 2644 O O . LYS B 1 106 ? -7.773 -5.762 10.273 1 93 106 LYS B O 1
ATOM 2649 N N . TYR B 1 107 ? -8.344 -7.762 11.156 1 96.62 107 TYR B N 1
ATOM 2650 C CA . TYR B 1 107 ? -9.477 -7.953 10.258 1 96.62 107 TYR B CA 1
ATOM 2651 C C . TYR B 1 107 ? -10.789 -7.906 11.031 1 96.62 107 TYR B C 1
ATOM 2653 O O . TYR B 1 107 ? -10.992 -8.68 11.969 1 96.62 107 TYR B O 1
ATOM 2661 N N . THR B 1 108 ? -11.648 -7.031 10.664 1 97.38 108 THR B N 1
ATOM 2662 C CA . THR B 1 108 ? -12.945 -6.895 11.32 1 97.38 108 THR B CA 1
ATOM 2663 C C . THR B 1 108 ? -14.086 -7.133 10.336 1 97.38 108 THR B C 1
ATOM 2665 O O . THR B 1 108 ? -14.172 -6.453 9.312 1 97.38 108 THR B O 1
ATOM 2668 N N . ALA B 1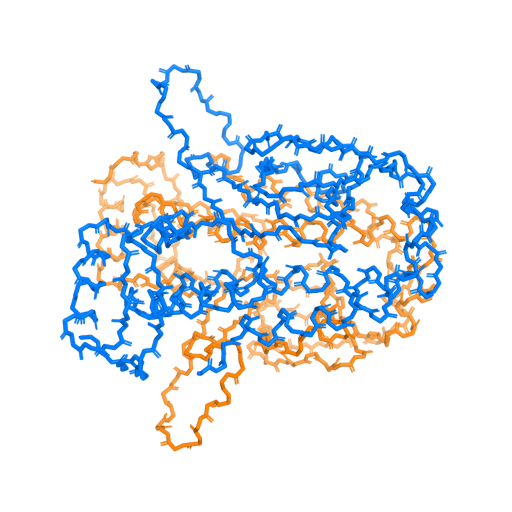 109 ? -14.961 -8.094 10.664 1 98.38 109 ALA B N 1
ATOM 2669 C CA . ALA B 1 109 ? -16.156 -8.312 9.867 1 98.38 109 ALA B CA 1
ATOM 2670 C C . ALA B 1 109 ? -17.156 -7.168 10.039 1 98.38 109 ALA B C 1
ATOM 2672 O O . ALA B 1 109 ? -17.547 -6.848 11.156 1 98.38 109 ALA B O 1
ATOM 2673 N N . LYS B 1 110 ? -17.547 -6.617 8.906 1 97.56 110 LYS B N 1
ATOM 2674 C CA . LYS B 1 110 ? -18.406 -5.441 9.016 1 97.56 110 LYS B CA 1
ATOM 2675 C C . LYS B 1 110 ? -19.828 -5.754 8.562 1 97.56 110 LYS B C 1
ATOM 2677 O O . LYS B 1 110 ? -20.797 -5.215 9.102 1 97.56 110 LYS B O 1
ATOM 2682 N N . LYS B 1 111 ? -19.953 -6.57 7.5 1 96.75 111 LYS B N 1
ATOM 2683 C CA . LYS B 1 111 ? -21.281 -6.867 6.98 1 96.75 111 LYS B CA 1
ATOM 2684 C C . LYS B 1 111 ? -21.328 -8.25 6.336 1 96.75 111 LYS B C 1
ATOM 2686 O O . LYS B 1 111 ? -20.703 -8.477 5.297 1 96.75 111 LYS B O 1
ATOM 2691 N N . ASN B 1 112 ? -22.094 -9.195 6.895 1 97.06 112 ASN B N 1
ATOM 2692 C CA . ASN B 1 112 ? -22.422 -10.5 6.32 1 97.06 112 ASN B CA 1
ATOM 2693 C C . ASN B 1 112 ? -21.172 -11.211 5.805 1 97.06 112 ASN B C 1
ATOM 2695 O O . ASN B 1 112 ? -21.156 -11.695 4.672 1 97.06 112 ASN B O 1
ATOM 2699 N N . VAL B 1 113 ? -20.234 -11.367 6.617 1 98.38 113 VAL B N 1
ATOM 2700 C CA . VAL B 1 113 ? -18.938 -11.852 6.156 1 98.38 113 VAL B CA 1
ATOM 2701 C C . VAL B 1 113 ? -18.922 -13.383 6.16 1 98.38 113 VAL B C 1
ATOM 2703 O O . VAL B 1 113 ? -19.266 -14.008 7.168 1 98.38 113 VAL B O 1
ATOM 2706 N N . LYS B 1 114 ? -18.641 -13.906 5.09 1 98.5 114 LYS B N 1
ATOM 2707 C CA . LYS B 1 114 ? -18.328 -15.32 4.887 1 98.5 114 LYS B CA 1
ATOM 2708 C C . LYS B 1 114 ? -16.953 -15.5 4.258 1 98.5 114 LYS B C 1
ATOM 2710 O O . LYS B 1 114 ? -16.656 -14.898 3.225 1 98.5 114 LYS B O 1
ATOM 2715 N N . ILE B 1 115 ? -16.094 -16.344 4.891 1 98.56 115 ILE B N 1
ATOM 2716 C CA . ILE B 1 115 ? -14.75 -16.562 4.371 1 98.56 115 ILE B CA 1
ATOM 2717 C C . ILE B 1 115 ? -14.469 -18.062 4.301 1 98.56 115 ILE B C 1
ATOM 2719 O O . ILE B 1 115 ? -15.148 -18.859 4.949 1 98.56 115 ILE B O 1
ATOM 2723 N N . VAL B 1 116 ? -13.5 -18.422 3.504 1 98.12 116 VAL B N 1
ATOM 2724 C CA . VAL B 1 116 ? -12.922 -19.75 3.518 1 98.12 116 VAL B CA 1
ATOM 2725 C C . VAL B 1 116 ? -11.422 -19.672 3.787 1 98.12 116 VAL B C 1
ATOM 2727 O O . VAL B 1 116 ? -10.758 -18.734 3.32 1 98.12 116 VAL B O 1
ATOM 2730 N N . THR B 1 117 ? -10.945 -20.578 4.559 1 97.94 117 THR B N 1
ATOM 2731 C CA . THR B 1 117 ? -9.523 -20.656 4.895 1 97.94 117 THR B CA 1
ATOM 2732 C C . THR B 1 117 ? -8.898 -21.922 4.316 1 97.94 117 THR B C 1
ATOM 2734 O O . THR B 1 117 ? -9.492 -23 4.387 1 97.94 117 THR B O 1
ATOM 2737 N N . CYS B 1 118 ? -7.824 -21.781 3.697 1 96.75 118 CYS B N 1
ATOM 2738 C CA . CYS B 1 118 ? -7.078 -22.938 3.232 1 96.75 118 CYS B CA 1
ATOM 2739 C C . CYS B 1 118 ? -5.629 -22.875 3.695 1 96.75 118 CYS B C 1
ATOM 2741 O O . CYS B 1 118 ? -5.105 -21.797 3.969 1 96.75 118 CYS B O 1
ATOM 2743 N N . GLY B 1 119 ? -5.031 -24 3.789 1 96.94 119 GLY B N 1
ATOM 2744 C CA . GLY B 1 119 ? -3.625 -24.062 4.164 1 96.94 119 GLY B CA 1
ATOM 2745 C C . GLY B 1 119 ? -2.693 -23.609 3.057 1 96.94 119 GLY B C 1
ATOM 2746 O O . GLY B 1 119 ? -3.059 -23.625 1.88 1 96.94 119 GLY B O 1
ATOM 2747 N N . LYS B 1 120 ? -1.554 -23.234 3.457 1 96.25 120 LYS B N 1
ATOM 2748 C CA . LYS B 1 120 ? -0.542 -22.719 2.539 1 96.25 120 LYS B CA 1
ATOM 2749 C C . LYS B 1 120 ? -0.228 -23.734 1.444 1 96.25 120 LYS B C 1
ATOM 2751 O O . LYS B 1 120 ? -0.116 -23.375 0.27 1 96.25 120 LYS B O 1
ATOM 2756 N N . GLU B 1 121 ? -0.066 -25 1.773 1 95.5 121 GLU B N 1
ATOM 2757 C CA . GLU B 1 121 ? 0.26 -26.031 0.803 1 95.5 121 GLU B CA 1
ATOM 2758 C C . GLU B 1 121 ? -0.852 -26.203 -0.23 1 95.5 121 GLU B C 1
ATOM 2760 O O . GLU B 1 121 ? -0.583 -26.297 -1.429 1 95.5 121 GLU B O 1
ATOM 2765 N N . ALA B 1 122 ? -2.043 -26.25 0.245 1 96.06 122 ALA B N 1
ATOM 2766 C CA . ALA B 1 122 ? -3.186 -26.375 -0.658 1 96.06 122 ALA B CA 1
ATOM 2767 C C . ALA B 1 122 ? -3.281 -25.156 -1.579 1 96.06 122 ALA B C 1
ATOM 2769 O O . ALA B 1 122 ? -3.576 -25.297 -2.77 1 96.06 122 ALA B O 1
ATOM 2770 N N . PHE B 1 123 ? -3.029 -24.016 -1.053 1 97.38 123 PHE B N 1
ATOM 2771 C CA . PHE B 1 123 ? -3.027 -22.766 -1.8 1 97.38 123 PHE B CA 1
ATOM 2772 C C . PHE B 1 123 ? -2.008 -22.812 -2.932 1 97.38 123 PHE B C 1
ATOM 2774 O O . PHE B 1 123 ? -2.34 -22.531 -4.086 1 97.38 123 PHE B O 1
ATOM 2781 N N . GLU B 1 124 ? -0.819 -23.219 -2.586 1 97.44 124 GLU B N 1
ATOM 2782 C CA . GLU B 1 124 ? 0.246 -23.281 -3.58 1 97.44 124 GLU B CA 1
ATOM 2783 C C . GLU B 1 124 ? -0.073 -24.312 -4.656 1 97.44 124 GLU B C 1
ATOM 2785 O O . GLU B 1 124 ? 0.041 -24.031 -5.852 1 97.44 124 GLU B O 1
ATOM 2790 N N . HIS B 1 125 ? -0.522 -25.438 -4.227 1 96.44 125 HIS B N 1
ATOM 2791 C CA . HIS B 1 125 ? -0.847 -26.5 -5.172 1 96.44 125 HIS B CA 1
ATOM 2792 C C . HIS B 1 125 ? -1.933 -26.047 -6.145 1 96.44 125 HIS B C 1
ATOM 2794 O O . HIS B 1 125 ? -1.88 -26.375 -7.332 1 96.44 125 HIS B O 1
ATOM 2800 N N . TYR B 1 126 ? -2.834 -25.297 -5.645 1 97.31 126 TYR B N 1
ATOM 2801 C CA . TYR B 1 126 ? -3.973 -24.891 -6.457 1 97.31 126 TYR B CA 1
ATOM 2802 C C . TYR B 1 126 ? -3.553 -23.859 -7.504 1 97.31 126 TYR B C 1
ATOM 2804 O O . TYR B 1 126 ? -3.992 -23.922 -8.656 1 97.31 126 TYR B O 1
ATOM 2812 N N . PHE B 1 127 ? -2.684 -22.969 -7.145 1 97.56 127 PHE B N 1
ATOM 2813 C CA . PHE B 1 127 ? -2.439 -21.812 -7.996 1 97.56 127 PHE B CA 1
ATOM 2814 C C . PHE B 1 127 ? -1.229 -22.031 -8.891 1 97.56 127 PHE B C 1
ATOM 2816 O O . PHE B 1 127 ? -0.988 -21.266 -9.828 1 97.56 127 PHE B O 1
ATOM 2823 N N . ILE B 1 128 ? -0.517 -23.125 -8.648 1 97.06 128 ILE B N 1
ATOM 2824 C CA . ILE B 1 128 ? 0.602 -23.453 -9.531 1 97.06 128 ILE B CA 1
ATOM 2825 C C . ILE B 1 128 ? 0.081 -24.109 -10.805 1 97.06 128 ILE B C 1
ATOM 2827 O O . ILE B 1 128 ? 0.396 -25.266 -11.094 1 97.06 128 ILE B O 1
ATOM 2831 N N . GLN B 1 129 ? -0.769 -23.484 -11.414 1 95.25 129 GLN B N 1
ATOM 2832 C CA . GLN B 1 129 ? -1.352 -23.734 -12.727 1 95.25 129 GLN B CA 1
ATOM 2833 C C . GLN B 1 129 ? -1.508 -22.438 -13.516 1 95.25 129 GLN B C 1
ATOM 2835 O O . GLN B 1 129 ? -1.843 -21.391 -12.938 1 95.25 129 GLN B O 1
ATOM 2840 N N . ARG B 1 130 ? -1.354 -22.5 -14.773 1 90.62 130 ARG B N 1
ATOM 2841 C CA . ARG B 1 130 ? -1.199 -21.281 -15.578 1 90.62 130 ARG B CA 1
ATOM 2842 C C . ARG B 1 130 ? -2.402 -20.359 -15.414 1 90.62 130 ARG B C 1
ATOM 2844 O O . ARG B 1 130 ? -2.248 -19.188 -15.078 1 90.62 130 ARG B O 1
ATOM 2851 N N . ASP B 1 131 ? -3.602 -20.812 -15.664 1 93.12 131 ASP B N 1
ATOM 2852 C CA . ASP B 1 131 ? -4.785 -19.953 -15.617 1 93.12 131 ASP B CA 1
ATOM 2853 C C . ASP B 1 131 ? -5.066 -19.469 -14.195 1 93.12 131 ASP B C 1
ATOM 2855 O O . ASP B 1 131 ? -5.441 -18.312 -13.992 1 93.12 131 ASP B O 1
ATOM 2859 N N . ARG B 1 132 ? -4.777 -20.297 -13.219 1 96.62 132 ARG B N 1
ATOM 2860 C CA . ARG B 1 132 ? -5.031 -19.953 -11.828 1 96.62 132 ARG B CA 1
ATOM 2861 C C . ARG B 1 132 ? -3.959 -19 -11.297 1 96.62 132 ARG B C 1
ATOM 2863 O O . ARG B 1 132 ? -4.254 -18.094 -10.516 1 96.62 132 ARG B O 1
ATOM 2870 N N . PHE B 1 133 ? -2.795 -19.25 -11.805 1 97.56 133 PHE B N 1
ATOM 2871 C CA . PHE B 1 133 ? -1.698 -18.359 -11.477 1 97.56 133 PHE B CA 1
ATOM 2872 C C . PHE B 1 133 ? -1.993 -16.938 -11.961 1 97.56 133 PHE B C 1
ATOM 2874 O O . PHE B 1 133 ? -1.86 -15.977 -11.203 1 97.56 133 PHE B O 1
ATOM 2881 N N . ALA B 1 134 ? -2.383 -16.812 -13.148 1 96.19 134 ALA B N 1
ATOM 2882 C CA . ALA B 1 134 ? -2.697 -15.516 -13.727 1 96.19 134 ALA B CA 1
ATOM 2883 C C . ALA B 1 134 ? -3.818 -14.828 -12.953 1 96.19 134 ALA B C 1
ATOM 2885 O O . ALA B 1 134 ? -3.762 -13.625 -12.703 1 96.19 134 ALA B O 1
ATOM 2886 N N . TYR B 1 135 ? -4.809 -15.578 -12.625 1 97 135 TYR B N 1
ATOM 2887 C CA . TYR B 1 135 ? -5.922 -15.039 -11.859 1 97 135 TYR B CA 1
ATOM 2888 C C . TYR B 1 135 ? -5.449 -14.523 -10.5 1 97 135 TYR B C 1
ATOM 2890 O O . TYR B 1 135 ? -5.836 -13.43 -10.07 1 97 135 TYR B O 1
ATOM 2898 N N . LEU B 1 136 ? -4.586 -15.273 -9.812 1 97.44 136 LEU B N 1
ATOM 2899 C CA . LEU B 1 136 ? -4.027 -14.859 -8.531 1 97.44 136 LEU B CA 1
ATOM 2900 C C . LEU B 1 136 ? -3.25 -13.555 -8.68 1 97.44 136 LEU B C 1
ATOM 2902 O O . LEU B 1 136 ? -3.406 -12.641 -7.867 1 97.44 136 LEU B O 1
ATOM 2906 N N . MET B 1 137 ? -2.453 -13.445 -9.695 1 96.75 137 MET B N 1
ATOM 2907 C CA . MET B 1 137 ? -1.692 -12.227 -9.945 1 96.75 137 MET B CA 1
ATOM 2908 C C . MET B 1 137 ? -2.625 -11.039 -10.164 1 96.75 137 MET B C 1
ATOM 2910 O O . MET B 1 137 ? -2.332 -9.922 -9.719 1 96.75 137 MET B O 1
ATOM 2914 N N . GLU B 1 138 ? -3.703 -11.266 -10.844 1 96.5 138 GLU B N 1
ATOM 2915 C CA . GLU B 1 138 ? -4.684 -10.203 -11.062 1 96.5 138 GLU B CA 1
ATOM 2916 C C . GLU B 1 138 ? -5.266 -9.719 -9.734 1 96.5 138 GLU B C 1
ATOM 2918 O O . GLU B 1 138 ? -5.316 -8.508 -9.477 1 96.5 138 GLU B O 1
ATOM 2923 N N . ILE B 1 139 ? -5.652 -10.625 -8.93 1 96.94 139 ILE B N 1
ATOM 2924 C CA . ILE B 1 139 ? -6.238 -10.281 -7.641 1 96.94 139 ILE B CA 1
ATOM 2925 C C . ILE B 1 139 ? -5.223 -9.5 -6.805 1 96.94 139 ILE B C 1
ATOM 2927 O O . ILE B 1 139 ? -5.547 -8.461 -6.23 1 96.94 139 ILE B O 1
ATOM 2931 N N . MET B 1 140 ? -4.004 -9.969 -6.773 1 96.12 140 MET B N 1
ATOM 2932 C CA . MET B 1 140 ? -2.951 -9.312 -6.004 1 96.12 140 MET B CA 1
ATOM 2933 C C . MET B 1 140 ? -2.654 -7.922 -6.555 1 96.12 140 MET B C 1
ATOM 2935 O O . MET B 1 140 ? -2.43 -6.98 -5.793 1 96.12 140 MET B O 1
ATOM 2939 N N . ALA B 1 141 ? -2.666 -7.836 -7.863 1 96.25 141 ALA B N 1
ATOM 2940 C CA . ALA B 1 141 ? -2.426 -6.543 -8.5 1 96.25 141 ALA B CA 1
ATOM 2941 C C . ALA B 1 141 ? -3.498 -5.531 -8.117 1 96.25 141 ALA B C 1
ATOM 2943 O O . ALA B 1 141 ? -3.189 -4.371 -7.832 1 96.25 141 ALA B O 1
ATOM 2944 N N . PHE B 1 142 ? -4.703 -5.953 -8.102 1 95.5 142 PHE B N 1
ATOM 2945 C CA . PHE B 1 142 ? -5.793 -5.059 -7.73 1 95.5 142 PHE B CA 1
ATOM 2946 C C . PHE B 1 142 ? -5.699 -4.672 -6.262 1 95.5 142 PHE B C 1
ATOM 2948 O O . PHE B 1 142 ? -5.922 -3.516 -5.902 1 95.5 142 PHE B O 1
ATOM 2955 N N . GLN B 1 143 ? -5.383 -5.641 -5.414 1 94.81 143 GLN B N 1
ATOM 2956 C CA . GLN B 1 143 ? -5.246 -5.336 -3.994 1 94.81 143 GLN B CA 1
ATOM 2957 C C . GLN B 1 143 ? -4.098 -4.359 -3.75 1 94.81 143 GLN B C 1
ATOM 2959 O O . GLN B 1 143 ? -4.238 -3.41 -2.973 1 94.81 143 GLN B O 1
ATOM 2964 N N . LEU B 1 144 ? -3.041 -4.562 -4.391 1 93.81 144 LEU B N 1
ATOM 2965 C CA . LEU B 1 144 ? -1.913 -3.641 -4.289 1 93.81 144 LEU B CA 1
ATOM 2966 C C . LEU B 1 144 ? -2.299 -2.254 -4.789 1 93.81 144 LEU B C 1
ATOM 2968 O O . LEU B 1 144 ? -1.973 -1.247 -4.156 1 93.81 144 LEU B O 1
ATOM 2972 N N . SER B 1 145 ? -3.01 -2.199 -5.867 1 93.56 145 SER B N 1
ATOM 2973 C CA . SER B 1 145 ? -3.443 -0.928 -6.441 1 93.56 145 SER B CA 1
ATOM 2974 C C . SER B 1 145 ? -4.344 -0.165 -5.477 1 93.56 145 SER B C 1
ATOM 2976 O O . SER B 1 145 ? -4.258 1.061 -5.375 1 93.56 145 SER B O 1
ATOM 2978 N N . LEU B 1 146 ? -5.141 -0.884 -4.82 1 92.81 146 LEU B N 1
ATOM 2979 C CA . LEU B 1 146 ? -6.062 -0.25 -3.885 1 92.81 146 LEU B CA 1
ATOM 2980 C C . LEU B 1 146 ? -5.316 0.308 -2.678 1 92.81 146 LEU B C 1
ATOM 2982 O O . LEU B 1 146 ? -5.676 1.367 -2.156 1 92.81 146 LEU B O 1
ATOM 2986 N N . ILE B 1 147 ? -4.289 -0.392 -2.289 1 92.06 147 ILE B N 1
ATOM 2987 C CA . ILE B 1 147 ? -3.482 0.1 -1.177 1 92.06 147 ILE B CA 1
ATOM 2988 C C . ILE B 1 147 ? -2.695 1.333 -1.615 1 92.06 147 ILE B C 1
ATOM 2990 O O . ILE B 1 147 ? -2.582 2.305 -0.865 1 92.06 147 ILE B O 1
ATOM 2994 N N . ILE B 1 148 ? -2.197 1.288 -2.746 1 91.12 148 ILE B N 1
ATOM 2995 C CA . ILE B 1 148 ? -1.468 2.428 -3.291 1 91.12 148 ILE B CA 1
ATOM 2996 C C . ILE B 1 148 ? -2.406 3.625 -3.422 1 91.12 148 ILE B C 1
ATOM 2998 O O . ILE B 1 148 ? -2.033 4.754 -3.09 1 91.12 148 ILE B O 1
ATOM 3002 N N . ASP B 1 149 ? -3.582 3.398 -3.904 1 89.19 149 ASP B N 1
ATOM 3003 C CA . ASP B 1 149 ? -4.582 4.457 -4.035 1 89.19 149 ASP B CA 1
ATOM 3004 C C . ASP B 1 149 ? -4.91 5.07 -2.674 1 89.19 149 ASP B C 1
ATOM 3006 O O . ASP B 1 149 ? -5.027 6.293 -2.553 1 89.19 149 ASP B O 1
ATOM 3010 N N . ALA B 1 150 ? -5.074 4.215 -1.678 1 88.44 150 ALA B N 1
ATOM 3011 C CA . ALA B 1 150 ? -5.344 4.699 -0.325 1 88.44 150 ALA B CA 1
ATOM 3012 C C . ALA B 1 150 ? -4.191 5.555 0.191 1 88.44 150 ALA B C 1
ATOM 3014 O O . ALA B 1 150 ? -4.41 6.578 0.844 1 88.44 150 ALA B O 1
ATOM 3015 N N . HIS B 1 151 ? -3.021 5.098 -0.073 1 86.94 151 HIS B N 1
ATOM 3016 C CA . HIS B 1 151 ? -1.821 5.844 0.285 1 86.94 151 HIS B CA 1
ATOM 3017 C C . HIS B 1 151 ? -1.802 7.211 -0.392 1 86.94 151 HIS B C 1
ATOM 3019 O O . HIS B 1 151 ? -1.547 8.227 0.259 1 86.94 151 HIS B O 1
ATOM 3025 N N . HIS B 1 152 ? -2.113 7.215 -1.579 1 84.19 152 HIS B N 1
ATOM 3026 C CA . HIS B 1 152 ? -2.115 8.445 -2.361 1 84.19 152 HIS B CA 1
ATOM 3027 C C . HIS B 1 152 ? -3.178 9.414 -1.856 1 84.19 152 HIS B C 1
ATOM 3029 O O . HIS B 1 152 ? -2.926 10.617 -1.749 1 84.19 152 HIS B O 1
ATOM 3035 N N . GLU B 1 153 ? -4.289 8.945 -1.647 1 84.31 153 GLU B N 1
ATOM 3036 C CA . GLU B 1 153 ? -5.434 9.75 -1.24 1 84.31 153 GLU B CA 1
ATOM 3037 C C . GLU B 1 153 ? -5.125 10.539 0.029 1 84.31 153 GLU B C 1
ATOM 3039 O O . GLU B 1 153 ? -5.594 11.672 0.192 1 84.31 153 GLU B O 1
ATOM 3044 N N . LYS B 1 154 ? -4.336 10.023 0.816 1 81.88 154 LYS B N 1
ATOM 3045 C CA . LYS B 1 154 ? -4.008 10.664 2.088 1 81.88 154 LYS B CA 1
ATOM 3046 C C . LYS B 1 154 ? -2.893 11.688 1.917 1 81.88 154 LYS B C 1
ATOM 3048 O O . LYS B 1 154 ? -2.592 12.445 2.842 1 81.88 154 LYS B O 1
ATOM 3053 N N . ASN B 1 155 ? -2.361 11.711 0.776 1 80.12 155 ASN B N 1
ATOM 3054 C CA . ASN B 1 155 ? -1.241 12.609 0.515 1 80.12 155 ASN B CA 1
ATOM 3055 C C . ASN B 1 155 ? -1.59 13.648 -0.548 1 80.12 155 ASN B C 1
ATOM 3057 O O . ASN B 1 155 ? -0.7 14.211 -1.186 1 80.12 155 ASN B O 1
ATOM 3061 N N . LEU B 1 156 ? -2.787 13.789 -0.655 1 80.56 156 LEU B N 1
ATOM 3062 C CA . LEU B 1 156 ? -3.217 14.836 -1.574 1 80.56 156 LEU B CA 1
ATOM 3063 C C . LEU B 1 156 ? -2.771 16.203 -1.079 1 80.56 156 LEU B C 1
ATOM 3065 O O . LEU B 1 156 ? -2.402 16.359 0.086 1 80.56 156 LEU B O 1
ATOM 3069 N N . PRO B 1 157 ? -2.76 17.156 -1.927 1 75.19 157 PRO B N 1
ATOM 3070 C CA . PRO B 1 157 ? -2.121 18.438 -1.617 1 75.19 157 PRO B CA 1
ATOM 3071 C C . PRO B 1 157 ? -2.75 19.141 -0.414 1 75.19 157 PRO B C 1
ATOM 3073 O O . PRO B 1 157 ? -2.047 19.797 0.366 1 75.19 157 PRO B O 1
ATOM 3076 N N . SER B 1 158 ? -4.051 19.094 -0.316 1 83.06 158 SER B N 1
ATOM 3077 C CA . SER B 1 158 ? -4.703 19.734 0.822 1 83.06 158 SER B CA 1
ATOM 3078 C C . SER B 1 158 ? -5.609 18.766 1.562 1 83.06 158 SER B C 1
ATOM 3080 O O . SER B 1 158 ? -6.047 17.75 0.995 1 83.06 158 SER B O 1
ATOM 3082 N N . ARG B 1 159 ? -5.82 19.141 2.791 1 86.44 159 ARG B N 1
ATOM 3083 C CA . ARG B 1 159 ? -6.762 18.328 3.564 1 86.44 159 ARG B CA 1
ATOM 3084 C C . ARG B 1 159 ? -8.141 18.312 2.91 1 86.44 159 ARG B C 1
ATOM 3086 O O . ARG B 1 159 ? -8.836 17.312 2.945 1 86.44 159 ARG B O 1
ATOM 3093 N N . TYR B 1 160 ? -8.539 19.422 2.342 1 91.94 160 TYR B N 1
ATOM 3094 C CA . TYR B 1 160 ? -9.805 19.469 1.629 1 91.94 160 TYR B CA 1
ATOM 3095 C C . TYR B 1 160 ? -9.828 18.484 0.468 1 91.94 160 TYR B C 1
ATOM 3097 O O . TYR B 1 160 ? -10.836 17.812 0.233 1 91.94 160 TYR B O 1
ATOM 3105 N N . ASP B 1 161 ? -8.719 18.391 -0.254 1 89.38 161 ASP B N 1
ATOM 3106 C CA . ASP B 1 161 ? -8.656 17.453 -1.365 1 89.38 161 ASP B CA 1
ATOM 3107 C C . ASP B 1 161 ? -8.875 16.016 -0.881 1 89.38 161 ASP B C 1
ATOM 3109 O O . ASP B 1 161 ? -9.516 15.219 -1.563 1 89.38 161 ASP B O 1
ATOM 3113 N N . THR B 1 162 ? -8.297 15.758 0.232 1 90.44 162 THR B N 1
ATOM 3114 C CA . THR B 1 162 ? -8.492 14.438 0.823 1 90.44 162 THR B CA 1
ATOM 3115 C C . THR B 1 162 ? -9.953 14.211 1.173 1 90.44 162 THR B C 1
ATOM 3117 O O . THR B 1 162 ? -10.516 13.156 0.864 1 90.44 162 THR B O 1
ATOM 3120 N N . ILE B 1 163 ? -10.586 15.195 1.789 1 94.38 163 ILE B N 1
ATOM 3121 C CA . ILE B 1 163 ? -11.992 15.094 2.156 1 94.38 163 ILE B CA 1
ATOM 3122 C C . ILE B 1 163 ? -12.836 14.891 0.904 1 94.38 163 ILE B C 1
ATOM 3124 O O . ILE B 1 163 ? -13.711 14.016 0.873 1 94.38 163 ILE B O 1
ATOM 3128 N N . LYS B 1 164 ? -12.562 15.695 -0.089 1 93.88 164 LYS B N 1
ATOM 3129 C CA . LYS B 1 164 ? -13.273 15.578 -1.355 1 93.88 164 LYS B CA 1
ATOM 3130 C C . LYS B 1 164 ? -13.172 14.164 -1.913 1 93.88 164 LYS B C 1
ATOM 3132 O O . LYS B 1 164 ? -14.188 13.555 -2.268 1 93.88 164 LYS B O 1
ATOM 3137 N N . SER B 1 165 ? -11.945 13.68 -1.962 1 91.81 165 SER B N 1
ATOM 3138 C CA . SER B 1 165 ? -11.719 12.328 -2.475 1 91.81 165 SER B CA 1
ATOM 3139 C C . SER B 1 165 ? -12.492 11.297 -1.665 1 91.81 165 SER B C 1
ATOM 3141 O O . SER B 1 165 ? -13.078 10.367 -2.23 1 91.81 165 SER B O 1
ATOM 3143 N N . MET B 1 166 ? -12.562 11.484 -0.368 1 94.31 166 MET B N 1
ATOM 3144 C CA . MET B 1 166 ? -13.219 10.531 0.519 1 94.31 166 MET B CA 1
ATOM 3145 C C . MET B 1 166 ? -14.734 10.578 0.34 1 94.31 166 MET B C 1
ATOM 3147 O O . MET B 1 166 ? -15.406 9.555 0.47 1 94.31 166 MET B O 1
ATOM 3151 N N . ILE B 1 167 ? -15.234 11.727 0.072 1 96 167 ILE B N 1
ATOM 3152 C CA . ILE B 1 167 ? -16.656 11.852 -0.187 1 96 167 ILE B CA 1
ATOM 3153 C C . ILE B 1 167 ? -17.031 11.055 -1.431 1 96 167 ILE B C 1
ATOM 3155 O O . ILE B 1 167 ? -18 10.297 -1.418 1 96 167 ILE B O 1
ATOM 3159 N N . TYR B 1 168 ? -16.281 11.195 -2.395 1 94.5 168 TYR B N 1
ATOM 3160 C CA . TYR B 1 168 ? -16.547 10.453 -3.621 1 94.5 168 TYR B CA 1
ATOM 3161 C C . TYR B 1 168 ? -16.375 8.953 -3.404 1 94.5 168 TYR B C 1
ATOM 3163 O O . TYR B 1 168 ? -17.125 8.148 -3.957 1 94.5 168 TYR B O 1
ATOM 3171 N N . ARG B 1 169 ? -15.383 8.602 -2.686 1 94.44 169 ARG B N 1
ATOM 3172 C CA . ARG B 1 169 ? -15.188 7.195 -2.363 1 94.44 169 ARG B CA 1
ATOM 3173 C C . ARG B 1 169 ? -16.375 6.637 -1.589 1 94.44 169 ARG B C 1
ATOM 3175 O O . ARG B 1 169 ? -16.828 5.523 -1.857 1 94.44 169 ARG B O 1
ATOM 3182 N N . TYR B 1 170 ? -16.797 7.379 -0.668 1 96.12 170 TYR B N 1
ATOM 3183 C CA . TYR B 1 170 ? -17.984 7.008 0.089 1 96.12 170 TYR B CA 1
ATOM 3184 C C . TYR B 1 170 ? -19.156 6.742 -0.84 1 96.12 170 TYR B C 1
ATOM 3186 O O . TYR B 1 170 ? -19.797 5.688 -0.76 1 96.12 170 TYR B O 1
ATOM 3194 N N . LYS B 1 171 ? -19.391 7.676 -1.671 1 96.06 171 LYS B N 1
ATOM 3195 C CA . LYS B 1 171 ? -20.516 7.574 -2.59 1 96.06 171 LYS B CA 1
ATOM 3196 C C . LYS B 1 171 ? -20.375 6.359 -3.502 1 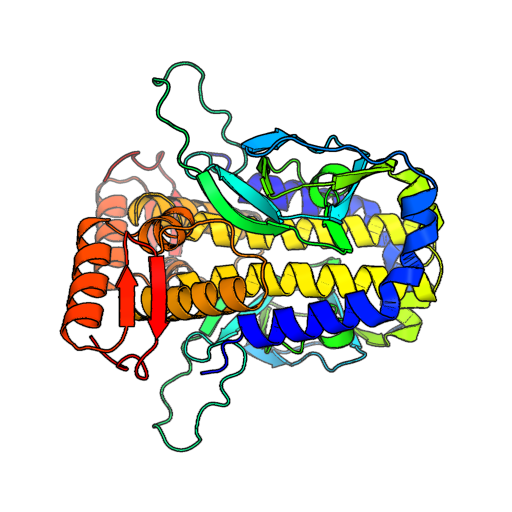96.06 171 LYS B C 1
ATOM 3198 O O . LYS B 1 171 ? -21.344 5.637 -3.74 1 96.06 171 LYS B O 1
ATOM 3203 N N . LYS B 1 172 ? -19.234 6.121 -3.977 1 94.88 172 LYS B N 1
ATOM 3204 C CA . LYS B 1 172 ? -18.984 4.965 -4.832 1 94.88 172 LYS B CA 1
ATOM 3205 C C . LYS B 1 172 ? -19.266 3.66 -4.09 1 94.88 172 LYS B C 1
ATOM 3207 O O . LYS B 1 172 ? -19.891 2.75 -4.637 1 94.88 172 LYS B O 1
ATOM 3212 N N . GLN B 1 173 ? -18.766 3.559 -2.863 1 94.94 173 GLN B N 1
ATOM 3213 C CA . GLN B 1 173 ? -19 2.359 -2.064 1 94.94 173 GLN B CA 1
ATOM 3214 C C . GLN B 1 173 ? -20.484 2.178 -1.759 1 94.94 173 GLN B C 1
ATOM 3216 O O . GLN B 1 173 ? -20.984 1.05 -1.724 1 94.94 173 GLN B O 1
ATOM 3221 N N . GLN B 1 174 ? -21.109 3.242 -1.551 1 94.81 174 GLN B N 1
ATOM 3222 C CA . GLN B 1 174 ? -22.562 3.217 -1.341 1 94.81 174 GLN B CA 1
ATOM 3223 C C . GLN B 1 174 ? -23.281 2.668 -2.566 1 94.81 174 GLN B C 1
ATOM 3225 O O . GLN B 1 174 ? -24.094 1.75 -2.455 1 94.81 174 GLN B O 1
ATOM 3230 N N . ASP B 1 175 ? -22.922 3.189 -3.68 1 93.62 175 ASP B N 1
ATOM 3231 C CA . ASP B 1 175 ? -23.562 2.791 -4.934 1 93.62 175 ASP B CA 1
ATOM 3232 C C . ASP B 1 175 ? -23.25 1.333 -5.266 1 93.62 175 ASP B C 1
ATOM 3234 O O . ASP B 1 175 ? -24.078 0.632 -5.84 1 93.62 175 ASP B O 1
ATOM 3238 N N . ALA B 1 176 ? -22.094 0.898 -4.855 1 91.44 176 ALA B N 1
ATOM 3239 C CA . ALA B 1 176 ? -21.656 -0.458 -5.176 1 91.44 176 ALA B CA 1
ATOM 3240 C C . ALA B 1 176 ? -22.141 -1.453 -4.125 1 91.44 176 ALA B C 1
ATOM 3242 O O . ALA B 1 176 ? -21.969 -2.664 -4.277 1 91.44 176 ALA B O 1
ATOM 3243 N N . GLY B 1 177 ? -22.703 -0.987 -3.037 1 90 177 GLY B N 1
ATOM 3244 C CA . GLY B 1 177 ? -23.234 -1.861 -2.008 1 90 177 GLY B CA 1
ATOM 3245 C C . GLY B 1 177 ? -22.172 -2.42 -1.083 1 90 177 GLY B C 1
ATOM 3246 O O . GLY B 1 177 ? -22.359 -3.463 -0.457 1 90 177 GLY B O 1
ATOM 3247 N N . VAL B 1 178 ? -20.984 -1.728 -1.023 1 91.88 178 VAL B N 1
ATOM 3248 C CA . VAL B 1 178 ? -19.906 -2.248 -0.194 1 91.88 178 VAL B CA 1
ATOM 3249 C C . VAL B 1 178 ? -19.594 -1.268 0.936 1 91.88 178 VAL B C 1
ATOM 3251 O O . VAL B 1 178 ? -18.547 -1.348 1.569 1 91.88 178 VAL B O 1
ATOM 3254 N N . LEU B 1 179 ? -20.438 -0.298 1.096 1 93.38 179 LEU B N 1
ATOM 3255 C CA . LEU B 1 179 ? -20.312 0.645 2.201 1 93.38 179 LEU B CA 1
ATOM 3256 C C . LEU B 1 179 ? -20.75 0.005 3.516 1 93.38 179 LEU B C 1
ATOM 3258 O O . LEU B 1 179 ? -21.797 -0.634 3.584 1 93.38 179 LEU B O 1
ATOM 3262 N N . HIS B 1 180 ? -19.891 0.216 4.551 1 89.38 180 HIS B N 1
ATOM 3263 C CA . HIS B 1 180 ? -20.281 -0.321 5.848 1 89.38 180 HIS B CA 1
ATOM 3264 C C . HIS B 1 180 ? -20.328 0.776 6.906 1 89.38 180 HIS B C 1
ATOM 3266 O O . HIS B 1 180 ? -20.891 0.577 7.984 1 89.38 180 HIS B O 1
ATOM 3272 N N . ASP B 1 181 ? -19.656 1.881 6.676 1 91.19 181 ASP B N 1
ATOM 3273 C CA . ASP B 1 181 ? -19.75 3.045 7.551 1 91.19 181 ASP B CA 1
ATOM 3274 C C . ASP B 1 181 ? -20.938 3.922 7.176 1 91.19 181 ASP B C 1
ATOM 3276 O O . ASP B 1 181 ? -20.938 4.578 6.129 1 91.19 181 ASP B O 1
ATOM 3280 N N . ARG B 1 182 ? -21.859 4.031 7.984 1 91.5 182 ARG B N 1
ATOM 3281 C CA . ARG B 1 182 ? -23.031 4.816 7.641 1 91.5 182 ARG B CA 1
ATOM 3282 C C . ARG B 1 182 ? -22.75 6.309 7.723 1 91.5 182 ARG B C 1
ATOM 3284 O O . ARG B 1 182 ? -23.172 7.078 6.859 1 91.5 182 ARG B O 1
ATOM 3291 N N . SER B 1 183 ? -21.984 6.695 8.711 1 96.31 183 SER B N 1
ATOM 3292 C CA . SER B 1 183 ? -21.641 8.102 8.898 1 96.31 183 SER B CA 1
ATOM 3293 C C . SER B 1 183 ? -20.484 8.508 7.996 1 96.31 183 SER B C 1
ATOM 3295 O O . SER B 1 183 ? -19.406 7.922 8.062 1 96.31 183 SER B O 1
ATOM 3297 N N . LEU B 1 184 ? -20.797 9.508 7.203 1 97.69 184 LEU B N 1
ATOM 3298 C CA . LEU B 1 184 ? -19.75 10.023 6.336 1 97.69 184 LEU B CA 1
ATOM 3299 C C . LEU B 1 184 ? -18.562 10.508 7.16 1 97.69 184 LEU B C 1
ATOM 3301 O O . LEU B 1 184 ? -17.406 10.234 6.809 1 97.69 184 LEU B O 1
ATOM 3305 N N . ALA B 1 185 ? -18.828 11.227 8.25 1 96.81 185 ALA B N 1
ATOM 3306 C CA . ALA B 1 185 ? -17.75 11.719 9.102 1 96.81 185 ALA B CA 1
ATOM 3307 C C . ALA B 1 185 ? -16.938 10.562 9.672 1 96.81 185 ALA B C 1
ATOM 3309 O O . ALA B 1 185 ? -15.695 10.594 9.641 1 96.81 185 ALA B O 1
ATOM 3310 N N . SER B 1 186 ? -17.594 9.539 10.148 1 94.81 186 SER B N 1
ATOM 3311 C CA . SER B 1 186 ? -16.922 8.375 10.695 1 94.81 186 SER B CA 1
ATOM 3312 C C . SER B 1 186 ? -16.094 7.668 9.633 1 94.81 186 SER B C 1
ATOM 3314 O O . SER B 1 186 ? -14.969 7.23 9.898 1 94.81 186 SER B O 1
ATOM 3316 N N . PHE B 1 187 ? -16.672 7.613 8.469 1 96.12 187 PHE B N 1
ATOM 3317 C CA . PHE B 1 187 ? -15.984 7.023 7.324 1 96.12 187 PHE B CA 1
ATOM 3318 C C . PHE B 1 187 ? -14.641 7.699 7.094 1 96.12 187 PHE B C 1
ATOM 3320 O O . PHE B 1 187 ? -13.625 7.023 6.91 1 96.12 187 PHE B O 1
ATOM 3327 N N . ILE B 1 188 ? -14.617 8.953 7.113 1 95.5 188 ILE B N 1
ATOM 3328 C CA . ILE B 1 188 ? -13.422 9.734 6.812 1 95.5 188 ILE B CA 1
ATOM 3329 C C . ILE B 1 188 ? -12.453 9.656 7.988 1 95.5 188 ILE B C 1
ATOM 3331 O O . ILE B 1 188 ? -11.25 9.43 7.801 1 95.5 188 ILE B O 1
ATOM 3335 N N . LEU B 1 189 ? -12.93 9.766 9.18 1 91.81 189 LEU B N 1
ATOM 3336 C CA . LEU B 1 189 ? -12.086 9.828 10.367 1 91.81 189 LEU B CA 1
ATOM 3337 C C . LEU B 1 189 ? -11.375 8.5 10.609 1 91.81 189 LEU B C 1
ATOM 3339 O O . LEU B 1 189 ? -10.242 8.477 11.102 1 91.81 189 LEU B O 1
ATOM 3343 N N . LYS B 1 190 ? -12.008 7.398 10.242 1 89.94 190 LYS B N 1
ATOM 3344 C CA . LYS B 1 190 ? -11.414 6.078 10.422 1 89.94 190 LYS B CA 1
ATOM 3345 C C . LYS B 1 190 ? -10.25 5.859 9.461 1 89.94 190 LYS B C 1
ATOM 3347 O O . LYS B 1 190 ? -9.453 4.938 9.641 1 89.94 190 LYS B O 1
ATOM 3352 N N . ARG B 1 191 ? -10.164 6.727 8.469 1 90.19 191 ARG B N 1
ATOM 3353 C CA . ARG B 1 191 ? -9.195 6.5 7.406 1 90.19 191 ARG B CA 1
ATOM 3354 C C . ARG B 1 191 ? -8.156 7.617 7.363 1 90.19 191 ARG B C 1
ATOM 3356 O O . ARG B 1 191 ? -7.195 7.543 6.598 1 90.19 191 ARG B O 1
ATOM 3363 N N . THR B 1 192 ? -8.406 8.641 8.109 1 87.12 192 THR B N 1
ATOM 3364 C CA . THR B 1 192 ? -7.516 9.789 8.109 1 87.12 192 THR B CA 1
ATOM 3365 C C . THR B 1 192 ? -7.258 10.273 9.531 1 87.12 192 THR B C 1
ATOM 3367 O O . THR B 1 192 ? -8 9.93 10.453 1 87.12 192 THR B O 1
ATOM 3370 N N . LYS B 1 193 ? -6.191 11.031 9.719 1 77.94 193 LYS B N 1
ATOM 3371 C CA . LYS B 1 193 ? -5.895 11.625 11.023 1 77.94 193 LYS B CA 1
ATOM 3372 C C . LYS B 1 193 ? -6.246 13.109 11.047 1 77.94 193 LYS B C 1
ATOM 3374 O O . LYS B 1 193 ? -5.605 13.891 11.75 1 77.94 193 LYS B O 1
ATOM 3379 N N . MET B 1 194 ? -7.309 13.406 10.469 1 84.81 194 MET B N 1
ATOM 3380 C CA . MET B 1 194 ? -7.691 14.812 10.461 1 84.81 194 MET B CA 1
ATOM 3381 C C . MET B 1 194 ? -8.508 15.164 11.703 1 84.81 194 MET B C 1
ATOM 3383 O O . MET B 1 194 ? -9.125 14.289 12.312 1 84.81 194 MET B O 1
ATOM 3387 N N . SER B 1 195 ? -8.438 16.438 12.07 1 88.56 195 SER B N 1
ATOM 3388 C CA . SER B 1 195 ? -9.203 16.891 13.227 1 88.56 195 SER B CA 1
ATOM 3389 C C . SER B 1 195 ? -10.703 16.828 12.961 1 88.56 195 SER B C 1
ATOM 3391 O O . SER B 1 195 ? -11.164 17.172 11.867 1 88.56 195 SER B O 1
ATOM 3393 N N . ARG B 1 196 ? -11.352 16.375 13.961 1 92.06 196 ARG B N 1
ATOM 3394 C CA . ARG B 1 196 ? -12.805 16.312 13.875 1 92.06 196 ARG B CA 1
ATOM 3395 C C . ARG B 1 196 ? -13.406 17.672 13.586 1 92.06 196 ARG B C 1
ATOM 3397 O O . ARG B 1 196 ? -14.297 17.812 12.734 1 92.06 196 ARG B O 1
ATOM 3404 N N . SER B 1 197 ? -12.898 18.703 14.25 1 94.75 197 SER B N 1
ATOM 3405 C CA . SER B 1 197 ? -13.43 20.062 14.109 1 94.75 197 SER B CA 1
ATOM 3406 C C . SER B 1 197 ? -13.297 20.562 12.672 1 94.75 197 SER B C 1
ATOM 3408 O O 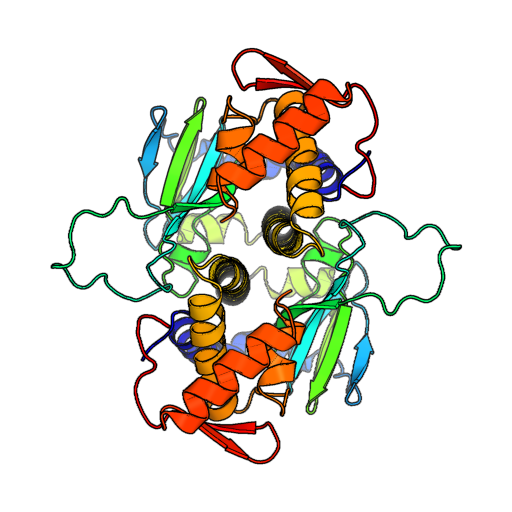. SER B 1 197 ? -14.234 21.125 12.117 1 94.75 197 SER B O 1
ATOM 3410 N N . TYR B 1 198 ? -12.211 20.281 12.125 1 94.31 198 TYR B N 1
ATOM 3411 C CA . TYR B 1 198 ? -11.984 20.703 10.75 1 94.31 198 TYR B CA 1
ATOM 3412 C C . TYR B 1 198 ? -12.906 19.969 9.789 1 94.31 198 TYR B C 1
ATOM 3414 O O . TYR B 1 198 ? -13.539 20.578 8.922 1 94.31 198 TYR B O 1
ATOM 3422 N N . LEU B 1 199 ? -13.016 18.688 9.914 1 96.56 199 LEU B N 1
ATOM 3423 C CA . LEU B 1 199 ? -13.859 17.875 9.047 1 96.56 199 LEU B CA 1
ATOM 3424 C C . LEU B 1 199 ? -15.305 18.344 9.109 1 96.56 199 LEU B C 1
ATOM 3426 O O . LEU B 1 199 ? -15.938 18.578 8.07 1 96.56 199 LEU B O 1
ATOM 3430 N N . PHE B 1 200 ? -15.773 18.547 10.258 1 96.94 200 PHE B N 1
ATOM 3431 C CA . PHE B 1 200 ? -17.172 18.922 10.43 1 96.94 200 PHE B CA 1
ATOM 3432 C C . PHE B 1 200 ? -17.438 20.312 9.859 1 96.94 200 PHE B C 1
ATOM 3434 O O . PHE B 1 200 ? -18.516 20.562 9.305 1 96.94 200 PHE B O 1
ATOM 3441 N N . LYS B 1 201 ? -16.484 21.141 10.039 1 97.44 201 LYS B N 1
ATOM 3442 C CA . LYS B 1 201 ? -16.609 22.453 9.438 1 97.44 201 LYS B CA 1
ATOM 3443 C C . LYS B 1 201 ? -16.75 22.359 7.922 1 97.44 201 LYS B C 1
ATOM 3445 O O . LYS B 1 201 ? -17.641 22.984 7.336 1 97.44 201 LYS B O 1
ATOM 3450 N N . ILE B 1 202 ? -15.898 21.594 7.281 1 97.25 202 ILE B N 1
ATOM 3451 C CA . ILE B 1 202 ? -15.906 21.438 5.828 1 97.25 202 ILE B CA 1
ATOM 3452 C C . ILE B 1 202 ? -17.234 20.828 5.383 1 97.25 202 ILE B C 1
ATOM 3454 O O . ILE B 1 202 ? -17.859 21.312 4.438 1 97.25 202 ILE B O 1
ATOM 3458 N N . LEU B 1 203 ? -17.656 19.75 6.062 1 97.56 203 LEU B N 1
ATOM 3459 C CA . LEU B 1 203 ? -18.891 19.062 5.695 1 97.56 203 LEU B CA 1
ATOM 3460 C C . LEU B 1 203 ? -20.094 20 5.859 1 97.56 203 LEU B C 1
ATOM 3462 O O . LEU B 1 203 ? -21 19.984 5.031 1 97.56 203 LEU B O 1
ATOM 3466 N N . ALA B 1 204 ? -20.078 20.781 6.906 1 97.56 204 ALA B N 1
ATOM 3467 C CA . ALA B 1 204 ? -21.156 21.75 7.133 1 97.56 204 ALA B CA 1
ATOM 3468 C C . ALA B 1 204 ? -21.219 22.781 6.016 1 97.56 204 ALA B C 1
ATOM 3470 O O . ALA B 1 204 ? -22.297 23.109 5.516 1 97.56 204 ALA B O 1
ATOM 3471 N N . GLU B 1 205 ? -20.094 23.297 5.625 1 97.31 205 GLU B N 1
ATOM 3472 C CA . GLU B 1 205 ? -20.016 24.312 4.574 1 97.31 205 GLU B CA 1
ATOM 3473 C C . GLU B 1 205 ? -20.469 23.734 3.23 1 97.31 205 GLU B C 1
ATOM 3475 O O . GLU B 1 205 ? -21.141 24.406 2.457 1 97.31 205 GLU B O 1
ATOM 3480 N N . LEU B 1 206 ? -20.031 22.531 2.939 1 97.44 206 LEU B N 1
ATOM 3481 C CA . LEU B 1 206 ? -20.438 21.891 1.698 1 97.44 206 LEU B CA 1
ATOM 3482 C C . LEU B 1 206 ? -21.953 21.672 1.682 1 97.44 206 LEU B C 1
ATOM 3484 O O . LEU B 1 206 ? -22.594 21.828 0.642 1 97.44 206 LEU B O 1
ATOM 3488 N N . LYS B 1 207 ? -22.5 21.266 2.826 1 97.31 207 LYS B N 1
ATOM 3489 C CA . LYS B 1 207 ? -23.938 21.078 2.951 1 97.31 207 LYS B CA 1
ATOM 3490 C C . LYS B 1 207 ? -24.688 22.391 2.779 1 97.31 207 LYS B C 1
ATOM 3492 O O . LYS B 1 207 ? -25.656 22.469 2.016 1 97.31 207 LYS B O 1
ATOM 3497 N N . GLU B 1 208 ? -24.234 23.438 3.451 1 97.12 208 GLU B N 1
ATOM 3498 C CA . GLU B 1 208 ? -24.844 24.75 3.369 1 97.12 208 GLU B CA 1
ATOM 3499 C C . GLU B 1 208 ? -24.781 25.312 1.951 1 97.12 208 GLU B C 1
ATOM 3501 O O . GLU B 1 208 ? -25.703 25.969 1.489 1 97.12 208 GLU B O 1
ATOM 3506 N N . GLY B 1 209 ? -23.672 25.031 1.324 1 96.5 209 GLY B N 1
ATOM 3507 C CA . GLY B 1 209 ? -23.469 25.484 -0.043 1 96.5 209 GLY B CA 1
ATOM 3508 C C . GLY 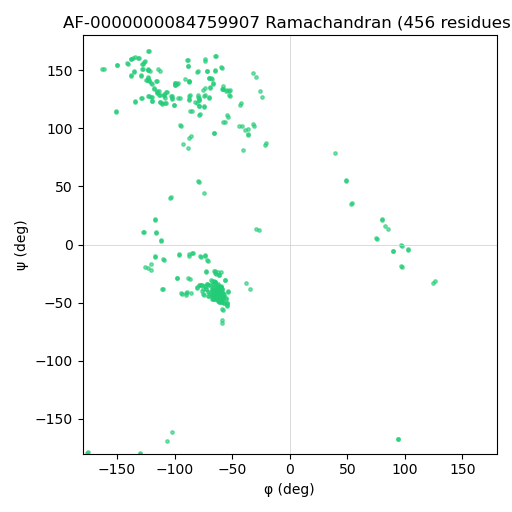B 1 209 ? -24.281 24.703 -1.054 1 96.5 209 GLY B C 1
ATOM 3509 O O . GLY B 1 209 ? -24.328 25.047 -2.234 1 96.5 209 GLY B O 1
ATOM 3510 N N . GLY B 1 210 ? -24.891 23.609 -0.618 1 96.06 210 GLY B N 1
ATOM 3511 C CA . GLY B 1 210 ? -25.75 22.828 -1.474 1 96.06 210 GLY B CA 1
ATOM 3512 C C . GLY B 1 210 ? -25 21.812 -2.318 1 96.06 210 GLY B C 1
ATOM 3513 O O . GLY B 1 210 ? -25.531 21.266 -3.283 1 96.06 210 GLY B O 1
ATOM 3514 N N . TYR B 1 211 ? -23.766 21.578 -1.984 1 97.19 211 TYR B N 1
ATOM 3515 C CA . TYR B 1 211 ? -22.969 20.656 -2.779 1 97.19 211 TYR B CA 1
ATOM 3516 C C . TYR B 1 211 ? -23.281 19.219 -2.412 1 97.19 211 TYR B C 1
ATOM 3518 O O . TYR B 1 211 ? -23.25 18.328 -3.27 1 97.19 211 TYR B O 1
ATOM 3526 N N . ILE B 1 212 ? -23.531 19 -1.142 1 98.06 212 ILE B N 1
ATOM 3527 C CA . ILE B 1 212 ? -23.859 17.656 -0.693 1 98.06 212 ILE B CA 1
ATOM 3528 C C . ILE B 1 212 ? -25.156 17.688 0.12 1 98.06 212 ILE B C 1
ATOM 3530 O O . ILE B 1 212 ? -25.5 18.719 0.701 1 98.06 212 ILE B O 1
ATOM 3534 N N . LYS B 1 213 ? -25.875 16.625 0.097 1 98.06 213 LYS B N 1
ATOM 3535 C CA . LYS B 1 213 ? -27.047 16.391 0.922 1 98.06 213 LYS B CA 1
ATOM 3536 C C . LYS B 1 213 ? -26.797 15.305 1.956 1 98.06 213 LYS B C 1
ATOM 3538 O O . LYS B 1 213 ? -26.391 14.188 1.605 1 98.06 213 LYS B O 1
ATOM 3543 N N . MET B 1 214 ? -26.969 15.68 3.193 1 97.19 214 MET B N 1
ATOM 3544 C CA . MET B 1 214 ? -26.719 14.734 4.285 1 97.19 214 MET B CA 1
ATOM 3545 C C . MET B 1 214 ? -27.938 14.609 5.184 1 97.19 214 MET B C 1
ATOM 3547 O O . MET B 1 214 ? -28.641 15.602 5.426 1 97.19 214 MET B O 1
ATOM 3551 N N . GLU B 1 215 ? -28.188 13.398 5.621 1 96.19 215 GLU B N 1
ATOM 3552 C CA . GLU B 1 215 ? -29.234 13.109 6.602 1 96.19 215 GLU B CA 1
ATOM 3553 C C . GLU B 1 215 ? -28.719 12.156 7.684 1 96.19 215 GLU B C 1
ATOM 3555 O O . GLU B 1 215 ? -28.234 11.07 7.379 1 96.19 215 GLU B O 1
ATOM 3560 N N . ASN B 1 216 ? -28.828 12.594 8.93 1 95.12 216 ASN B N 1
ATOM 3561 C CA . ASN B 1 216 ? -28.406 11.781 10.07 1 95.12 216 ASN B CA 1
ATOM 3562 C C . ASN B 1 216 ? -26.969 11.297 9.914 1 95.12 216 ASN B C 1
ATOM 3564 O O . ASN B 1 216 ? -26.688 10.109 10.117 1 95.12 216 ASN B O 1
ATOM 3568 N N . GLY B 1 217 ? -26.109 12.102 9.328 1 95.56 217 GLY B N 1
ATOM 3569 C CA . GLY B 1 217 ? -24.688 11.82 9.227 1 95.56 217 GLY B CA 1
ATOM 3570 C C . GLY B 1 217 ? -24.328 11.047 7.969 1 95.56 217 GLY B C 1
ATOM 3571 O O . GLY B 1 217 ? -23.141 10.836 7.688 1 95.56 217 GLY B O 1
ATOM 3572 N N . GLU B 1 218 ? -25.359 10.656 7.219 1 97.5 218 GLU B N 1
ATOM 3573 C CA . GLU B 1 218 ? -25.125 9.867 6.012 1 97.5 218 GLU B CA 1
ATOM 3574 C C . GLU B 1 218 ? -25.172 10.742 4.766 1 97.5 218 GLU B C 1
ATOM 3576 O O . GLU B 1 218 ? -26.016 11.641 4.656 1 97.5 218 GLU B O 1
ATOM 3581 N N . LEU B 1 219 ? -24.281 10.508 3.852 1 97.75 219 LEU B N 1
ATOM 3582 C CA . LEU B 1 219 ? -24.328 11.188 2.561 1 97.75 219 LEU B CA 1
ATOM 3583 C C . LEU B 1 219 ? -25.438 10.625 1.686 1 97.75 219 LEU B C 1
ATOM 3585 O O . LEU B 1 219 ? -25.438 9.43 1.355 1 97.75 219 LEU B O 1
ATOM 3589 N N . ILE B 1 220 ? -26.344 11.445 1.341 1 97.25 220 ILE B N 1
ATOM 3590 C CA . ILE B 1 220 ? -27.453 11.016 0.502 1 97.25 220 ILE B CA 1
ATOM 3591 C C . ILE B 1 220 ? -27.109 11.211 -0.969 1 97.25 220 ILE B C 1
ATOM 3593 O O . ILE B 1 220 ? -27.422 10.367 -1.811 1 97.25 220 ILE B O 1
ATOM 3597 N N . ASP B 1 221 ? -26.484 12.383 -1.175 1 96.44 221 ASP B N 1
ATOM 3598 C CA . ASP B 1 221 ? -26.172 12.672 -2.57 1 96.44 221 ASP B CA 1
ATOM 3599 C C . ASP B 1 221 ? -25.125 13.781 -2.682 1 96.44 221 ASP B C 1
ATOM 3601 O O . ASP B 1 221 ? -24.969 14.586 -1.76 1 96.44 221 ASP B O 1
ATOM 3605 N N . ILE B 1 222 ? -24.391 13.727 -3.711 1 96.56 222 ILE B N 1
ATOM 3606 C CA . ILE B 1 222 ? -23.578 14.852 -4.145 1 96.56 222 ILE B CA 1
ATOM 3607 C C . ILE B 1 222 ? -24.328 15.656 -5.199 1 96.56 222 ILE B C 1
ATOM 3609 O O . ILE B 1 222 ? -24.375 15.266 -6.367 1 96.56 222 ILE B O 1
ATOM 3613 N N . ALA B 1 223 ? -24.844 16.703 -4.824 1 95.5 223 ALA B N 1
ATOM 3614 C CA . ALA B 1 223 ? -25.797 17.453 -5.637 1 95.5 223 ALA B CA 1
ATOM 3615 C C . ALA B 1 223 ? -25.094 18.234 -6.742 1 95.5 223 ALA B C 1
ATOM 3617 O O . ALA B 1 223 ? -25.656 18.453 -7.816 1 95.5 223 ALA B O 1
ATOM 3618 N N . HIS B 1 224 ? -23.938 18.703 -6.434 1 93.81 224 HIS B N 1
ATOM 3619 C CA . HIS B 1 224 ? -23.094 19.422 -7.379 1 93.81 224 HIS B CA 1
ATOM 3620 C C . HIS B 1 224 ? -21.641 19 -7.262 1 93.81 224 HIS B C 1
ATOM 3622 O O . HIS B 1 224 ? -21.219 18.484 -6.227 1 93.81 224 HIS B O 1
ATOM 3628 N N . GLU B 1 225 ? -21.016 19.281 -8.281 1 90.81 225 GLU B N 1
ATOM 3629 C CA . GLU B 1 225 ? -19.578 19.031 -8.211 1 90.81 225 GLU B CA 1
ATOM 3630 C C . GLU B 1 225 ? -18.938 19.828 -7.07 1 90.81 225 GLU B C 1
ATOM 3632 O O . GLU B 1 225 ? -19.234 21 -6.875 1 90.81 225 GLU B O 1
ATOM 3637 N N . LEU B 1 226 ? -18.125 19.125 -6.34 1 93.56 226 LEU B N 1
ATOM 3638 C CA . LEU B 1 226 ? -17.5 19.781 -5.195 1 93.56 226 LEU B CA 1
ATOM 3639 C C . LEU B 1 226 ? -16.516 20.859 -5.652 1 93.56 226 LEU B C 1
ATOM 3641 O O . LEU B 1 226 ? -15.812 20.672 -6.645 1 93.56 226 LEU B O 1
ATOM 3645 N N . PRO B 1 227 ? -16.469 21.891 -4.984 1 91.56 227 PRO B N 1
ATOM 3646 C CA . PRO B 1 227 ? -15.57 22.984 -5.379 1 91.56 227 PRO B CA 1
ATOM 3647 C C . PRO B 1 227 ? -14.102 22.562 -5.43 1 91.56 227 PRO B C 1
ATOM 3649 O O . PRO B 1 227 ? -13.688 21.672 -4.68 1 91.56 227 PRO B O 1
ATOM 3652 N N . GLU B 1 228 ? -13.312 23.219 -6.27 1 85.75 228 GLU B N 1
ATOM 3653 C CA . GLU B 1 228 ? -11.898 22.922 -6.41 1 85.75 228 GLU B CA 1
ATOM 3654 C C . GLU B 1 228 ? -11.117 23.344 -5.172 1 85.75 228 GLU B C 1
ATOM 3656 O O . GLU B 1 228 ? -10.172 22.672 -4.754 1 85.75 228 GLU B O 1
ATOM 3661 N N . LYS B 1 229 ? -11.508 24.578 -4.766 1 82.94 229 LYS B N 1
ATOM 3662 C CA . LYS B 1 229 ? -10.836 25.094 -3.58 1 82.94 229 LYS B CA 1
ATOM 3663 C C . LYS B 1 229 ? -11.836 25.453 -2.486 1 82.94 229 LYS B C 1
ATOM 3665 O O . LYS B 1 229 ? -12.969 25.859 -2.779 1 82.94 229 LYS B O 1
ATOM 3670 N N . PHE B 1 230 ? -11.375 25.188 -1.287 1 78.88 230 PHE B N 1
ATOM 3671 C CA . PHE B 1 230 ? -12.195 25.578 -0.149 1 78.88 230 PHE B CA 1
ATOM 3672 C C . PHE B 1 230 ? -11.82 26.984 0.327 1 78.88 230 PHE B C 1
ATOM 3674 O O . PHE B 1 230 ? -10.633 27.297 0.478 1 78.88 230 PHE B O 1
#

Sequence (460 aa):
MKTTYSDVIDQYNHVVASDLELIQPLISANQPRIIKDNGVFKIEPGEVVIVVEGIIAIEVEYNAGFGSASKRGARSKTLDMLQIGKGIRGMIFGIIESYGPALSLKYTAKKNVKIVTCGKEAFEHYFIQRDRFAYLMEIMAFQLSLIIDAHHEKNLPSRYDTIKSMIYRYKKQQDAGVLHDRSLASFILKRTKMSRSYLFKILAELKEGGYIKMENGELIDIAHELPEKFMKTTYSDVIDQYNHVVASDLELIQPLISANQPRIIKDNGVFKIEPGEVVIVVEGIIAIEVEYNAGFGSASKRGARSKTLDMLQIGKGIRGMIFGIIESYGPALSLKYTAKKNVKIVTCGKEAFEHYFIQRDRFAYLMEIMAFQLSLIIDAHHEKNLPSRYDTIKSMIYRYKKQQDAGVLHDRSLASFILKRTKMSRSYLFKILAELKEGGYIKMENGELIDIAHELPEKF